Protein AF-0000000087190745 (afdb_homodimer)

Secondary structure (DSSP, 8-state):
-----PPP-SSPPP--HHHHHHHHHHHHHHHT--SEEEEESS-THHHHHHHHHHHPPTT-EEEEEESSHHHHHHHHHHHHTT-EEEEEE--TTS---HHHHHHHHHH-TTEEEEEEESEETTTTEE--HHHHHHHHHHHT-EEEEE-TTTTTTS---TTTTT-SEEEEESSSTT---SS-EEEEE-HHHHHHHHH-TTS--SSTT-HHHHIIIIITTTS-S-SS---HHHHHHHHHHHHHHHHH-HHHHHHHHHHHHHHHHHHHHHH-S-EESS-SGGGB-TTEEEEEPPTT--HHHHHHHHHHH-TTS-EEEPPGGGTTTEEEEE--GGGSSHHHHHHHHHHHHHHHHHTT-----HHHHHHHHHHHHHHHHH-/-----PPP-SSPPP--HHHHHHHHHHHHHHHT--SEEEEESS-THHHHHHHHHHHPPTT-EEEEEESSHHHHHHHHHHHHTT-EEEEEE--TTS---HHHHHHHHHH-TTEEEEEEESEETTTTEE--HHHHHHHHHHHT-EEEEE-TTTTTTS---TTTTT-SEEEEESSSTT---SS-EEEEE-HHHHHHHHH-TTS--SSTT-HHHHIIIIITTTS-S-SS---HHHHHHHHHHHHHHHHH-HHHHHHHHHHHHHHHHHHHHHH-S-EESS-SGGGB-TTEEEEEPPTT--HHHHHHHHHHH-TTS-EEEPPGGGTTTEEEEE--GGGSSHHHHHHHHHHHHHHHHHTT-----HHHHHHHHHHHHHHHHH-

Nearest PDB structures (foldseek):
  2z9u-assembly1_A  TM=9.359E-01  e=1.440E-32  Mesorhizobium loti
  6rv0-assembly1_A-2  TM=9.172E-01  e=1.729E-26  Homo sapiens
  5luc-assembly1_A  TM=9.169E-01  e=3.951E-26  Homo sapiens
  2dr1-assembly1_B  TM=9.277E-01  e=8.089E-26  Pyrococcus horikoshii OT3
  2yob-assembly1_B  TM=9.100E-01  e=4.175E-26  Homo sapiens

Sequence (750 aa):
MTANTAPDLLDLAPLGADHFARVEDKIAALMRTRETVVTMQGEALLPLEACIRSAVRPGSTALNVITGPYGETFGGWLRSCGADVVTVSAPFSGAVSPERIAEALRAHPEIEFVSLVHAEAATGNTNPVAEIGRVVREHGALLMLDAVASVAAEPLLTDEWGVDLCVIGGQKAMAGPAGVSTVSVSARAWERIAANEQAPRRSYLSLLDWKERWIDGGRAVLPHAPAQLEMLALEQAADRIAADGLDAVIGRHLAARGATRTGVRALGGLTPYVVRREHAAPAATTLRAPEGVDAREVVAAALAADPSVPLQAGGGALAKEMIRVNHYGTAASRATVLDSLAALAAGLRTLGVAVADDDEVLAAAGAEWDGLVRSMTANTAPDLLDLAPLGADHFARVEDKIAALMRTRETVVTMQGEALLPLEACIRSAVRPGSTALNVITGPYGETFGGWLRSCGADVVTVSAPFSGAVSPERIAEALRAHPEIEFVSLVHAEAATGNTNPVAEIGRVVREHGALLMLDAVASVAAEPLLTDEWGVDLCVIGGQKAMAGPAGVSTVSVSARAWERIAANEQAPRRSYLSLLDWKERWIDGGRAVLPHAPAQLEMLALEQAADRIAADGLDAVIGRHLAARGATRTGVRALGGLTPYVVRREHAAPAATTLRAPEGVDAREVVAAALAADPSVPLQAGGGALAKEMIRVNHYGTAASRATVLDSLAALAAGLRTLGVAVADDDEVLAAAGAEWDGLVRS

InterPro domains:
  IPR000192 Aminotransferase class V domain [PF00266] (79-297)
  IPR015421 Pyridoxal phosphate-dependent transferase, major domain [G3DSA:3.40.640.10] (17-244)
  IPR015422 Pyridoxal phosphate-dependent transferase, small domain [G3DSA:3.90.1150.10] (245-363)
  IPR015424 Pyridoxal phosphate-dependent transferase [SSF53383] (18-352)
  IPR024169 Serine-pyruvate aminotransferase/2-aminoethylphosphonate-pyruvate transaminase [PIRSF000524] (21-365)

Foldseek 3Di:
DPPPPDDDPPDDDADALVNLVVLQVLVCVLLQHPFDKDKAQAFLVLQVLLLLQLQAAAPAEAEQEALDDVSVVSVVSNVVRNYHYHYDYDYVLFEDDLVSLLVSCVVPLRHAEYEEEQADQLSQFGYPLQSNLVSCVVSNHAYAYECALPRLQHDRNCVNSRHAWYKYACVFQLVADRRMIMIGHHPVSVVSSVPHPSNDDPDSSHPVLCCVVAVVVVSRDDPDRHPRVRSVRSSVSSVVCVVCDSVLSNLLLLLLQQLLQQLDVQWPQKHFSNDDSVGGGSQKTKIFGHPPAFLQQLQVQLCVVPVPAQKAARDDPRRRTMIMGGCHHVCSDLVNSLSSSVSSSRSCVVVVHHTDDSVRSSVRSNVSSVVRSVD/DPPPPDDDPPDDDADALVNLVVLQVLVCVLLQHPFDKDKAQAFLVLQVLLLLQLQAAAPAEAEQEALDDVSVVSVVSNVVRNYHYHYDYDYVLFEDDLVSLLVSCVVPLRHAEYEEEQADQLSQFGYPLQSNLVSCVVSNHAYAYECALPRLQHDRNCVNSRHAWYKYACVFQLVADRRMIMIGHHPVSVVSSVPHPRNDDPDSSHPVLCCVVAVVVVSRDDPDRHPRVRSVRSSVSSVVCVVCDSVLSNLLLLLLQQLLQQLDVQWPQKHFSNDDSVGGGSQKTKIFGHPPAFLQQLQVQLCVVPVPAQKAARDDPRRRTMIMGGCHHVCSDLVNSLSSSVSSSRSCVVVVHHTDDSVRSSVRSNVSSVVRSVD

pLDDT: mean 96.47, std 7.07, range [26.03, 98.94]

Structure (mmCIF, N/CA/C/O backbone):
data_AF-0000000087190745-model_v1
#
loop_
_entity.id
_entity.type
_entity.pdbx_description
1 polymer 'Alanine--glyoxylate aminotransferase family protein'
#
loop_
_atom_site.group_PDB
_atom_site.id
_atom_site.type_symbol
_atom_site.label_atom_id
_atom_site.label_alt_id
_atom_site.label_comp_id
_atom_site.label_asym_id
_atom_site.label_entity_id
_atom_site.label_seq_id
_atom_site.pdbx_PDB_ins_code
_atom_site.Cartn_x
_atom_site.Cartn_y
_atom_site.Cartn_z
_atom_site.occupancy
_atom_site.B_iso_or_equiv
_atom_site.auth_seq_id
_atom_site.auth_comp_id
_atom_site.auth_asym_id
_atom_site.auth_atom_id
_atom_site.pdbx_PDB_model_num
ATOM 1 N N . MET A 1 1 ? -11.188 11.391 -26.406 1 26.03 1 MET A N 1
ATOM 2 C CA . MET A 1 1 ? -10.352 10.469 -25.641 1 26.03 1 MET A CA 1
ATOM 3 C C . MET A 1 1 ? -9.211 11.211 -24.953 1 26.03 1 MET A C 1
ATOM 5 O O . MET A 1 1 ? -8.289 11.688 -25.625 1 26.03 1 MET A O 1
ATOM 9 N N . THR A 1 2 ? -9.398 12 -24.031 1 30.75 2 THR A N 1
ATOM 10 C CA . THR A 1 2 ? -8.32 12.828 -23.484 1 30.75 2 THR A CA 1
ATOM 11 C C . THR A 1 2 ? -7.082 11.992 -23.203 1 30.75 2 THR A C 1
ATOM 13 O O . THR A 1 2 ? -7.172 10.93 -22.578 1 30.75 2 THR A O 1
ATOM 16 N N . ALA A 1 3 ? -6.168 12 -24.078 1 38.25 3 ALA A N 1
ATOM 17 C CA . ALA A 1 3 ? -4.898 11.281 -24.156 1 38.25 3 ALA A CA 1
ATOM 18 C C . ALA A 1 3 ? -4.266 11.125 -22.781 1 38.25 3 ALA A C 1
ATOM 20 O O . ALA A 1 3 ? -4.137 12.109 -22.031 1 38.25 3 ALA A O 1
ATOM 21 N N . ASN A 1 4 ? -4.402 9.961 -22.078 1 51.81 4 ASN A N 1
ATOM 22 C CA . ASN A 1 4 ? -3.734 9.594 -20.828 1 51.81 4 ASN A CA 1
ATOM 23 C C . ASN A 1 4 ? -2.311 10.141 -20.781 1 51.81 4 ASN A C 1
ATOM 25 O O . ASN A 1 4 ? -1.442 9.703 -21.531 1 51.81 4 ASN A O 1
ATOM 29 N N . THR A 1 5 ? -2.145 11.453 -20.406 1 66 5 THR A N 1
ATOM 30 C CA . THR A 1 5 ? -0.903 12.219 -20.328 1 66 5 THR A CA 1
ATOM 31 C C . THR A 1 5 ? 0.087 11.539 -19.375 1 66 5 THR A C 1
ATOM 33 O O . THR A 1 5 ? 1.17 12.07 -19.125 1 66 5 THR A O 1
ATOM 36 N N . ALA A 1 6 ? -0.312 10.328 -18.922 1 78.25 6 ALA A N 1
ATOM 37 C CA . ALA A 1 6 ? 0.645 9.68 -18.031 1 78.25 6 ALA A CA 1
ATOM 38 C C . ALA A 1 6 ? 1.797 9.062 -18.812 1 78.25 6 ALA A C 1
ATOM 40 O O . ALA A 1 6 ? 1.604 8.57 -19.938 1 78.25 6 ALA A O 1
ATOM 41 N N . PRO A 1 7 ? 2.941 9.133 -18.266 1 91.19 7 PRO A N 1
ATOM 42 C CA . PRO A 1 7 ? 4.07 8.445 -18.891 1 91.19 7 PRO A CA 1
ATOM 43 C C . PRO A 1 7 ? 3.889 6.93 -18.938 1 91.19 7 PRO A C 1
ATOM 45 O O . PRO A 1 7 ? 2.945 6.402 -18.344 1 91.19 7 PRO A O 1
ATOM 48 N N . ASP A 1 8 ? 4.734 6.262 -19.734 1 94.25 8 ASP A N 1
ATOM 49 C CA . ASP A 1 8 ? 4.754 4.801 -19.719 1 94.25 8 ASP A CA 1
ATOM 50 C C . ASP A 1 8 ? 5.246 4.281 -18.359 1 94.25 8 ASP A C 1
ATOM 52 O O . ASP A 1 8 ? 6.379 4.555 -17.969 1 94.25 8 ASP A O 1
ATOM 56 N N . LEU A 1 9 ? 4.418 3.564 -17.703 1 97 9 LEU A N 1
ATOM 57 C CA . LEU A 1 9 ? 4.707 3.141 -16.344 1 97 9 LEU A CA 1
ATOM 58 C C . LEU A 1 9 ? 4.934 1.634 -16.281 1 97 9 LEU A C 1
ATOM 60 O O . LEU A 1 9 ? 5.113 1.075 -15.195 1 97 9 LEU A O 1
ATOM 64 N N . LEU A 1 10 ? 4.871 0.991 -17.438 1 95.81 10 LEU A N 1
ATOM 65 C CA . LEU A 1 10 ? 4.992 -0.462 -17.469 1 95.81 10 LEU A CA 1
ATOM 66 C C . LEU A 1 10 ? 6.383 -0.883 -17.922 1 95.81 10 LEU A C 1
ATOM 68 O O . LEU A 1 10 ? 7.098 -0.097 -18.547 1 95.81 10 LEU A O 1
ATOM 72 N N . ASP A 1 11 ? 6.801 -2.064 -17.562 1 93.19 11 ASP A N 1
ATOM 73 C CA . ASP A 1 11 ? 7.969 -2.77 -18.078 1 93.19 11 ASP A CA 1
ATOM 74 C C . ASP A 1 11 ? 9.258 -2.053 -17.688 1 93.19 11 ASP A C 1
ATOM 76 O O . ASP A 1 11 ? 10.211 -2.012 -18.469 1 93.19 11 ASP A O 1
ATOM 80 N N . LEU A 1 12 ? 9.258 -1.395 -16.578 1 93.12 12 LEU A N 1
ATOM 81 C CA . LEU A 1 12 ? 10.484 -0.842 -16.031 1 93.12 12 LEU A CA 1
ATOM 82 C C . LEU A 1 12 ? 11.375 -1.945 -15.461 1 93.12 12 LEU A C 1
ATOM 84 O O . LEU A 1 12 ? 10.875 -3.014 -15.094 1 93.12 12 LEU A O 1
ATOM 88 N N . ALA A 1 13 ? 12.672 -1.661 -15.453 1 91.38 13 ALA A N 1
ATOM 89 C CA . ALA A 1 13 ? 13.57 -2.584 -14.758 1 91.38 13 ALA A CA 1
ATOM 90 C C . ALA A 1 13 ? 13.133 -2.789 -13.312 1 91.38 13 ALA A C 1
ATOM 92 O O . ALA A 1 13 ? 12.742 -1.835 -12.633 1 91.38 13 ALA A O 1
ATOM 93 N N . PRO A 1 14 ? 13.164 -4.055 -12.867 1 91.69 14 PRO A N 1
ATOM 94 C CA . PRO A 1 14 ? 12.695 -4.332 -11.508 1 91.69 14 PRO A CA 1
ATOM 95 C C . PRO A 1 14 ? 13.508 -3.596 -10.445 1 91.69 14 PRO A C 1
ATOM 97 O O . PRO A 1 14 ? 14.727 -3.463 -10.578 1 91.69 14 PRO A O 1
ATOM 100 N N . LEU A 1 15 ? 12.805 -3.137 -9.406 1 95.12 15 LEU A N 1
ATOM 101 C CA . LEU A 1 15 ? 13.445 -2.555 -8.234 1 95.12 15 LEU A CA 1
ATOM 102 C C . LEU A 1 15 ? 13.992 -3.643 -7.32 1 95.12 15 LEU A C 1
ATOM 104 O O . LEU A 1 15 ? 13.234 -4.34 -6.645 1 95.12 15 LEU A O 1
ATOM 108 N N . GLY A 1 16 ? 15.273 -3.791 -7.266 1 94.19 16 GLY A N 1
ATOM 109 C CA . GLY A 1 16 ? 15.898 -4.805 -6.43 1 94.19 16 GLY A CA 1
ATOM 110 C C . GLY A 1 16 ? 16.016 -4.391 -4.977 1 94.19 16 GLY A C 1
ATOM 111 O O . GLY A 1 16 ? 15.758 -3.236 -4.629 1 94.19 16 GLY A O 1
ATOM 112 N N . ALA A 1 17 ? 16.422 -5.266 -4.156 1 96.5 17 ALA A N 1
ATOM 113 C CA . ALA A 1 17 ? 16.562 -5.051 -2.719 1 96.5 17 ALA A CA 1
ATOM 114 C C . ALA A 1 17 ? 17.578 -3.953 -2.426 1 96.5 17 ALA A C 1
ATOM 116 O O . ALA A 1 17 ? 17.344 -3.102 -1.562 1 96.5 17 ALA A O 1
ATOM 117 N N . ASP A 1 18 ? 18.688 -3.936 -3.139 1 97.19 18 ASP A N 1
ATOM 118 C CA . ASP A 1 18 ? 19.734 -2.947 -2.916 1 97.19 18 ASP A CA 1
ATOM 119 C C . ASP A 1 18 ? 19.219 -1.534 -3.191 1 97.19 18 ASP A C 1
ATOM 121 O O . ASP A 1 18 ? 19.547 -0.598 -2.459 1 97.19 18 ASP A O 1
ATOM 125 N N . HIS A 1 19 ? 18.547 -1.443 -4.305 1 97.19 19 HIS A N 1
ATOM 126 C CA . HIS A 1 19 ? 17.984 -0.143 -4.648 1 97.19 19 HIS A CA 1
ATOM 127 C C . HIS A 1 19 ? 16.953 0.303 -3.607 1 97.19 19 HIS A C 1
ATOM 129 O O . HIS A 1 19 ? 16.953 1.468 -3.201 1 97.19 19 HIS A O 1
ATOM 135 N N . PHE A 1 20 ? 16.094 -0.618 -3.174 1 98.19 20 PHE A N 1
ATOM 136 C CA . PHE A 1 20 ? 15.125 -0.344 -2.123 1 98.19 20 PHE A CA 1
ATOM 137 C C . PHE A 1 20 ? 15.82 0.167 -0.865 1 98.19 20 PHE A C 1
ATOM 139 O O . PHE A 1 20 ? 15.398 1.167 -0.28 1 98.19 20 PHE A O 1
ATOM 146 N N . ALA A 1 21 ? 16.859 -0.454 -0.479 1 98.25 21 ALA A N 1
ATOM 147 C CA . ALA A 1 21 ? 17.641 -0.092 0.707 1 98.25 21 ALA A CA 1
ATOM 148 C C . ALA A 1 21 ? 18.25 1.299 0.561 1 98.25 21 ALA A C 1
ATOM 150 O O . ALA A 1 21 ? 18.266 2.078 1.516 1 98.25 21 ALA A O 1
ATOM 151 N N . ARG A 1 22 ? 18.719 1.629 -0.598 1 97.94 22 ARG A N 1
ATOM 152 C CA . ARG A 1 22 ? 19.312 2.938 -0.838 1 97.94 22 ARG A CA 1
ATOM 153 C C . ARG A 1 22 ? 18.281 4.047 -0.698 1 97.94 22 ARG A C 1
ATOM 155 O O . ARG A 1 22 ? 18.594 5.129 -0.192 1 97.94 22 ARG A O 1
ATOM 162 N N . VAL A 1 23 ? 17.109 3.734 -1.181 1 98.19 23 VAL A N 1
ATOM 163 C CA . VAL A 1 23 ? 16.047 4.723 -1.021 1 98.19 23 VAL A CA 1
ATOM 164 C C . VAL A 1 23 ? 15.758 4.938 0.463 1 98.19 23 VAL A C 1
ATOM 166 O O . VAL A 1 23 ? 15.617 6.078 0.915 1 98.19 23 VAL A O 1
ATOM 169 N N . GLU A 1 24 ? 15.703 3.84 1.224 1 98.44 24 GLU A N 1
ATOM 170 C CA . GLU A 1 24 ? 15.484 3.949 2.662 1 98.44 24 GLU A CA 1
ATOM 171 C C . GLU A 1 24 ? 16.578 4.777 3.324 1 98.44 24 GLU A C 1
ATOM 173 O O . GLU A 1 24 ? 16.312 5.57 4.227 1 98.44 24 GLU A O 1
ATOM 178 N N . ASP A 1 25 ? 17.797 4.633 2.877 1 98.25 25 ASP A N 1
ATOM 179 C CA . ASP A 1 25 ? 18.906 5.391 3.436 1 98.25 25 ASP A CA 1
ATOM 180 C C . ASP A 1 25 ? 18.75 6.887 3.168 1 98.25 25 ASP A C 1
ATOM 182 O O . ASP A 1 25 ? 19.047 7.711 4.035 1 98.25 25 ASP A O 1
ATOM 186 N N . LYS A 1 26 ? 18.328 7.211 1.98 1 97.88 26 LYS A N 1
ATOM 187 C CA . LYS A 1 26 ? 18.062 8.609 1.643 1 97.88 26 LYS A CA 1
ATOM 188 C C . LYS A 1 26 ? 16.984 9.203 2.541 1 97.88 26 LYS A C 1
ATOM 190 O O . LYS A 1 26 ? 17.109 10.344 3 1 97.88 26 LYS A O 1
ATOM 195 N N . ILE A 1 27 ? 16.016 8.414 2.773 1 98.62 27 ILE A N 1
ATOM 196 C CA . ILE A 1 27 ? 14.883 8.883 3.574 1 98.62 27 ILE A CA 1
ATOM 197 C C . ILE A 1 27 ? 15.312 9.008 5.035 1 98.62 27 ILE A C 1
ATOM 199 O O . ILE A 1 27 ? 14.898 9.945 5.73 1 98.62 27 ILE A O 1
ATOM 203 N N . ALA A 1 28 ? 16.094 8.078 5.508 1 98.38 28 ALA A N 1
ATOM 204 C CA . ALA A 1 28 ? 16.609 8.156 6.871 1 98.38 28 ALA A CA 1
ATOM 205 C C . ALA A 1 28 ? 17.375 9.461 7.09 1 98.38 28 ALA A C 1
ATOM 207 O O . ALA A 1 28 ? 17.25 10.086 8.148 1 98.38 28 ALA A O 1
ATOM 208 N N . ALA A 1 29 ? 18.109 9.836 6.098 1 97.38 29 ALA A N 1
ATOM 209 C CA . ALA A 1 29 ? 18.859 11.078 6.176 1 97.38 29 ALA A CA 1
ATOM 210 C C . ALA A 1 29 ? 17.922 12.281 6.277 1 97.38 29 ALA A C 1
ATOM 212 O O . ALA A 1 29 ? 18.172 13.211 7.051 1 97.38 29 ALA A O 1
ATOM 213 N N . LEU A 1 30 ? 16.906 12.242 5.547 1 97.31 30 LEU A N 1
ATOM 214 C CA . LEU A 1 30 ? 15.914 13.312 5.566 1 97.31 30 LEU A CA 1
ATOM 215 C C . LEU A 1 30 ? 15.25 13.414 6.934 1 97.31 30 LEU A C 1
ATOM 217 O O . LEU A 1 30 ? 14.938 14.508 7.398 1 97.31 30 LEU A O 1
ATOM 221 N N . MET A 1 31 ? 15.055 12.273 7.598 1 98.19 31 MET A N 1
ATOM 222 C CA . MET A 1 31 ? 14.414 12.203 8.906 1 98.19 31 MET A CA 1
ATOM 223 C C . MET A 1 31 ? 15.414 12.516 10.023 1 98.19 31 MET A C 1
ATOM 225 O O . MET A 1 31 ? 15.031 12.625 11.188 1 98.19 31 MET A O 1
ATOM 229 N N . ARG A 1 32 ? 16.719 12.602 9.641 1 97.69 32 ARG A N 1
ATOM 230 C CA . ARG A 1 32 ? 17.797 12.828 10.586 1 97.69 32 ARG A CA 1
ATOM 231 C C . ARG A 1 32 ? 17.828 11.758 11.672 1 97.69 32 ARG A C 1
ATOM 233 O O . ARG A 1 32 ? 17.828 12.078 12.867 1 97.69 32 ARG A O 1
ATOM 240 N N . THR A 1 33 ? 17.828 10.531 11.172 1 98.56 33 THR A N 1
ATOM 241 C CA . THR A 1 33 ? 17.844 9.422 12.125 1 98.56 33 THR A CA 1
ATOM 242 C C . THR A 1 33 ? 18.906 8.406 11.758 1 98.56 33 THR A C 1
ATOM 244 O O . THR A 1 33 ? 19.203 8.203 10.578 1 98.56 33 THR A O 1
ATOM 247 N N . ARG A 1 34 ? 19.531 7.812 12.742 1 97.56 34 ARG A N 1
ATOM 248 C CA . ARG A 1 34 ? 20.453 6.684 12.578 1 97.56 34 ARG A CA 1
ATOM 249 C C . ARG A 1 34 ? 19.781 5.375 12.977 1 97.56 34 ARG A C 1
ATOM 251 O O . ARG A 1 34 ? 20.406 4.312 12.93 1 97.56 34 ARG A O 1
ATOM 258 N N . GLU A 1 35 ? 18.5 5.512 13.359 1 97.69 35 GLU A N 1
ATOM 259 C CA . GLU A 1 35 ? 17.719 4.336 13.734 1 97.69 35 GLU A CA 1
ATOM 260 C C . GLU A 1 35 ? 17.281 3.543 12.508 1 97.69 35 GLU A C 1
ATOM 262 O O . GLU A 1 35 ? 17.516 3.969 11.375 1 97.69 35 GLU A O 1
ATOM 267 N N . THR A 1 36 ? 16.656 2.363 12.805 1 97.12 36 THR A N 1
ATOM 268 C CA . THR A 1 36 ? 16.125 1.514 11.742 1 97.12 36 THR A CA 1
ATOM 269 C C . THR A 1 36 ? 14.977 2.205 11.016 1 97.12 36 THR A C 1
ATOM 271 O O . THR A 1 36 ? 14.078 2.762 11.648 1 97.12 36 THR A O 1
ATOM 274 N N . VAL A 1 37 ? 15.062 2.191 9.703 1 98.12 37 VAL A N 1
ATOM 275 C CA . VAL A 1 37 ? 13.984 2.756 8.898 1 98.12 37 VAL A CA 1
ATOM 276 C C . VAL A 1 37 ? 13.352 1.66 8.047 1 98.12 37 VAL A C 1
ATOM 278 O O . VAL A 1 37 ? 14.062 0.83 7.465 1 98.12 37 VAL A O 1
ATOM 281 N N . VAL A 1 38 ? 12.039 1.609 8.016 1 98.12 38 VAL A N 1
ATOM 282 C CA . VAL A 1 38 ? 11.25 0.681 7.211 1 98.12 38 VAL A CA 1
ATOM 283 C C . VAL A 1 38 ? 10.273 1.459 6.332 1 98.12 38 VAL A C 1
ATOM 285 O O . VAL A 1 38 ? 9.508 2.287 6.828 1 98.12 38 VAL A O 1
ATOM 288 N N . THR A 1 39 ? 10.344 1.231 5.035 1 98.5 39 THR A N 1
ATOM 289 C CA . THR A 1 39 ? 9.352 1.813 4.137 1 98.5 39 THR A CA 1
ATOM 290 C C . THR A 1 39 ? 8.242 0.81 3.828 1 98.5 39 THR A C 1
ATOM 292 O O . THR A 1 39 ? 8.445 -0.135 3.064 1 98.5 39 THR A O 1
ATOM 295 N N . MET A 1 40 ? 7.098 1.021 4.43 1 98.31 40 MET A N 1
ATOM 296 C CA . MET A 1 40 ? 5.945 0.156 4.203 1 98.31 40 MET A CA 1
ATOM 297 C C . MET A 1 40 ? 5.207 0.554 2.93 1 98.31 40 MET A C 1
ATOM 299 O O . MET A 1 40 ? 5.25 1.715 2.52 1 98.31 40 MET A O 1
ATOM 303 N N . GLN A 1 41 ? 4.613 -0.402 2.312 1 96.81 41 GLN A N 1
ATOM 304 C CA . GLN A 1 41 ? 4.008 -0.239 0.995 1 96.81 41 GLN A CA 1
ATOM 305 C C . GLN A 1 41 ? 2.523 0.093 1.108 1 96.81 41 GLN A C 1
ATOM 307 O O . GLN A 1 41 ? 1.67 -0.724 0.753 1 96.81 41 GLN A O 1
ATOM 312 N N . GLY A 1 42 ? 2.205 1.216 1.447 1 97.56 42 GLY A N 1
ATOM 313 C CA . GLY A 1 42 ? 0.892 1.809 1.649 1 97.56 42 GLY A CA 1
ATOM 314 C C . GLY A 1 42 ? 0.952 3.262 2.082 1 97.56 42 GLY A C 1
ATOM 315 O O . GLY A 1 42 ? 2.033 3.789 2.35 1 97.56 42 GLY A O 1
ATOM 316 N N . GLU A 1 43 ? -0.187 3.848 2.115 1 97.5 43 GLU A N 1
ATOM 317 C CA . GLU A 1 43 ? -0.314 5.227 2.574 1 97.5 43 GLU A CA 1
ATOM 318 C C . GLU A 1 43 ? -0.014 5.344 4.066 1 97.5 43 GLU A C 1
ATOM 320 O O . GLU A 1 43 ? 0.021 4.336 4.777 1 97.5 43 GLU A O 1
ATOM 325 N N . ALA A 1 44 ? 0.222 6.492 4.535 1 97.81 44 ALA A N 1
ATOM 326 C CA . ALA A 1 44 ? 0.817 6.758 5.84 1 97.81 44 ALA A CA 1
ATOM 327 C C . ALA A 1 44 ? -0.045 6.188 6.965 1 97.81 44 ALA A C 1
ATOM 329 O O . ALA A 1 44 ? 0.454 5.898 8.055 1 97.81 44 ALA A O 1
ATOM 330 N N . LEU A 1 45 ? -1.327 6.012 6.738 1 97.56 45 LEU A N 1
ATOM 331 C CA . LEU A 1 45 ? -2.158 5.414 7.777 1 97.56 45 LEU A CA 1
ATOM 332 C C . LEU A 1 45 ? -1.7 3.994 8.094 1 97.56 45 LEU A C 1
ATOM 334 O O . LEU A 1 45 ? -1.885 3.512 9.211 1 97.56 45 LEU A O 1
ATOM 338 N N . LEU A 1 46 ? -1.048 3.379 7.113 1 98.44 46 LEU A N 1
ATOM 339 C CA . LEU A 1 46 ? -0.571 2.016 7.309 1 98.44 46 LEU A CA 1
ATOM 340 C C . LEU A 1 46 ? 0.497 1.963 8.398 1 98.44 46 LEU A C 1
ATOM 342 O O . LEU A 1 46 ? 0.293 1.346 9.445 1 98.44 46 LEU A O 1
ATOM 346 N N . PRO A 1 47 ? 1.612 2.646 8.258 1 98.75 47 PRO A N 1
ATOM 347 C CA . PRO A 1 47 ? 2.609 2.561 9.328 1 98.75 47 PRO A CA 1
ATOM 348 C C . PRO A 1 47 ? 2.154 3.246 10.617 1 98.75 47 PRO A C 1
ATOM 350 O O . PRO A 1 47 ? 2.582 2.867 11.711 1 98.75 47 PRO A O 1
ATOM 353 N N . LEU A 1 48 ? 1.293 4.25 10.555 1 98.88 48 LEU A N 1
ATOM 354 C CA . LEU A 1 48 ? 0.775 4.855 11.773 1 98.88 48 LEU A CA 1
ATOM 355 C C . LEU A 1 48 ? -0.005 3.834 12.602 1 98.88 48 LEU A C 1
ATOM 357 O O . LEU A 1 48 ? 0.225 3.693 13.805 1 98.88 48 LEU A O 1
ATOM 361 N N . GLU A 1 49 ? -0.89 3.145 11.938 1 98.81 49 GLU A N 1
ATOM 362 C CA . GLU A 1 49 ? -1.63 2.084 12.617 1 98.81 49 GLU A CA 1
ATOM 363 C C . GLU A 1 49 ? -0.694 0.978 13.094 1 98.81 49 GLU A C 1
ATOM 365 O O . GLU A 1 49 ? -0.828 0.488 14.219 1 98.81 49 GLU A O 1
ATOM 370 N N . ALA A 1 50 ? 0.253 0.581 12.234 1 98.88 50 ALA A N 1
ATOM 371 C CA . ALA A 1 50 ? 1.208 -0.469 12.578 1 98.88 50 ALA A CA 1
ATOM 372 C C . ALA A 1 50 ? 1.978 -0.113 13.852 1 98.88 50 ALA A C 1
ATOM 374 O O . ALA A 1 50 ? 2.186 -0.965 14.719 1 98.88 50 ALA A O 1
ATOM 375 N N . CYS A 1 51 ? 2.396 1.137 13.961 1 98.94 51 CYS A N 1
ATOM 376 C CA . CYS A 1 51 ? 3.141 1.59 15.133 1 98.94 51 CYS A CA 1
ATOM 377 C C . CYS A 1 51 ? 2.318 1.41 16.406 1 98.94 51 CYS A C 1
ATOM 379 O O . CYS A 1 51 ? 2.799 0.832 17.375 1 98.94 51 CYS A O 1
ATOM 381 N N . ILE A 1 52 ? 1.116 1.893 16.359 1 98.94 52 ILE A N 1
ATOM 382 C CA . ILE A 1 52 ? 0.276 1.858 17.547 1 98.94 52 ILE A CA 1
ATOM 383 C C . ILE A 1 52 ? -0.053 0.41 17.906 1 98.94 52 ILE A C 1
ATOM 385 O O . ILE A 1 52 ? 0.123 -0.008 19.047 1 98.94 52 ILE A O 1
ATOM 389 N N . ARG A 1 53 ? -0.417 -0.403 16.938 1 98.69 53 ARG A N 1
ATOM 390 C CA . ARG A 1 53 ? -0.808 -1.785 17.203 1 98.69 53 ARG A CA 1
ATOM 391 C C . ARG A 1 53 ? 0.39 -2.617 17.641 1 98.69 53 ARG A C 1
ATOM 393 O O . ARG A 1 53 ? 0.23 -3.625 18.344 1 98.69 53 ARG A O 1
ATOM 400 N N . SER A 1 54 ? 1.536 -2.223 17.297 1 98.88 54 SER A N 1
ATOM 401 C CA . SER A 1 54 ? 2.742 -2.961 17.656 1 98.88 54 SER A CA 1
ATOM 402 C C . SER A 1 54 ? 3.23 -2.584 19.047 1 98.88 54 SER A C 1
ATOM 404 O O . SER A 1 54 ? 3.617 -3.453 19.828 1 98.88 54 SER A O 1
ATOM 406 N N . ALA A 1 55 ? 3.168 -1.312 19.406 1 98.75 55 ALA A N 1
ATOM 407 C CA . ALA A 1 55 ? 3.871 -0.825 20.594 1 98.75 55 ALA A CA 1
ATOM 408 C C . ALA A 1 55 ? 2.936 -0.755 21.797 1 98.75 55 ALA A C 1
ATOM 410 O O . ALA A 1 55 ? 3.389 -0.668 22.938 1 98.75 55 ALA A O 1
ATOM 411 N N . VAL A 1 56 ? 1.66 -0.723 21.594 1 98.56 56 VAL A N 1
ATOM 412 C CA . VAL A 1 56 ? 0.687 -0.535 22.672 1 98.56 56 VAL A CA 1
ATOM 413 C C . VAL A 1 56 ? 0.159 -1.891 23.125 1 98.56 56 VAL A C 1
ATOM 415 O O . VAL A 1 56 ? -0.348 -2.676 22.328 1 98.56 56 VAL A O 1
ATOM 418 N N . ARG A 1 57 ? 0.24 -2.15 24.438 1 96.75 57 ARG A N 1
ATOM 419 C CA . ARG A 1 57 ? -0.209 -3.408 25.031 1 96.75 57 ARG A CA 1
ATOM 420 C C . ARG A 1 57 ? -1.562 -3.24 25.703 1 96.75 57 ARG A C 1
ATOM 422 O O . ARG A 1 57 ? -1.854 -2.186 26.281 1 96.75 57 ARG A O 1
ATOM 429 N N . PRO A 1 58 ? -2.316 -4.359 25.688 1 96.25 58 PRO A N 1
ATOM 430 C CA . PRO A 1 58 ? -3.551 -4.297 26.469 1 96.25 58 PRO A CA 1
ATOM 431 C C . PRO A 1 58 ? -3.297 -4.02 27.953 1 96.25 58 PRO A C 1
ATOM 433 O O . PRO A 1 58 ? -2.352 -4.562 28.531 1 96.25 58 PRO A O 1
ATOM 436 N N . GLY A 1 59 ? -4.074 -3.123 28.469 1 97.56 59 GLY A N 1
ATOM 437 C CA . GLY A 1 59 ? -3.945 -2.812 29.891 1 97.56 59 GLY A CA 1
ATOM 438 C C . GLY A 1 59 ? -2.949 -1.703 30.156 1 97.56 59 GLY A C 1
ATOM 439 O O . GLY A 1 59 ? -2.885 -1.187 31.281 1 97.56 59 GLY A O 1
ATOM 440 N N . SER A 1 60 ? -2.201 -1.277 29.188 1 97.94 60 SER A N 1
ATOM 441 C CA . SER A 1 60 ? -1.271 -0.167 29.359 1 97.94 60 SER A CA 1
ATOM 442 C C . SER A 1 60 ? -1.995 1.174 29.328 1 97.94 60 SER A C 1
ATOM 444 O O . SER A 1 60 ? -3.176 1.236 28.969 1 97.94 60 SER A O 1
ATOM 446 N N . THR A 1 61 ? -1.302 2.213 29.75 1 98.81 61 THR A N 1
ATOM 447 C CA . THR A 1 61 ? -1.846 3.566 29.688 1 98.81 61 THR A CA 1
ATOM 448 C C . THR A 1 61 ? -1.092 4.41 28.672 1 98.81 61 THR A C 1
ATOM 450 O O . THR A 1 61 ? 0.14 4.43 28.656 1 98.81 61 THR A O 1
ATOM 453 N N . ALA A 1 62 ? -1.835 5.035 27.828 1 98.88 62 ALA A N 1
ATOM 454 C CA . ALA A 1 62 ? -1.264 5.895 26.781 1 98.88 62 ALA A CA 1
ATOM 455 C C . ALA A 1 62 ? -1.811 7.316 26.891 1 98.88 62 ALA A C 1
ATOM 457 O O . ALA A 1 62 ? -2.949 7.52 27.312 1 98.88 62 ALA A O 1
ATOM 458 N N . LEU A 1 63 ? -0.989 8.281 26.516 1 98.94 63 LEU A N 1
ATOM 459 C CA . LEU A 1 63 ? -1.411 9.664 26.344 1 98.94 63 LEU A CA 1
ATOM 460 C C . LEU A 1 63 ? -1.632 10 24.875 1 98.94 63 LEU A C 1
ATOM 462 O O . LEU A 1 63 ? -0.717 9.859 24.062 1 98.94 63 LEU A O 1
ATOM 466 N N . ASN A 1 64 ? -2.822 10.336 24.531 1 98.88 64 ASN A N 1
ATOM 467 C CA . ASN A 1 64 ? -3.164 10.766 23.188 1 98.88 64 ASN A CA 1
ATOM 468 C C . ASN A 1 64 ? -3.373 12.273 23.109 1 98.88 64 ASN A C 1
ATOM 470 O O . ASN A 1 64 ? -4.195 12.828 23.844 1 98.88 64 ASN A O 1
ATOM 474 N N . VAL A 1 65 ? -2.637 12.93 22.234 1 98.75 65 VAL A N 1
ATOM 475 C CA . VAL A 1 65 ? -2.752 14.375 22.047 1 98.75 65 VAL A CA 1
ATOM 476 C C . VAL A 1 65 ? -3.613 14.664 20.828 1 98.75 65 VAL A C 1
ATOM 478 O O . VAL A 1 65 ? -3.326 14.188 19.719 1 98.75 65 VAL A O 1
ATOM 481 N N . ILE A 1 66 ? -4.68 15.422 21 1 98.19 66 ILE A N 1
ATOM 482 C CA . ILE A 1 66 ? -5.594 15.727 19.906 1 98.19 66 ILE A CA 1
ATOM 483 C C . ILE A 1 66 ? -5.527 17.219 19.578 1 98.19 66 ILE A C 1
ATOM 485 O O . ILE A 1 66 ? -5.98 18.047 20.359 1 98.19 66 ILE A O 1
ATOM 489 N N . THR A 1 67 ? -4.926 17.516 18.469 1 97.31 67 THR A N 1
ATOM 490 C CA . THR A 1 67 ? -4.906 18.875 17.969 1 97.31 67 THR A CA 1
ATOM 491 C C . THR A 1 67 ? -5.527 18.953 16.562 1 97.31 67 THR A C 1
ATOM 493 O O . THR A 1 67 ? -5.41 19.969 15.883 1 97.31 67 THR A O 1
ATOM 496 N N . GLY A 1 68 ? -6.133 17.875 16.125 1 94.5 68 GLY A N 1
ATOM 497 C CA . GLY A 1 68 ? -6.773 17.719 14.828 1 94.5 68 GLY A CA 1
ATOM 498 C C . GLY A 1 68 ? -7.379 16.344 14.625 1 94.5 68 GLY A C 1
ATOM 499 O O . GLY A 1 68 ? -7.406 15.523 15.547 1 94.5 68 GLY A O 1
ATOM 500 N N . PRO A 1 69 ? -7.914 16.062 13.43 1 91.5 69 PRO A N 1
ATOM 501 C CA . PRO A 1 69 ? -8.633 14.82 13.164 1 91.5 69 PRO A CA 1
ATOM 502 C C . PRO A 1 69 ? -7.742 13.586 13.328 1 91.5 69 PRO A C 1
ATOM 504 O O . PRO A 1 69 ? -8.227 12.516 13.711 1 91.5 69 PRO A O 1
ATOM 507 N N . TYR A 1 70 ? -6.504 13.617 13.086 1 92.94 70 TYR A N 1
ATOM 508 C CA . TYR A 1 70 ? -5.648 12.438 13.141 1 92.94 70 TYR A CA 1
ATOM 509 C C . TYR A 1 70 ? -5.383 12.031 14.586 1 92.94 70 TYR A C 1
ATOM 511 O O . TYR A 1 70 ? -5.27 10.844 14.898 1 92.94 70 TYR A O 1
ATOM 519 N N . GLY A 1 71 ? -5.297 13.023 15.445 1 93.88 71 GLY A N 1
ATOM 520 C CA . GLY A 1 71 ? -5.242 12.664 16.859 1 93.88 71 GLY A CA 1
ATOM 521 C C . GLY A 1 71 ? -6.438 11.859 17.312 1 93.88 71 GLY A C 1
ATOM 522 O O . GLY A 1 71 ? -6.301 10.953 18.141 1 93.88 71 GLY A O 1
ATOM 523 N N . GLU A 1 72 ? -7.574 12.203 16.766 1 93.06 72 GLU A N 1
ATOM 524 C CA . GLU A 1 72 ? -8.781 11.445 17.078 1 93.06 72 GLU A CA 1
ATOM 525 C C . GLU A 1 72 ? -8.672 10 16.594 1 93.06 72 GLU A C 1
ATOM 527 O O . GLU A 1 72 ? -9.055 9.07 17.297 1 93.06 72 GLU A O 1
ATOM 532 N N . THR A 1 73 ? -8.164 9.836 15.461 1 95.31 73 THR A N 1
ATOM 533 C CA . THR A 1 73 ? -7.945 8.516 14.883 1 95.31 73 THR A CA 1
ATOM 534 C C . THR A 1 73 ? -7.016 7.684 15.758 1 95.31 73 THR A C 1
ATOM 536 O O . THR A 1 73 ? -7.289 6.516 16.031 1 95.31 73 THR A O 1
ATOM 539 N N . PHE A 1 74 ? -5.945 8.297 16.281 1 98.5 74 PHE A N 1
ATOM 540 C CA . PHE A 1 74 ? -4.988 7.598 17.125 1 98.5 74 PHE A CA 1
ATOM 541 C C . PHE A 1 74 ? -5.652 7.129 18.422 1 98.5 74 PHE A C 1
ATOM 543 O O . PHE A 1 74 ? -5.422 6.004 18.859 1 98.5 74 PHE A O 1
ATOM 550 N N . GLY A 1 75 ? -6.469 8.039 18.953 1 98.25 75 GLY A N 1
ATOM 551 C CA . GLY A 1 75 ? -7.188 7.645 20.156 1 98.25 75 GLY A CA 1
ATOM 552 C C . GLY A 1 75 ? -8.039 6.402 19.969 1 98.25 75 GLY A C 1
ATOM 553 O O . GLY A 1 75 ? -8.07 5.527 20.828 1 98.25 75 GLY A O 1
ATOM 554 N N . GLY A 1 76 ? -8.719 6.336 18.828 1 97.75 76 GLY A N 1
ATOM 555 C CA . GLY A 1 76 ? -9.5 5.16 18.5 1 97.75 76 GLY A CA 1
ATOM 556 C C . GLY A 1 76 ? -8.664 3.895 18.406 1 97.75 76 GLY A C 1
ATOM 557 O O . GLY A 1 76 ? -9.047 2.85 18.938 1 97.75 76 GLY A O 1
ATOM 558 N N . TRP A 1 77 ? -7.492 3.949 17.766 1 98.44 77 TRP A N 1
ATOM 559 C CA . TRP A 1 77 ? -6.602 2.799 17.625 1 98.44 77 TRP A CA 1
ATOM 560 C C . TRP A 1 77 ? -6.062 2.369 18.984 1 98.44 77 TRP A C 1
ATOM 562 O O . TRP A 1 77 ? -6.012 1.176 19.297 1 98.44 77 TRP A O 1
ATOM 572 N N . LEU A 1 78 ? -5.684 3.371 19.828 1 98.69 78 LEU A N 1
ATOM 573 C CA . LEU A 1 78 ? -5.168 3.072 21.156 1 98.69 78 LEU A CA 1
ATOM 574 C C . LEU A 1 78 ? -6.203 2.312 21.984 1 98.69 78 LEU A C 1
ATOM 576 O O . LEU A 1 78 ? -5.887 1.286 22.578 1 98.69 78 LEU A O 1
ATOM 580 N N . ARG A 1 79 ? -7.43 2.752 21.984 1 98.12 79 ARG A N 1
ATOM 581 C CA . ARG A 1 79 ? -8.5 2.1 22.734 1 98.12 79 ARG A CA 1
ATOM 582 C C . ARG A 1 79 ? -8.773 0.704 22.188 1 98.12 79 ARG A C 1
ATOM 584 O O . ARG A 1 79 ? -9.016 -0.233 22.953 1 98.12 79 ARG A O 1
ATOM 591 N N . SER A 1 80 ? -8.695 0.594 20.875 1 97.06 80 SER A N 1
ATOM 592 C CA . SER A 1 80 ? -8.969 -0.699 20.25 1 97.06 80 SER A CA 1
ATOM 593 C C . SER A 1 80 ? -7.898 -1.722 20.609 1 97.06 80 SER A C 1
ATOM 595 O O . SER A 1 80 ? -8.133 -2.93 20.531 1 97.06 80 SER A O 1
ATOM 597 N N . CYS A 1 81 ? -6.73 -1.264 21.016 1 97.44 81 CYS A N 1
ATOM 598 C CA . CYS A 1 81 ? -5.656 -2.145 21.453 1 97.44 81 CYS A CA 1
ATOM 599 C C . CYS A 1 81 ? -5.844 -2.539 22.922 1 97.44 81 CYS A C 1
ATOM 601 O O . CYS A 1 81 ? -5.078 -3.344 23.453 1 97.44 81 CYS A O 1
ATOM 603 N N . GLY A 1 82 ? -6.82 -1.922 23.609 1 97.56 82 GLY A N 1
ATOM 604 C CA . GLY A 1 82 ? -7.102 -2.244 25 1 97.56 82 GLY A CA 1
ATOM 605 C C . GLY A 1 82 ? -6.371 -1.342 25.969 1 97.56 82 GLY A C 1
ATOM 606 O O . GLY A 1 82 ? -6.277 -1.657 27.156 1 97.56 82 GLY A O 1
ATOM 607 N N . ALA A 1 83 ? -5.883 -0.206 25.516 1 98.38 83 ALA A N 1
ATOM 608 C CA . ALA A 1 83 ? -5.172 0.722 26.391 1 98.38 83 ALA A CA 1
ATOM 609 C C . ALA A 1 83 ? -6.148 1.663 27.094 1 98.38 83 ALA A C 1
ATOM 611 O O . ALA A 1 83 ? -7.203 1.992 26.547 1 98.38 83 ALA A O 1
ATOM 612 N N . ASP A 1 84 ? -5.781 2.053 28.312 1 98.62 84 ASP A N 1
ATOM 613 C CA . ASP A 1 84 ? -6.391 3.223 28.938 1 98.62 84 ASP A CA 1
ATOM 614 C C . ASP A 1 84 ? -5.828 4.516 28.344 1 98.62 84 ASP A C 1
ATOM 616 O O . ASP A 1 84 ? -4.621 4.766 28.422 1 98.62 84 ASP A O 1
ATOM 620 N N . VAL A 1 85 ? -6.699 5.336 27.812 1 98.81 85 VAL A N 1
ATOM 621 C CA . VAL A 1 85 ? -6.227 6.492 27.062 1 98.81 85 VAL A CA 1
ATOM 622 C C . VAL A 1 85 ? -6.5 7.773 27.844 1 98.81 85 VAL A C 1
ATOM 624 O O . VAL A 1 85 ? -7.656 8.094 28.125 1 98.81 85 VAL A O 1
ATOM 627 N N . VAL A 1 86 ? -5.48 8.438 28.25 1 98.81 86 VAL A N 1
ATOM 628 C CA . VAL A 1 86 ? -5.539 9.812 28.734 1 98.81 86 VAL A CA 1
ATOM 629 C C . VAL A 1 86 ? -5.449 10.781 27.562 1 98.81 86 VAL A C 1
ATOM 631 O O . VAL A 1 86 ? -4.535 10.688 26.734 1 98.81 86 VAL A O 1
ATOM 634 N N . THR A 1 87 ? -6.402 11.688 27.484 1 98.69 87 THR A N 1
ATOM 635 C CA . THR A 1 87 ? -6.445 12.586 26.328 1 98.69 87 THR A CA 1
ATOM 636 C C . THR A 1 87 ? -6.137 14.016 26.75 1 98.69 87 THR A C 1
ATOM 638 O O . THR A 1 87 ? -6.668 14.5 27.75 1 98.69 87 THR A O 1
ATOM 641 N N . VAL A 1 88 ? -5.203 14.664 26.094 1 98.69 88 VAL A N 1
ATOM 642 C CA . VAL A 1 88 ? -4.98 16.109 26.141 1 98.69 88 VAL A CA 1
ATOM 643 C C . VAL A 1 88 ? -5.344 16.75 24.812 1 98.69 88 VAL A C 1
ATOM 645 O O . VAL A 1 88 ? -4.801 16.359 23.766 1 98.69 88 VAL A O 1
ATOM 648 N N . SER A 1 89 ? -6.262 17.609 24.797 1 97.88 89 SER A N 1
ATOM 649 C CA . SER A 1 89 ? -6.715 18.234 23.547 1 97.88 89 SER A CA 1
ATOM 650 C C . SER A 1 89 ? -6.426 19.734 23.531 1 97.88 89 SER A C 1
ATOM 652 O O . SER A 1 89 ? -6.316 20.359 24.594 1 97.88 89 SER A O 1
ATOM 654 N N . ALA A 1 90 ? -6.203 20.266 22.438 1 96.88 90 ALA A N 1
ATOM 655 C CA . ALA A 1 90 ? -6.164 21.703 22.156 1 96.88 90 ALA A CA 1
ATOM 656 C C . ALA A 1 90 ? -7.062 22.047 20.969 1 96.88 90 ALA A C 1
ATOM 658 O O . ALA A 1 90 ? -7.383 21.172 20.141 1 96.88 90 ALA A O 1
ATOM 659 N N . PRO A 1 91 ? -7.535 23.312 20.969 1 96.12 91 PRO A N 1
ATOM 660 C CA . PRO A 1 91 ? -8.328 23.688 19.797 1 96.12 91 PRO A CA 1
ATOM 661 C C . PRO A 1 91 ? -7.586 23.484 18.484 1 96.12 91 PRO A C 1
ATOM 663 O O . PRO A 1 91 ? -6.375 23.703 18.406 1 96.12 91 PRO A O 1
ATOM 666 N N . PHE A 1 92 ? -8.328 23.109 17.422 1 95.75 92 PHE A N 1
ATOM 667 C CA . PHE A 1 92 ? -7.746 22.859 16.109 1 95.75 92 PHE A CA 1
ATOM 668 C C . PHE A 1 92 ? -7.094 24.125 15.562 1 95.75 92 PHE A C 1
ATOM 670 O O . PHE A 1 92 ? -6.297 24.062 14.625 1 95.75 92 PHE A O 1
ATOM 677 N N . SER A 1 93 ? -7.344 25.281 16.141 1 97 93 SER A N 1
ATOM 678 C CA . SER A 1 93 ? -6.812 26.562 15.695 1 97 93 SER A CA 1
ATOM 679 C C . SER A 1 93 ? -5.5 26.891 16.391 1 97 93 SER A C 1
ATOM 681 O O . SER A 1 93 ? -4.996 28.016 16.297 1 97 93 SER A O 1
ATOM 683 N N . GLY A 1 94 ? -5.016 25.953 17.141 1 97.25 94 GLY A N 1
ATOM 684 C CA . GLY A 1 94 ? -3.787 26.188 17.875 1 97.25 94 GLY A CA 1
ATOM 685 C C . GLY A 1 94 ? -2.967 24.922 18.094 1 97.25 94 GLY A C 1
ATOM 686 O O . GLY A 1 94 ? -3.012 24 17.266 1 97.25 94 GLY A O 1
ATOM 687 N N . ALA A 1 95 ? -2.09 24.938 19.109 1 97.75 95 ALA A N 1
ATOM 688 C CA . ALA A 1 95 ? -1.172 23.844 19.438 1 97.75 95 ALA A CA 1
ATOM 689 C C . ALA A 1 95 ? -1.298 23.438 20.906 1 97.75 95 ALA A C 1
ATOM 691 O O . ALA A 1 95 ? -1.868 24.188 21.719 1 97.75 95 ALA A O 1
ATOM 692 N N . VAL A 1 96 ? -0.894 22.297 21.203 1 98.12 96 VAL A N 1
ATOM 693 C CA . VAL A 1 96 ? -0.782 21.891 22.609 1 98.12 96 VAL A CA 1
ATOM 694 C C . VAL A 1 96 ? 0.501 22.469 23.203 1 98.12 96 VAL A C 1
ATOM 696 O O . VAL A 1 96 ? 1.505 22.625 22.5 1 98.12 96 VAL A O 1
ATOM 699 N N . SER A 1 97 ? 0.461 22.812 24.469 1 97.56 97 SER A N 1
ATOM 700 C CA . SER A 1 97 ? 1.673 23.312 25.109 1 97.56 97 SER A CA 1
ATOM 701 C C . SER A 1 97 ? 2.449 22.172 25.781 1 97.56 97 SER A C 1
ATOM 703 O O . SER A 1 97 ? 1.855 21.234 26.312 1 97.56 97 SER A O 1
ATOM 705 N N . PRO A 1 98 ? 3.775 22.281 25.781 1 98.31 98 PRO A N 1
ATOM 706 C CA . PRO A 1 98 ? 4.578 21.281 26.5 1 98.31 98 PRO A CA 1
ATOM 707 C C . PRO A 1 98 ? 4.211 21.172 27.969 1 98.31 98 PRO A C 1
ATOM 709 O O . PRO A 1 98 ? 4.297 20.094 28.562 1 98.31 98 PRO A O 1
ATOM 712 N N . GLU A 1 99 ? 3.779 22.312 28.531 1 98.25 99 GLU A N 1
ATOM 713 C CA . GLU A 1 99 ? 3.408 22.328 29.953 1 98.25 99 GLU A CA 1
ATOM 714 C C . GLU A 1 99 ? 2.199 21.438 30.219 1 98.25 99 GLU A C 1
ATOM 716 O O . GLU A 1 99 ? 2.154 20.719 31.219 1 98.25 99 GLU A O 1
ATOM 721 N N . ARG A 1 100 ? 1.243 21.469 29.344 1 98.38 100 ARG A N 1
ATOM 722 C CA . ARG A 1 100 ? 0.055 20.625 29.5 1 98.38 100 ARG A CA 1
ATOM 723 C C . ARG A 1 100 ? 0.404 19.156 29.391 1 98.38 100 ARG A C 1
ATOM 725 O O . ARG A 1 100 ? -0.171 18.312 30.094 1 98.38 100 ARG A O 1
ATOM 732 N N . ILE A 1 101 ? 1.304 18.812 28.516 1 98.75 101 ILE A N 1
ATOM 733 C CA . ILE A 1 101 ? 1.777 17.438 28.391 1 98.75 101 ILE A CA 1
ATOM 734 C C . ILE A 1 101 ? 2.479 17.016 29.672 1 98.75 101 ILE A C 1
ATOM 736 O O . ILE A 1 101 ? 2.215 15.93 30.203 1 98.75 101 ILE A O 1
ATOM 740 N N . ALA A 1 102 ? 3.332 17.891 30.203 1 98.69 102 ALA A N 1
ATOM 741 C CA . ALA A 1 102 ? 4.059 17.594 31.438 1 98.69 102 ALA A CA 1
ATOM 742 C C . ALA A 1 102 ? 3.096 17.359 32.594 1 98.69 102 ALA A C 1
ATOM 744 O O . ALA A 1 102 ? 3.303 16.453 33.406 1 98.69 102 ALA A O 1
ATOM 745 N N . GLU A 1 103 ? 2.131 18.188 32.688 1 98.69 103 GLU A N 1
ATOM 746 C CA . GLU A 1 103 ? 1.132 18.062 33.719 1 98.69 103 GLU A CA 1
ATOM 747 C C . GLU A 1 103 ? 0.393 16.734 33.656 1 98.69 103 GLU A C 1
ATOM 749 O O . GLU A 1 103 ? 0.177 16.078 34.656 1 98.69 103 GLU A O 1
ATOM 754 N N . ALA A 1 104 ? 0.003 16.359 32.438 1 98.75 104 ALA A N 1
ATOM 755 C CA . ALA A 1 104 ? -0.688 15.086 32.25 1 98.75 104 ALA A CA 1
ATOM 756 C C . ALA A 1 104 ? 0.2 13.914 32.656 1 98.75 104 ALA A C 1
ATOM 758 O O . ALA A 1 104 ? -0.267 12.953 33.281 1 98.75 104 ALA A O 1
ATOM 759 N N . LEU A 1 105 ? 1.481 13.977 32.281 1 98.75 105 LEU A N 1
ATOM 760 C CA . LEU A 1 105 ? 2.422 12.906 32.594 1 98.75 105 LEU A CA 1
ATOM 761 C C . LEU A 1 105 ? 2.676 12.828 34.094 1 98.75 105 LEU A C 1
ATOM 763 O O . LEU A 1 105 ? 2.842 11.734 34.656 1 98.75 105 LEU A O 1
ATOM 767 N N . ARG A 1 106 ? 2.688 13.969 34.781 1 98.5 106 ARG A N 1
ATOM 768 C CA . ARG A 1 106 ? 2.84 13.977 36.25 1 98.5 106 ARG A CA 1
ATOM 769 C C . ARG A 1 106 ? 1.618 13.367 36.938 1 98.5 106 ARG A C 1
ATOM 771 O O . ARG A 1 106 ? 1.748 12.641 37.906 1 98.5 106 ARG A O 1
ATOM 778 N N . ALA A 1 107 ? 0.511 13.695 36.438 1 98.69 107 ALA A N 1
ATOM 779 C CA . ALA A 1 107 ? -0.746 13.227 37 1 98.69 107 ALA A CA 1
ATOM 780 C C . ALA A 1 107 ? -0.934 11.727 36.781 1 98.69 107 ALA A C 1
ATOM 782 O O . ALA A 1 107 ? -1.639 11.055 37.531 1 98.69 107 ALA A O 1
ATOM 783 N N . HIS A 1 108 ? -0.274 11.188 35.75 1 98.69 108 HIS A N 1
ATOM 784 C CA . HIS A 1 108 ? -0.379 9.781 35.375 1 98.69 108 HIS A CA 1
ATOM 785 C C . HIS A 1 108 ? 0.998 9.164 35.156 1 98.69 108 HIS A C 1
ATOM 787 O O . HIS A 1 108 ? 1.365 8.867 34 1 98.69 108 HIS A O 1
ATOM 793 N N . PRO A 1 109 ? 1.665 8.859 36.156 1 98.56 109 PRO A N 1
ATOM 794 C CA . PRO A 1 109 ? 3.041 8.375 36.031 1 98.56 109 PRO A CA 1
ATOM 795 C C . PRO A 1 109 ? 3.123 7.016 35.344 1 98.56 109 PRO A C 1
ATOM 797 O O . PRO A 1 109 ? 4.203 6.602 34.906 1 98.56 109 PRO A O 1
ATOM 800 N N . GLU A 1 110 ? 2.008 6.352 35.156 1 98.5 110 GLU A N 1
ATOM 801 C CA . GLU A 1 110 ? 1.972 5.016 34.562 1 98.5 110 GLU A CA 1
ATOM 802 C C . GLU A 1 110 ? 1.96 5.09 33.031 1 98.5 110 GLU A C 1
ATOM 804 O O . GLU A 1 110 ? 2.062 4.066 32.344 1 98.5 110 GLU A O 1
ATOM 809 N N . ILE A 1 111 ? 1.844 6.273 32.438 1 98.81 111 ILE A N 1
ATOM 810 C CA . ILE A 1 111 ? 1.813 6.418 31 1 98.81 111 ILE A CA 1
ATOM 811 C C . ILE A 1 111 ? 3.115 5.891 30.391 1 98.81 111 ILE A C 1
ATOM 813 O O . ILE A 1 111 ? 4.207 6.289 30.812 1 98.81 111 ILE A O 1
ATOM 817 N N . GLU A 1 112 ? 2.969 5.023 29.359 1 98.56 112 GLU A N 1
ATOM 818 C CA . GLU A 1 112 ? 4.152 4.402 28.781 1 98.56 112 GLU A CA 1
ATOM 819 C C . GLU A 1 112 ? 4.262 4.734 27.297 1 98.56 112 GLU A C 1
ATOM 821 O O . GLU A 1 112 ? 5.234 4.352 26.641 1 98.56 112 GLU A O 1
ATOM 826 N N . PHE A 1 113 ? 3.244 5.348 26.766 1 98.88 113 PHE A N 1
ATOM 827 C CA . PHE A 1 113 ? 3.176 5.645 25.328 1 98.88 113 PHE A CA 1
ATOM 828 C C . PHE A 1 113 ? 2.496 6.984 25.094 1 98.88 113 PHE A C 1
ATOM 830 O O . PHE A 1 113 ? 1.487 7.301 25.719 1 98.88 113 PHE A O 1
ATOM 837 N N . VAL A 1 114 ? 3.068 7.836 24.203 1 98.94 114 VAL A N 1
ATOM 838 C CA . VAL A 1 114 ? 2.502 9.125 23.828 1 98.94 114 VAL A CA 1
ATOM 839 C C . VAL A 1 114 ? 2.387 9.227 22.312 1 98.94 114 VAL A C 1
ATOM 841 O O . VAL A 1 114 ? 3.35 8.953 21.594 1 98.94 114 VAL A O 1
ATOM 844 N N . SER A 1 115 ? 1.215 9.5 21.812 1 98.88 115 SER A N 1
ATOM 845 C CA . SER A 1 115 ? 1.015 9.773 20.391 1 98.88 115 SER A CA 1
ATOM 846 C C . SER A 1 115 ? 0.829 11.266 20.125 1 98.88 115 SER A C 1
ATOM 848 O O . SER A 1 115 ? 0.125 11.945 20.875 1 98.88 115 SER A O 1
ATOM 850 N N . LEU A 1 116 ? 1.492 11.789 19.109 1 98.75 116 LEU A N 1
ATOM 851 C CA . LEU A 1 116 ? 1.502 13.211 18.797 1 98.75 116 LEU A CA 1
ATOM 852 C C . LEU A 1 116 ? 1.586 13.422 17.281 1 98.75 116 LEU A C 1
ATOM 854 O O . LEU A 1 116 ? 2.291 12.688 16.594 1 98.75 116 LEU A O 1
ATOM 858 N N . VAL A 1 117 ? 0.83 14.352 16.781 1 98.69 117 VAL A N 1
ATOM 859 C CA . VAL A 1 117 ? 0.983 14.82 15.406 1 98.69 117 VAL A CA 1
ATOM 860 C C . VAL A 1 117 ? 1.88 16.062 15.383 1 98.69 117 VAL A C 1
ATOM 862 O O . VAL A 1 117 ? 1.691 16.984 16.172 1 98.69 117 VAL A O 1
ATOM 865 N N . HIS A 1 118 ? 2.902 16.031 14.547 1 98.81 118 HIS A N 1
ATOM 866 C CA . HIS A 1 118 ? 3.764 17.203 14.398 1 98.81 118 HIS A CA 1
ATOM 867 C C . HIS A 1 118 ? 3.008 18.359 13.773 1 98.81 118 HIS A C 1
ATOM 869 O O . HIS A 1 118 ? 2.744 19.375 14.438 1 98.81 118 HIS A O 1
ATOM 875 N N . ALA A 1 119 ? 2.572 18.188 12.562 1 98.19 119 ALA A N 1
ATOM 876 C CA . ALA A 1 119 ? 1.758 19.156 11.852 1 98.19 119 ALA A CA 1
ATOM 877 C C . ALA A 1 119 ? 0.473 18.531 11.328 1 98.19 119 ALA A C 1
ATOM 879 O O . ALA A 1 119 ? 0.488 17.391 10.836 1 98.19 119 ALA A O 1
ATOM 880 N N . GLU A 1 120 ? -0.621 19.219 11.555 1 95.19 120 GLU A N 1
ATOM 881 C CA . GLU A 1 120 ? -1.913 18.828 11 1 95.19 120 GLU A CA 1
ATOM 882 C C . GLU A 1 120 ? -2.189 19.562 9.688 1 95.19 120 GLU A C 1
ATOM 884 O O . GLU A 1 120 ? -2.582 20.734 9.695 1 95.19 120 GLU A O 1
ATOM 889 N N . ALA A 1 121 ? -2.117 18.812 8.609 1 91.06 121 ALA A N 1
ATOM 890 C CA . ALA A 1 121 ? -2.426 19.453 7.328 1 91.06 121 ALA A CA 1
ATOM 891 C C . ALA A 1 121 ? -3.904 19.812 7.238 1 91.06 121 ALA A C 1
ATOM 893 O O . ALA A 1 121 ? -4.266 20.812 6.621 1 91.06 121 ALA A O 1
ATOM 894 N N . ALA A 1 122 ? -4.738 19.047 7.82 1 92.19 122 ALA A N 1
ATOM 895 C CA . ALA A 1 122 ? -6.188 19.219 7.73 1 92.19 122 ALA A CA 1
ATOM 896 C C . ALA A 1 122 ? -6.629 20.531 8.391 1 92.19 122 ALA A C 1
ATOM 898 O O . ALA A 1 122 ? -7.586 21.156 7.941 1 92.19 122 ALA A O 1
ATOM 899 N N . THR A 1 123 ? -5.836 20.906 9.414 1 96.25 123 THR A N 1
ATOM 900 C CA . THR A 1 123 ? -6.277 22.094 10.156 1 96.25 123 THR A CA 1
ATOM 901 C C . THR A 1 123 ? -5.195 23.156 10.164 1 96.25 123 THR A C 1
ATOM 903 O O . THR A 1 123 ? -5.426 24.281 10.641 1 96.25 123 THR A O 1
ATOM 906 N N . GLY A 1 124 ? -4.035 22.844 9.672 1 97.81 124 GLY A N 1
ATOM 907 C CA . GLY A 1 124 ? -3.021 23.844 9.398 1 97.81 124 GLY A CA 1
ATOM 908 C C . GLY A 1 124 ? -2.188 24.203 10.609 1 97.81 124 GLY A C 1
ATOM 909 O O . GLY A 1 124 ? -1.488 25.219 10.609 1 97.81 124 GLY A O 1
ATOM 910 N N . ASN A 1 125 ? -2.312 23.516 11.711 1 98.44 125 ASN A N 1
ATOM 911 C CA . ASN A 1 125 ? -1.547 23.812 12.914 1 98.44 125 ASN A CA 1
ATOM 912 C C . ASN A 1 125 ? -0.385 22.828 13.094 1 98.44 125 ASN A C 1
ATOM 914 O O . ASN A 1 125 ? -0.344 21.781 12.445 1 98.44 125 ASN A O 1
ATOM 918 N N . THR A 1 126 ? 0.608 23.172 13.898 1 98.44 126 THR A N 1
ATOM 919 C CA . THR A 1 126 ? 1.772 22.344 14.227 1 98.44 126 THR A CA 1
ATOM 920 C C . THR A 1 126 ? 2.07 22.406 15.727 1 98.44 126 THR A C 1
ATOM 922 O O . THR A 1 126 ? 1.656 23.359 16.406 1 98.44 126 THR A O 1
ATOM 925 N N . ASN A 1 127 ? 2.652 21.391 16.266 1 98.75 127 ASN A N 1
ATOM 926 C CA . ASN A 1 127 ? 2.969 21.297 17.688 1 98.75 127 ASN A CA 1
ATOM 927 C C . ASN A 1 127 ? 4.469 21.422 17.938 1 98.75 127 ASN A C 1
ATOM 929 O O . ASN A 1 127 ? 5.277 21.109 17.062 1 98.75 127 ASN A O 1
ATOM 933 N N . PRO A 1 128 ? 4.867 21.953 19.125 1 98.44 128 PRO A N 1
ATOM 934 C CA . PRO A 1 128 ? 6.281 22.094 19.469 1 98.44 128 PRO A CA 1
ATOM 935 C C . PRO A 1 128 ? 6.93 20.781 19.891 1 98.44 128 PRO A C 1
ATOM 937 O O . PRO A 1 128 ? 7.195 20.578 21.078 1 98.44 128 PRO A O 1
ATOM 940 N N . VAL A 1 129 ? 7.371 19.953 19 1 98.69 129 VAL A N 1
ATOM 941 C CA . VAL A 1 129 ? 7.762 18.562 19.203 1 98.69 129 VAL A CA 1
ATOM 942 C C . VAL A 1 129 ? 9.07 18.516 19.984 1 98.69 129 VAL A C 1
ATOM 944 O O . VAL A 1 129 ? 9.258 17.625 20.828 1 98.69 129 VAL A O 1
ATOM 947 N N . ALA A 1 130 ? 10.008 19.438 19.719 1 98.44 130 ALA A N 1
ATOM 948 C CA . ALA A 1 130 ? 11.289 19.438 20.422 1 98.44 130 ALA A CA 1
ATOM 949 C C . ALA A 1 130 ? 11.078 19.5 21.938 1 98.44 130 ALA A C 1
ATOM 951 O O . ALA A 1 130 ? 11.648 18.703 22.672 1 98.44 130 ALA A O 1
ATOM 952 N N . GLU A 1 131 ? 10.25 20.438 22.375 1 98.62 131 GLU A N 1
ATOM 953 C CA . GLU A 1 131 ? 9.984 20.625 23.797 1 98.62 131 GLU A CA 1
ATOM 954 C C . GLU A 1 131 ? 9.172 19.453 24.359 1 98.62 131 GLU A C 1
ATOM 956 O O . GLU A 1 131 ? 9.453 18.969 25.469 1 98.62 131 GLU A O 1
ATOM 961 N N . ILE A 1 132 ? 8.164 19 23.609 1 98.81 132 ILE A N 1
ATOM 962 C CA . ILE A 1 132 ? 7.324 17.891 24.062 1 98.81 132 ILE A CA 1
ATOM 963 C C . ILE A 1 132 ? 8.156 16.609 24.156 1 98.81 132 ILE A C 1
ATOM 965 O O . ILE A 1 132 ? 8.008 15.836 25.109 1 98.81 132 ILE A O 1
ATOM 969 N N . GLY A 1 133 ? 9.008 16.375 23.141 1 98.75 133 GLY A N 1
ATOM 970 C CA . GLY A 1 133 ? 9.898 15.227 23.156 1 98.75 133 GLY A CA 1
ATOM 971 C C . GLY A 1 133 ? 10.742 15.156 24.422 1 98.75 133 GLY A C 1
ATOM 972 O O . GLY A 1 133 ? 10.922 14.078 24.984 1 98.75 133 GLY A O 1
ATOM 973 N N . ARG A 1 134 ? 11.258 16.281 24.891 1 98.44 134 ARG A N 1
ATOM 974 C CA . ARG A 1 134 ? 12.055 16.328 26.109 1 98.44 134 ARG A CA 1
ATOM 975 C C . ARG A 1 134 ? 11.242 15.898 27.328 1 98.44 134 ARG A C 1
ATOM 977 O O . ARG A 1 134 ? 11.719 15.125 28.156 1 98.44 134 ARG A O 1
ATOM 984 N N . VAL A 1 135 ? 10.031 16.422 27.375 1 98.5 135 VAL A N 1
ATOM 985 C CA . VAL A 1 135 ? 9.133 16.125 28.484 1 98.5 135 VAL A CA 1
ATOM 986 C C . VAL A 1 135 ? 8.812 14.641 28.5 1 98.5 135 VAL A C 1
ATOM 988 O O . VAL A 1 135 ? 8.82 14.008 29.562 1 98.5 135 VAL A O 1
ATOM 991 N N . VAL A 1 136 ? 8.531 14.047 27.359 1 98.81 136 VAL A N 1
ATOM 992 C CA . VAL A 1 136 ? 8.164 12.641 27.25 1 98.81 136 VAL A CA 1
ATOM 993 C C . VAL A 1 136 ? 9.359 11.758 27.594 1 98.81 136 VAL A C 1
ATOM 995 O O . VAL A 1 136 ? 9.211 10.734 28.281 1 98.81 136 VAL A O 1
ATOM 998 N N . ARG A 1 137 ? 10.508 12.141 27.141 1 98 137 ARG A N 1
ATOM 999 C CA . ARG A 1 137 ? 11.734 11.391 27.422 1 98 137 ARG A CA 1
ATOM 1000 C C . ARG A 1 137 ? 12.023 11.359 28.922 1 98 137 ARG A C 1
ATOM 1002 O O . ARG A 1 137 ? 12.406 10.32 29.469 1 98 137 ARG A O 1
ATOM 1009 N N . GLU A 1 138 ? 11.914 12.508 29.516 1 97.94 138 GLU A N 1
ATOM 1010 C CA . GLU A 1 138 ? 12.133 12.594 30.953 1 97.94 138 GLU A CA 1
ATOM 1011 C C . GLU A 1 138 ? 11.172 11.672 31.703 1 97.94 138 GLU A C 1
ATOM 1013 O O . GLU A 1 138 ? 11.547 11.078 32.719 1 97.94 138 GLU A O 1
ATOM 1018 N N . HIS A 1 139 ? 10.008 11.539 31.281 1 98.56 139 HIS A N 1
ATOM 1019 C CA . HIS A 1 139 ? 9 10.672 31.875 1 98.56 139 HIS A CA 1
ATOM 1020 C C . HIS A 1 139 ? 9.32 9.203 31.609 1 98.56 139 HIS A C 1
ATOM 1022 O O . HIS A 1 139 ? 8.938 8.336 32.406 1 98.56 139 HIS A O 1
ATOM 1028 N N . GLY A 1 140 ? 9.938 8.898 30.484 1 98.44 140 GLY A N 1
ATOM 1029 C CA . GLY A 1 140 ? 10.352 7.543 30.156 1 98.44 140 GLY A CA 1
ATOM 1030 C C . GLY A 1 140 ? 9.383 6.84 29.219 1 98.44 140 GLY A C 1
ATOM 1031 O O . GLY A 1 140 ? 9.57 5.668 28.891 1 98.44 140 GLY A O 1
ATOM 1032 N N . ALA A 1 141 ? 8.344 7.496 28.703 1 98.81 141 ALA A N 1
ATOM 1033 C CA . ALA A 1 141 ? 7.375 6.906 27.781 1 98.81 141 ALA A CA 1
ATOM 1034 C C . ALA A 1 141 ? 7.926 6.867 26.359 1 98.81 141 ALA A C 1
ATOM 1036 O O . ALA A 1 141 ? 8.844 7.621 26.031 1 98.81 141 ALA A O 1
ATOM 1037 N N . LEU A 1 142 ? 7.445 5.965 25.547 1 98.88 142 LEU A N 1
ATOM 1038 C CA . LEU A 1 142 ? 7.711 6 24.109 1 98.88 142 LEU A CA 1
ATOM 1039 C C . LEU A 1 142 ? 6.938 7.129 23.438 1 98.88 142 LEU A C 1
ATOM 1041 O O . LEU A 1 142 ? 5.781 7.391 23.781 1 98.88 142 LEU A O 1
ATOM 1045 N N . LEU A 1 143 ? 7.512 7.797 22.469 1 98.94 143 LEU A N 1
ATOM 1046 C CA . LEU A 1 143 ? 6.863 8.852 21.703 1 98.94 143 LEU A CA 1
ATOM 1047 C C . LEU A 1 143 ? 6.66 8.422 20.25 1 98.94 143 LEU A C 1
ATOM 1049 O O . LEU A 1 143 ? 7.625 8.086 19.562 1 98.94 143 LEU A O 1
ATOM 1053 N N . MET A 1 144 ? 5.457 8.328 19.812 1 98.94 144 MET A N 1
ATOM 1054 C CA . MET A 1 144 ? 5.129 8.203 18.391 1 98.94 144 MET A CA 1
ATOM 1055 C C . MET A 1 144 ? 4.785 9.555 17.781 1 98.94 144 MET A C 1
ATOM 1057 O O . MET A 1 144 ? 3.957 10.289 18.328 1 98.94 144 MET A O 1
ATOM 1061 N N . LEU A 1 145 ? 5.379 9.844 16.688 1 98.94 145 LEU A N 1
ATOM 1062 C CA . LEU A 1 145 ? 5.191 11.125 16.016 1 98.94 145 LEU A CA 1
ATOM 1063 C C . LEU A 1 145 ? 4.711 10.93 14.586 1 98.94 145 LEU A C 1
ATOM 1065 O O . LEU A 1 145 ? 5.348 10.219 13.805 1 98.94 145 LEU A O 1
ATOM 1069 N N . ASP A 1 146 ? 3.559 11.469 14.297 1 98.88 146 ASP A N 1
ATOM 1070 C CA . ASP A 1 146 ? 3.123 11.617 12.914 1 98.88 146 ASP A CA 1
ATOM 1071 C C . ASP A 1 146 ? 3.734 12.867 12.273 1 98.88 146 ASP A C 1
ATOM 1073 O O . ASP A 1 146 ? 3.316 13.984 12.57 1 98.88 146 ASP A O 1
ATOM 1077 N N . ALA A 1 147 ? 4.652 12.68 11.414 1 98.81 147 ALA A N 1
ATOM 1078 C CA . ALA A 1 147 ? 5.348 13.781 10.75 1 98.81 147 ALA A CA 1
ATOM 1079 C C . ALA A 1 147 ? 5.059 13.789 9.258 1 98.81 147 ALA A C 1
ATOM 1081 O O . ALA A 1 147 ? 5.879 14.25 8.461 1 98.81 147 ALA A O 1
ATOM 1082 N N . VAL A 1 148 ? 3.926 13.289 8.852 1 98.44 148 VAL A N 1
ATOM 1083 C CA . VAL A 1 148 ? 3.559 13.125 7.449 1 98.44 148 VAL A CA 1
ATOM 1084 C C . VAL A 1 148 ? 3.49 14.492 6.773 1 98.44 148 VAL A C 1
ATOM 1086 O O . VAL A 1 148 ? 4.047 14.68 5.688 1 98.44 148 VAL A O 1
ATOM 1089 N N . ALA A 1 149 ? 2.912 15.461 7.406 1 97.88 149 ALA A N 1
ATOM 1090 C CA . ALA A 1 149 ? 2.74 16.781 6.805 1 97.88 149 ALA A CA 1
ATOM 1091 C C . ALA A 1 149 ? 3.98 17.641 7.02 1 97.88 149 ALA A C 1
ATOM 1093 O O . ALA A 1 149 ? 4.27 18.531 6.219 1 97.88 149 ALA A O 1
ATOM 1094 N N . SER A 1 150 ? 4.758 17.359 8.062 1 98.38 150 SER A N 1
ATOM 1095 C CA . SER A 1 150 ? 5.809 18.281 8.484 1 98.38 150 SER A CA 1
ATOM 1096 C C . SER A 1 150 ? 7.125 17.969 7.785 1 98.38 150 SER A C 1
ATOM 1098 O O . SER A 1 150 ? 7.945 18.875 7.562 1 98.38 150 SER A O 1
ATOM 1100 N N . VAL A 1 151 ? 7.348 16.719 7.43 1 98.5 151 VAL A N 1
ATOM 1101 C CA . VAL A 1 151 ? 8.602 16.344 6.785 1 98.5 151 VAL A CA 1
ATOM 1102 C C . VAL A 1 151 ? 8.836 17.219 5.559 1 98.5 151 VAL A C 1
ATOM 1104 O O . VAL A 1 151 ? 7.914 17.453 4.77 1 98.5 151 VAL A O 1
ATOM 1107 N N . ALA A 1 152 ? 10.023 17.875 5.461 1 98.25 152 ALA A N 1
ATOM 1108 C CA . ALA A 1 152 ? 10.5 18.734 4.379 1 98.25 152 ALA A CA 1
ATOM 1109 C C . ALA A 1 152 ? 9.891 20.125 4.477 1 98.25 152 ALA A C 1
ATOM 1111 O O . ALA A 1 152 ? 10.375 21.062 3.834 1 98.25 152 ALA A O 1
ATOM 1112 N N . ALA A 1 153 ? 8.852 20.344 5.289 1 98.19 153 ALA A N 1
ATOM 1113 C CA . ALA A 1 153 ? 8.258 21.656 5.445 1 98.19 153 ALA A CA 1
ATOM 1114 C C . ALA A 1 153 ? 8.758 22.344 6.707 1 98.19 153 ALA A C 1
ATOM 1116 O O . ALA A 1 153 ? 8.75 23.578 6.797 1 98.19 153 ALA A O 1
ATOM 1117 N N . GLU A 1 154 ? 9.094 21.562 7.715 1 97.31 154 GLU A N 1
ATOM 1118 C CA . GLU A 1 154 ? 9.625 21.984 9.008 1 97.31 154 GLU A CA 1
ATOM 1119 C C . GLU A 1 154 ? 10.781 21.094 9.445 1 97.31 154 GLU A C 1
ATOM 1121 O O . GLU A 1 154 ? 10.938 19.969 8.953 1 97.31 154 GLU A O 1
ATOM 1126 N N . PRO A 1 155 ? 11.594 21.688 10.391 1 97.62 155 PRO A N 1
ATOM 1127 C CA . PRO A 1 155 ? 12.641 20.812 10.922 1 97.62 155 PRO A CA 1
ATOM 1128 C C . PRO A 1 155 ? 12.078 19.531 11.547 1 97.62 155 PRO A C 1
ATOM 1130 O O . PRO A 1 155 ? 11.047 19.578 12.219 1 97.62 155 PRO A O 1
ATOM 1133 N N . LEU A 1 156 ? 12.695 18.453 11.273 1 98.56 156 LEU A N 1
ATOM 1134 C CA . LEU A 1 156 ? 12.398 17.156 11.852 1 98.56 156 LEU A CA 1
ATOM 1135 C C . LEU A 1 156 ? 13.664 16.469 12.344 1 98.56 156 LEU A C 1
ATOM 1137 O O . LEU A 1 156 ? 14.422 15.914 11.555 1 98.56 156 LEU A O 1
ATOM 1141 N N . LEU A 1 157 ? 13.906 16.578 13.609 1 98.62 157 LEU A N 1
ATOM 1142 C CA . LEU A 1 157 ? 15.094 16 14.227 1 98.62 157 LEU A CA 1
ATOM 1143 C C . LEU A 1 157 ? 14.734 14.781 15.062 1 98.62 157 LEU A C 1
ATOM 1145 O O . LEU A 1 157 ? 14.828 14.82 16.297 1 98.62 157 LEU A O 1
ATOM 1149 N N . THR A 1 158 ? 14.477 13.695 14.367 1 98.81 158 THR A N 1
ATOM 1150 C CA . THR A 1 158 ? 13.875 12.492 14.938 1 98.81 158 THR A CA 1
ATOM 1151 C C . THR A 1 158 ? 14.68 11.992 16.125 1 98.81 158 THR A C 1
ATOM 1153 O O . THR A 1 158 ? 14.148 11.836 17.234 1 98.81 158 THR A O 1
ATOM 1156 N N . ASP A 1 159 ? 16 11.812 15.93 1 98.75 159 ASP A N 1
ATOM 1157 C CA . ASP A 1 159 ? 16.844 11.266 17 1 98.75 159 ASP A CA 1
ATOM 1158 C C . ASP A 1 159 ? 17 12.281 18.125 1 98.75 159 ASP A C 1
ATOM 1160 O O . ASP A 1 159 ? 16.844 11.945 19.297 1 98.75 159 ASP A O 1
ATOM 1164 N N . GLU A 1 160 ? 17.266 13.523 17.766 1 98.56 160 GLU A N 1
ATOM 1165 C CA . GLU A 1 160 ? 17.516 14.57 18.75 1 98.56 160 GLU A CA 1
ATOM 1166 C C . GLU A 1 160 ? 16.297 14.797 19.625 1 98.56 160 GLU A C 1
ATOM 1168 O O . GLU A 1 160 ? 16.438 15.07 20.828 1 98.56 160 GLU A O 1
ATOM 1173 N N . TRP A 1 161 ? 15.125 14.68 19.078 1 98.75 161 TRP A N 1
ATOM 1174 C CA . TRP A 1 161 ? 13.898 14.969 19.797 1 98.75 161 TRP A CA 1
ATOM 1175 C C . TRP A 1 161 ? 13.438 13.766 20.609 1 98.75 161 TRP A C 1
ATOM 1177 O O . TRP A 1 161 ? 12.438 13.836 21.328 1 98.75 161 TRP A O 1
ATOM 1187 N N . GLY A 1 162 ? 14.109 12.641 20.453 1 98.38 162 GLY A N 1
ATOM 1188 C CA . GLY A 1 162 ? 13.781 11.445 21.219 1 98.38 162 GLY A CA 1
ATOM 1189 C C . GLY A 1 162 ? 12.547 10.727 20.703 1 98.38 162 GLY A C 1
ATOM 1190 O O . GLY A 1 162 ? 11.844 10.07 21.469 1 98.38 162 GLY A O 1
ATOM 1191 N N . VAL A 1 163 ? 12.242 10.883 19.453 1 98.88 163 VAL A N 1
ATOM 1192 C CA . VAL A 1 163 ? 11.086 10.203 18.859 1 98.88 163 VAL A CA 1
ATOM 1193 C C . VAL A 1 163 ? 11.398 8.727 18.672 1 98.88 163 VAL A C 1
ATOM 1195 O O . VAL A 1 163 ? 12.43 8.375 18.094 1 98.88 163 VAL A O 1
ATOM 1198 N N . ASP A 1 164 ? 10.539 7.812 19.125 1 98.94 164 ASP A N 1
ATOM 1199 C CA . ASP A 1 164 ? 10.789 6.375 19.078 1 98.94 164 ASP A CA 1
ATOM 1200 C C . ASP A 1 164 ? 10.188 5.754 17.828 1 98.94 164 ASP A C 1
ATOM 1202 O O . ASP A 1 164 ? 10.703 4.762 17.297 1 98.94 164 ASP A O 1
ATOM 1206 N N . LEU A 1 165 ? 9.055 6.246 17.469 1 98.94 165 LEU A N 1
ATOM 1207 C CA . LEU A 1 165 ? 8.336 5.871 16.25 1 98.94 165 LEU A CA 1
ATOM 1208 C C . LEU A 1 165 ? 7.945 7.105 15.445 1 98.94 165 LEU A C 1
ATOM 1210 O O . LEU A 1 165 ? 7.031 7.84 15.82 1 98.94 165 LEU A O 1
ATOM 1214 N N . CYS A 1 166 ? 8.641 7.391 14.375 1 98.94 166 CYS A N 1
ATOM 1215 C CA . CYS A 1 166 ? 8.391 8.562 13.547 1 98.94 166 CYS A CA 1
ATOM 1216 C C . CYS A 1 166 ? 7.906 8.156 12.156 1 98.94 166 CYS A C 1
ATOM 1218 O O . CYS A 1 166 ? 8.625 7.477 11.422 1 98.94 166 CYS A O 1
ATOM 1220 N N . VAL A 1 167 ? 6.711 8.539 11.812 1 98.94 167 VAL A N 1
ATOM 1221 C CA . VAL A 1 167 ? 6.129 8.156 10.531 1 98.94 167 VAL A CA 1
ATOM 1222 C C . VAL A 1 167 ? 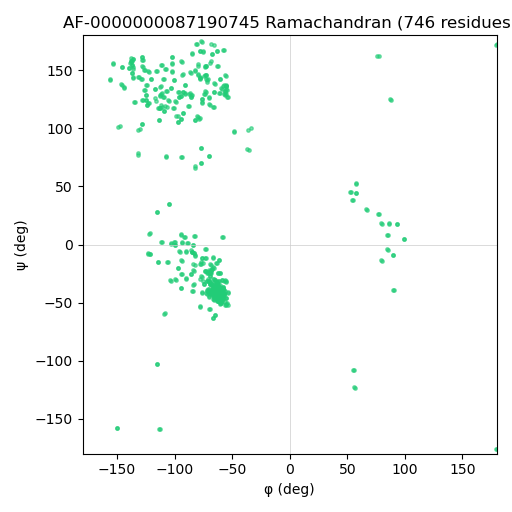6.105 9.359 9.586 1 98.94 167 VAL A C 1
ATOM 1224 O O . VAL A 1 167 ? 5.695 10.453 9.984 1 98.94 167 VAL A O 1
ATOM 1227 N N . ILE A 1 168 ? 6.566 9.148 8.359 1 98.88 168 ILE A N 1
ATOM 1228 C CA . ILE A 1 168 ? 6.469 10.18 7.332 1 98.88 168 ILE A CA 1
ATOM 1229 C C . ILE A 1 168 ? 5.82 9.602 6.078 1 98.88 168 ILE A C 1
ATOM 1231 O O . ILE A 1 168 ? 5.723 8.383 5.93 1 98.88 168 ILE A O 1
ATOM 1235 N N . GLY A 1 169 ? 5.34 10.422 5.254 1 97.81 169 GLY A N 1
ATOM 1236 C CA . GLY A 1 169 ? 4.848 10.156 3.912 1 97.81 169 GLY A CA 1
ATOM 1237 C C . GLY A 1 169 ? 5.289 11.195 2.896 1 97.81 169 GLY A C 1
ATOM 1238 O O . GLY A 1 169 ? 5.543 12.344 3.246 1 97.81 169 GLY A O 1
ATOM 1239 N N . GLY A 1 170 ? 5.34 10.805 1.69 1 96.44 170 GLY A N 1
ATOM 1240 C CA . GLY A 1 170 ? 5.926 11.672 0.679 1 96.44 170 GLY A CA 1
ATOM 1241 C C . GLY A 1 170 ? 4.91 12.594 0.022 1 96.44 170 GLY A C 1
ATOM 1242 O O . GLY A 1 170 ? 5.281 13.523 -0.693 1 96.44 170 GLY A O 1
ATOM 1243 N N . GLN A 1 171 ? 3.656 12.508 0.263 1 94.94 171 GLN A N 1
ATOM 1244 C CA . GLN A 1 171 ? 2.611 13.023 -0.615 1 94.94 171 GLN A CA 1
ATOM 1245 C C . GLN A 1 171 ? 2.283 14.477 -0.289 1 94.94 171 GLN A C 1
ATOM 1247 O O . GLN A 1 171 ? 1.374 15.062 -0.879 1 94.94 171 GLN A O 1
ATOM 1252 N N . LYS A 1 172 ? 2.951 15.062 0.659 1 96.5 172 LYS A N 1
ATOM 1253 C CA . LYS A 1 172 ? 2.639 16.438 1.026 1 96.5 172 LYS A CA 1
ATOM 1254 C C . LYS A 1 172 ? 3.811 17.375 0.724 1 96.5 172 LYS A C 1
ATOM 1256 O O . LYS A 1 172 ? 4.137 17.609 -0.441 1 96.5 172 LYS A O 1
ATOM 1261 N N . ALA A 1 173 ? 4.551 17.766 1.731 1 97.56 173 ALA A N 1
ATOM 1262 C CA . ALA A 1 173 ? 5.594 18.766 1.54 1 97.56 173 ALA A CA 1
ATOM 1263 C C . ALA A 1 173 ? 6.738 18.219 0.695 1 97.56 173 ALA A C 1
ATOM 1265 O O . ALA A 1 173 ? 7.441 18.969 0.022 1 97.56 173 ALA A O 1
ATOM 1266 N N . MET A 1 174 ? 6.863 16.938 0.656 1 97.69 174 MET A N 1
ATOM 1267 C CA . MET A 1 174 ? 7.914 16.328 -0.159 1 97.69 174 MET A CA 1
ATOM 1268 C C . MET A 1 174 ? 7.535 16.344 -1.637 1 97.69 174 MET A C 1
ATOM 1270 O O . MET A 1 174 ? 8.383 16.125 -2.502 1 97.69 174 MET A O 1
ATOM 1274 N N . ALA A 1 175 ? 6.316 16.578 -1.944 1 96.75 175 ALA A N 1
ATOM 1275 C CA . ALA A 1 175 ? 5.797 16.516 -3.309 1 96.75 175 ALA A CA 1
ATOM 1276 C C . ALA A 1 175 ? 6.102 15.164 -3.953 1 96.75 175 ALA A C 1
ATOM 1278 O O . ALA A 1 175 ? 6.535 15.102 -5.105 1 96.75 175 ALA A O 1
ATOM 1279 N N . GLY A 1 176 ? 6.008 14.148 -3.188 1 97.19 176 GLY A N 1
ATOM 1280 C CA . GLY A 1 176 ? 6.258 12.789 -3.639 1 97.19 176 GLY A CA 1
ATOM 1281 C C . GLY A 1 176 ? 5.012 11.922 -3.639 1 97.19 176 GLY A C 1
ATOM 1282 O O . GLY A 1 176 ? 3.895 12.438 -3.723 1 97.19 176 GLY A O 1
ATOM 1283 N N . PRO A 1 177 ? 5.195 10.633 -3.611 1 97.44 177 PRO A N 1
ATOM 1284 C CA . PRO A 1 177 ? 4.078 9.695 -3.75 1 97.44 177 PRO A CA 1
ATOM 1285 C C . PRO A 1 177 ? 3.377 9.414 -2.422 1 97.44 177 PRO A C 1
ATOM 1287 O O . PRO A 1 177 ? 3.92 9.711 -1.356 1 97.44 177 PRO A O 1
ATOM 1290 N N . ALA A 1 178 ? 2.186 8.844 -2.504 1 97.62 178 ALA A N 1
ATOM 1291 C CA . ALA A 1 178 ? 1.416 8.516 -1.306 1 97.62 178 ALA A CA 1
ATOM 1292 C C . ALA A 1 178 ? 1.432 7.016 -1.038 1 97.62 178 ALA A C 1
ATOM 1294 O O . ALA A 1 178 ? 1.133 6.574 0.074 1 97.62 178 ALA A O 1
ATOM 1295 N N . GLY A 1 179 ? 1.828 6.203 -2.002 1 98.06 179 GLY A N 1
ATOM 1296 C CA . GLY A 1 179 ? 1.597 4.77 -1.934 1 98.06 179 GLY A CA 1
ATOM 1297 C C . GLY A 1 179 ? 2.66 4.027 -1.142 1 98.06 179 GLY A C 1
ATOM 1298 O O . GLY A 1 179 ? 2.623 2.801 -1.04 1 98.06 179 GLY A O 1
ATOM 1299 N N . VAL A 1 180 ? 3.637 4.734 -0.638 1 98.56 180 VAL A N 1
ATOM 1300 C CA . VAL A 1 180 ? 4.637 4.207 0.284 1 98.56 180 VAL A CA 1
ATOM 1301 C C . VAL A 1 180 ? 4.883 5.215 1.407 1 98.56 180 VAL A C 1
ATOM 1303 O O . VAL A 1 180 ? 4.746 6.422 1.208 1 98.56 180 VAL A O 1
ATOM 1306 N N . SER A 1 181 ? 5.172 4.715 2.551 1 98.75 181 SER A N 1
ATOM 1307 C CA . SER A 1 181 ? 5.434 5.543 3.725 1 98.75 181 SER A CA 1
ATOM 1308 C C . SER A 1 181 ? 6.492 4.91 4.621 1 98.75 181 SER A C 1
ATOM 1310 O O . SER A 1 181 ? 6.668 3.691 4.621 1 98.75 181 SER A O 1
ATOM 1312 N N . THR A 1 182 ? 7.191 5.742 5.344 1 98.81 182 THR A N 1
ATOM 1313 C CA . THR A 1 182 ? 8.367 5.27 6.062 1 98.81 182 THR A CA 1
ATOM 1314 C C . THR A 1 182 ? 8.211 5.5 7.562 1 98.81 182 THR A C 1
ATOM 1316 O O . THR A 1 182 ? 7.676 6.527 7.988 1 98.81 182 THR A O 1
ATOM 1319 N N . VAL A 1 183 ? 8.695 4.566 8.352 1 98.88 183 VAL A N 1
ATOM 1320 C CA . VAL A 1 183 ? 8.734 4.699 9.805 1 98.88 183 VAL A CA 1
ATOM 1321 C C . VAL A 1 183 ? 10.156 4.492 10.305 1 98.88 183 VAL A C 1
ATOM 1323 O O . VAL A 1 183 ? 10.859 3.592 9.844 1 98.88 183 VAL A O 1
ATOM 1326 N N . SER A 1 184 ? 10.617 5.398 11.078 1 98.88 184 SER A N 1
ATOM 1327 C CA . SER A 1 184 ? 11.812 5.191 11.883 1 98.88 184 SER A CA 1
ATOM 1328 C C . SER A 1 184 ? 11.469 4.551 13.227 1 98.88 184 SER A C 1
ATOM 1330 O O . SER A 1 184 ? 10.547 4.996 13.914 1 98.88 184 SER A O 1
ATOM 1332 N N . VAL A 1 185 ? 12.148 3.494 13.594 1 98.94 185 VAL A N 1
ATOM 1333 C CA . VAL A 1 185 ? 11.875 2.762 14.828 1 98.94 185 VAL A CA 1
ATOM 1334 C C . VAL A 1 185 ? 13.133 2.729 15.695 1 98.94 185 VAL A C 1
ATOM 1336 O O . VAL A 1 185 ? 14.18 2.248 15.258 1 98.94 185 VAL A O 1
ATOM 1339 N N . SER A 1 186 ? 13.062 3.232 16.891 1 98.81 186 SER A N 1
ATOM 1340 C CA . SER A 1 186 ? 14.203 3.248 17.797 1 98.81 186 SER A CA 1
ATOM 1341 C C . SER A 1 186 ? 14.461 1.866 18.391 1 98.81 186 SER A C 1
ATOM 1343 O O . SER A 1 186 ? 13.609 0.979 18.297 1 98.81 186 SER A O 1
ATOM 1345 N N . ALA A 1 187 ? 15.609 1.695 19 1 98.19 187 ALA A N 1
ATOM 1346 C CA . ALA A 1 187 ? 15.945 0.438 19.656 1 98.19 187 ALA A CA 1
ATOM 1347 C C . ALA A 1 187 ? 14.961 0.137 20.781 1 98.19 187 ALA A C 1
ATOM 1349 O O . ALA A 1 187 ? 14.531 -1.008 20.953 1 98.19 187 ALA A O 1
ATOM 1350 N N . ARG A 1 188 ? 14.578 1.135 21.531 1 97.88 188 ARG A N 1
ATOM 1351 C CA . ARG A 1 188 ? 13.641 0.956 22.641 1 97.88 188 ARG A CA 1
ATOM 1352 C C . ARG A 1 188 ? 12.266 0.535 22.125 1 97.88 188 ARG A C 1
ATOM 1354 O O . ARG A 1 188 ? 11.594 -0.285 22.75 1 97.88 188 ARG A O 1
ATOM 1361 N N . ALA A 1 189 ? 11.844 1.129 21.062 1 98.75 189 ALA A N 1
ATOM 1362 C CA . ALA A 1 189 ? 10.555 0.758 20.469 1 98.75 189 ALA A CA 1
ATOM 1363 C C . ALA A 1 189 ? 10.578 -0.686 19.984 1 98.75 189 ALA A C 1
ATOM 1365 O O . ALA A 1 189 ? 9.602 -1.421 20.156 1 98.75 189 ALA A O 1
ATOM 1366 N N . TRP A 1 190 ? 11.664 -1.109 19.344 1 98.69 190 TRP A N 1
ATOM 1367 C CA . TRP A 1 190 ? 11.773 -2.49 18.891 1 98.69 190 TRP A CA 1
ATOM 1368 C C . TRP A 1 190 ? 11.656 -3.461 20.062 1 98.69 190 TRP A C 1
ATOM 1370 O O . TRP A 1 190 ? 10.992 -4.496 19.953 1 98.69 190 TRP A O 1
ATOM 1380 N N . GLU A 1 191 ? 12.336 -3.158 21.141 1 98.44 191 GLU A N 1
ATOM 1381 C CA . GLU A 1 191 ? 12.25 -4.004 22.328 1 98.44 191 GLU A CA 1
ATOM 1382 C C . GLU A 1 191 ? 10.812 -4.117 22.828 1 98.44 191 GLU A C 1
ATOM 1384 O O . GLU A 1 191 ? 10.344 -5.215 23.141 1 98.44 191 GLU A O 1
ATOM 1389 N N . ARG A 1 192 ? 10.18 -2.971 22.906 1 98.31 192 ARG A N 1
ATOM 1390 C CA . ARG A 1 192 ? 8.781 -2.928 23.312 1 98.31 192 ARG A CA 1
ATOM 1391 C C . ARG A 1 192 ? 7.906 -3.752 22.375 1 98.31 192 ARG A C 1
ATOM 1393 O O . ARG A 1 192 ? 7.055 -4.52 22.828 1 98.31 192 ARG A O 1
ATOM 1400 N N . ILE A 1 193 ? 8.07 -3.621 21.109 1 98.75 193 ILE A N 1
ATOM 1401 C CA . ILE A 1 193 ? 7.266 -4.289 20.078 1 98.75 193 ILE A CA 1
ATOM 1402 C C . ILE A 1 193 ? 7.496 -5.797 20.156 1 98.75 193 ILE A C 1
ATOM 1404 O O . ILE A 1 193 ? 6.543 -6.578 20.125 1 98.75 193 ILE A O 1
ATOM 1408 N N . ALA A 1 194 ? 8.719 -6.207 20.297 1 98.25 194 ALA A N 1
ATOM 1409 C CA . ALA A 1 194 ? 9.055 -7.629 20.375 1 98.25 194 ALA A CA 1
ATOM 1410 C C . ALA A 1 194 ? 8.43 -8.273 21.625 1 98.25 194 ALA A C 1
ATOM 1412 O O . ALA A 1 194 ? 8.031 -9.438 21.594 1 98.25 194 ALA A O 1
ATOM 1413 N N . ALA A 1 195 ? 8.312 -7.508 22.656 1 98 195 ALA A N 1
ATOM 1414 C CA . ALA A 1 195 ? 7.816 -8.023 23.938 1 98 195 ALA A CA 1
ATOM 1415 C C . ALA A 1 195 ? 6.289 -8.039 23.969 1 98 195 ALA A C 1
ATOM 1417 O O . ALA A 1 195 ? 5.684 -8.68 24.828 1 98 195 ALA A O 1
ATOM 1418 N N . ASN A 1 196 ? 5.66 -7.305 23.062 1 98.25 196 ASN A N 1
ATOM 1419 C CA . ASN A 1 196 ? 4.203 -7.242 23 1 98.25 196 ASN A CA 1
ATOM 1420 C C . ASN A 1 196 ? 3.623 -8.453 22.281 1 98.25 196 ASN A C 1
ATOM 1422 O O . ASN A 1 196 ? 3.699 -8.539 21.047 1 98.25 196 ASN A O 1
ATOM 1426 N N . GLU A 1 197 ? 2.977 -9.312 22.938 1 96.75 197 GLU A N 1
ATOM 1427 C CA . GLU A 1 197 ? 2.424 -10.531 22.359 1 96.75 197 GLU A CA 1
ATOM 1428 C C . GLU A 1 197 ? 1.306 -10.219 21.375 1 96.75 197 GLU A C 1
ATOM 1430 O O . GLU A 1 197 ? 1.022 -11.016 20.484 1 96.75 197 GLU A O 1
ATOM 1435 N N . GLN A 1 198 ? 0.783 -9.062 21.5 1 96.06 198 GLN A N 1
ATOM 1436 C CA . GLN A 1 198 ? -0.343 -8.703 20.641 1 96.06 198 GLN A CA 1
ATOM 1437 C C . GLN A 1 198 ? 0.127 -7.93 19.422 1 96.06 198 GLN A C 1
ATOM 1439 O O . GLN A 1 198 ? -0.671 -7.621 18.531 1 96.06 198 GLN A O 1
ATOM 1444 N N . ALA A 1 199 ? 1.433 -7.609 19.391 1 98.25 199 ALA A N 1
ATOM 1445 C CA . ALA A 1 199 ? 1.933 -6.957 18.188 1 98.25 199 ALA A CA 1
ATOM 1446 C C . ALA A 1 199 ? 1.622 -7.785 16.953 1 98.25 199 ALA A C 1
ATOM 1448 O O . ALA A 1 199 ? 1.772 -9.008 16.953 1 98.25 199 ALA A O 1
ATOM 1449 N N . PRO A 1 200 ? 1.17 -7.133 15.836 1 98 200 PRO A N 1
ATOM 1450 C CA . PRO A 1 200 ? 0.858 -7.879 14.617 1 98 200 PRO A CA 1
ATOM 1451 C C . PRO A 1 200 ? 2.037 -8.711 14.117 1 98 200 PRO A C 1
ATOM 1453 O O . PRO A 1 200 ? 3.174 -8.227 14.094 1 98 200 PRO A O 1
ATOM 1456 N N . ARG A 1 201 ? 1.817 -9.922 13.805 1 97.12 201 ARG A N 1
ATOM 1457 C CA . ARG A 1 201 ? 2.729 -10.859 13.156 1 97.12 201 ARG A CA 1
ATOM 1458 C C . ARG A 1 201 ? 2.064 -11.531 11.961 1 97.12 201 ARG A C 1
ATOM 1460 O O . ARG A 1 201 ? 0.871 -11.828 11.992 1 97.12 201 ARG A O 1
ATOM 1467 N N . ARG A 1 202 ? 2.828 -11.758 10.891 1 96.12 202 ARG A N 1
ATOM 1468 C CA . ARG A 1 202 ? 2.271 -12.344 9.68 1 96.12 202 ARG A CA 1
ATOM 1469 C C . ARG A 1 202 ? 1.05 -11.562 9.203 1 96.12 202 ARG A C 1
ATOM 1471 O O . ARG A 1 202 ? -0.012 -12.148 8.969 1 96.12 202 ARG A O 1
ATOM 1478 N N . SER A 1 203 ? 1.228 -10.273 9.219 1 97.94 203 SER A N 1
ATOM 1479 C CA . SER A 1 203 ? 0.191 -9.32 8.836 1 97.94 203 SER A CA 1
ATOM 1480 C C . SER A 1 203 ? 0.771 -8.172 8.016 1 97.94 203 SER A C 1
ATOM 1482 O O . SER A 1 203 ? 1.948 -7.836 8.156 1 97.94 203 SER A O 1
ATOM 1484 N N . TYR A 1 204 ? -0.067 -7.625 7.188 1 98.38 204 TYR A N 1
ATOM 1485 C CA . TYR A 1 204 ? 0.345 -6.453 6.422 1 98.38 204 TYR A CA 1
ATOM 1486 C C . TYR A 1 204 ? 0.636 -5.273 7.344 1 98.38 204 TYR A C 1
ATOM 1488 O O . TYR A 1 204 ? 1.312 -4.32 6.949 1 98.38 204 TYR A O 1
ATOM 1496 N N . LEU A 1 205 ? 0.191 -5.324 8.633 1 98.56 205 LEU A N 1
ATOM 1497 C CA . LEU A 1 205 ? 0.403 -4.297 9.648 1 98.56 205 LEU A CA 1
ATOM 1498 C C . LEU A 1 205 ? 1.632 -4.613 10.492 1 98.56 205 LEU A C 1
ATOM 1500 O O . LEU A 1 205 ? 1.929 -3.902 11.453 1 98.56 205 LEU A O 1
ATOM 1504 N N . SER A 1 206 ? 2.426 -5.602 10.133 1 98.62 206 SER A N 1
ATOM 1505 C CA . SER A 1 206 ? 3.445 -6.105 11.047 1 98.62 206 SER A CA 1
ATOM 1506 C C . SER A 1 206 ? 4.781 -5.398 10.828 1 98.62 206 SER A C 1
ATOM 1508 O O . SER A 1 206 ? 5.453 -5.621 9.82 1 98.62 206 SER A O 1
ATOM 1510 N N . LEU A 1 207 ? 5.184 -4.648 11.805 1 98.75 207 LEU A N 1
ATOM 1511 C CA . LEU A 1 207 ? 6.547 -4.133 11.82 1 98.75 207 LEU A CA 1
ATOM 1512 C C . LEU A 1 207 ? 7.551 -5.25 12.078 1 98.75 207 LEU A C 1
ATOM 1514 O O . LEU A 1 207 ? 8.664 -5.227 11.547 1 98.75 207 LEU A O 1
ATOM 1518 N N . LEU A 1 208 ? 7.148 -6.227 12.828 1 98.56 208 LEU A N 1
ATOM 1519 C CA . LEU A 1 208 ? 8.039 -7.328 13.18 1 98.56 208 LEU A CA 1
ATOM 1520 C C . LEU A 1 208 ? 8.391 -8.148 11.938 1 98.56 208 LEU A C 1
ATOM 1522 O O . LEU A 1 208 ? 9.516 -8.656 11.828 1 98.56 208 LEU A O 1
ATOM 1526 N N . ASP A 1 209 ? 7.426 -8.352 11.023 1 97.88 209 ASP A N 1
ATOM 1527 C CA . ASP A 1 209 ? 7.742 -9.031 9.773 1 97.88 209 ASP A CA 1
ATOM 1528 C C . ASP A 1 209 ? 8.836 -8.289 9.008 1 97.88 209 ASP A C 1
ATOM 1530 O O . ASP A 1 209 ? 9.742 -8.906 8.445 1 97.88 209 ASP A O 1
ATOM 1534 N N . TRP A 1 210 ? 8.766 -6.965 8.945 1 98.31 210 TRP A N 1
ATOM 1535 C CA . TRP A 1 210 ? 9.797 -6.152 8.312 1 98.31 210 TRP A CA 1
ATOM 1536 C C . TRP A 1 210 ? 11.125 -6.293 9.039 1 98.31 210 TRP A C 1
ATOM 1538 O O . TRP A 1 210 ? 12.18 -6.387 8.406 1 98.31 210 TRP A O 1
ATOM 1548 N N . LYS A 1 211 ? 11.062 -6.266 10.336 1 98 211 LYS A N 1
ATOM 1549 C CA . LYS A 1 211 ? 12.289 -6.406 11.117 1 98 211 LYS A CA 1
ATOM 1550 C C . LYS A 1 211 ? 12.961 -7.75 10.844 1 98 211 LYS A C 1
ATOM 1552 O O . LYS A 1 211 ? 14.148 -7.797 10.508 1 98 211 LYS A O 1
ATOM 1557 N N . GLU A 1 212 ? 12.25 -8.805 10.938 1 97.12 212 GLU A N 1
ATOM 1558 C CA . GLU A 1 212 ? 12.797 -10.156 10.867 1 97.12 212 GLU A CA 1
ATOM 1559 C C . GLU A 1 212 ? 13.234 -10.5 9.445 1 97.12 212 GLU A C 1
ATOM 1561 O O . GLU A 1 212 ? 14.305 -11.078 9.242 1 97.12 212 GLU A O 1
ATOM 1566 N N . ARG A 1 213 ? 12.438 -10.133 8.461 1 95.38 213 ARG A N 1
ATOM 1567 C CA . ARG A 1 213 ? 12.672 -10.617 7.105 1 95.38 213 ARG A CA 1
ATOM 1568 C C . ARG A 1 213 ? 13.508 -9.633 6.309 1 95.38 213 ARG A C 1
ATOM 1570 O O . ARG A 1 213 ? 14.227 -10.023 5.387 1 95.38 213 ARG A O 1
ATOM 1577 N N . TRP A 1 214 ? 13.477 -8.391 6.652 1 97.44 214 TRP A N 1
ATOM 1578 C CA . TRP A 1 214 ? 14.156 -7.359 5.871 1 97.44 214 TRP A CA 1
ATOM 1579 C C . TRP A 1 214 ? 15.383 -6.832 6.617 1 97.44 214 TRP A C 1
ATOM 1581 O O . TRP A 1 214 ? 16.516 -7.066 6.203 1 97.44 214 TRP A O 1
ATOM 1591 N N . ILE A 1 215 ? 15.148 -6.309 7.797 1 97.62 215 ILE A N 1
ATOM 1592 C CA . ILE A 1 215 ? 16.234 -5.668 8.531 1 97.62 215 ILE A CA 1
ATOM 1593 C C . ILE A 1 215 ? 17.234 -6.727 9 1 97.62 215 ILE A C 1
ATOM 1595 O O . ILE A 1 215 ? 18.406 -6.672 8.648 1 97.62 215 ILE A O 1
ATOM 1599 N N . ASP A 1 216 ? 16.734 -7.707 9.727 1 97.12 216 ASP A N 1
ATOM 1600 C CA . ASP A 1 216 ? 17.609 -8.734 10.289 1 97.12 216 ASP A CA 1
ATOM 1601 C C . ASP A 1 216 ? 18.172 -9.633 9.195 1 97.12 216 ASP A C 1
ATOM 1603 O O . ASP A 1 216 ? 19.203 -10.289 9.383 1 97.12 216 ASP A O 1
ATOM 1607 N N . GLY A 1 217 ? 17.516 -9.711 8.078 1 95 217 GLY A N 1
ATOM 1608 C CA . GLY A 1 217 ? 17.969 -10.5 6.945 1 95 217 GLY A CA 1
ATOM 1609 C C . GLY A 1 217 ? 19 -9.789 6.098 1 95 217 GLY A C 1
ATOM 1610 O O . GLY A 1 217 ? 19.375 -10.266 5.02 1 95 217 GLY A O 1
ATOM 1611 N N . GLY A 1 218 ? 19.453 -8.641 6.555 1 96.75 218 GLY A N 1
ATOM 1612 C CA . GLY A 1 218 ? 20.5 -7.906 5.859 1 96.75 218 GLY A CA 1
ATOM 1613 C C . GLY A 1 218 ? 19.969 -7.121 4.668 1 96.75 218 GLY A C 1
ATOM 1614 O O . GLY A 1 218 ? 20.719 -6.844 3.729 1 96.75 218 GLY A O 1
ATOM 1615 N N . ARG A 1 219 ? 18.641 -6.859 4.582 1 96.81 219 ARG A N 1
ATOM 1616 C CA . ARG A 1 219 ? 17.984 -6.113 3.518 1 96.81 219 ARG A CA 1
ATOM 1617 C C . ARG A 1 219 ? 18.25 -6.746 2.158 1 96.81 219 ARG A C 1
ATOM 1619 O O . ARG A 1 219 ? 18.531 -6.047 1.187 1 96.81 219 ARG A O 1
ATOM 1626 N N . ALA A 1 220 ? 18.125 -8.094 2.139 1 94 220 ALA A N 1
ATOM 1627 C CA . ALA A 1 220 ? 18.453 -8.859 0.939 1 94 220 ALA A CA 1
ATOM 1628 C C . ALA A 1 220 ? 17.188 -9.312 0.212 1 94 220 ALA A C 1
ATOM 1630 O O . ALA A 1 220 ? 17.203 -9.508 -1.006 1 94 220 ALA A O 1
ATOM 1631 N N . VAL A 1 221 ? 16.156 -9.539 0.947 1 91.62 221 VAL A N 1
ATOM 1632 C CA . VAL A 1 221 ? 14.906 -10.047 0.383 1 91.62 221 VAL A CA 1
ATOM 1633 C C . VAL A 1 221 ? 13.727 -9.258 0.942 1 91.62 221 VAL A C 1
ATOM 1635 O O . VAL A 1 221 ? 13.539 -9.188 2.16 1 91.62 221 VAL A O 1
ATOM 1638 N N . LEU A 1 222 ? 12.977 -8.672 0.066 1 93.25 222 LEU A N 1
ATOM 1639 C CA . LEU A 1 222 ? 11.805 -7.918 0.487 1 93.25 222 LEU A CA 1
ATOM 1640 C C . LEU A 1 222 ? 10.695 -8.852 0.954 1 93.25 222 LEU A C 1
ATOM 1642 O O . LEU A 1 222 ? 10.492 -9.922 0.374 1 93.25 222 LEU A O 1
ATOM 1646 N N . PRO A 1 223 ? 9.945 -8.422 1.933 1 90.56 223 PRO A N 1
ATOM 1647 C CA . PRO A 1 223 ? 8.844 -9.266 2.41 1 90.56 223 PRO A CA 1
ATOM 1648 C C . PRO A 1 223 ? 7.688 -9.344 1.419 1 90.56 223 PRO A C 1
ATOM 1650 O O . PRO A 1 223 ? 6.883 -10.273 1.479 1 90.56 223 PRO A O 1
ATOM 1653 N N . HIS A 1 224 ? 7.559 -8.352 0.55 1 90.31 224 HIS A N 1
ATOM 1654 C CA . HIS A 1 224 ? 6.504 -8.258 -0.455 1 90.31 224 HIS A CA 1
ATOM 1655 C C . HIS A 1 224 ? 7.059 -7.777 -1.791 1 90.31 224 HIS A C 1
ATOM 1657 O O . HIS A 1 224 ? 8.141 -7.184 -1.843 1 90.31 224 HIS A O 1
ATOM 1663 N N . ALA A 1 225 ? 6.27 -8.109 -2.863 1 93.56 225 ALA A N 1
ATOM 1664 C CA . ALA A 1 225 ? 6.578 -7.406 -4.105 1 93.56 225 ALA A CA 1
ATOM 1665 C C . ALA A 1 225 ? 6.5 -5.891 -3.916 1 93.56 225 ALA A C 1
ATOM 1667 O O . ALA A 1 225 ? 5.543 -5.379 -3.334 1 93.56 225 ALA A O 1
ATOM 1668 N N . PRO A 1 226 ? 7.477 -5.207 -4.309 1 96.62 226 PRO A N 1
ATOM 1669 C CA . PRO A 1 226 ? 7.531 -3.777 -3.99 1 96.62 226 PRO A CA 1
ATOM 1670 C C . PRO A 1 226 ? 6.559 -2.949 -4.82 1 96.62 226 PRO A C 1
ATOM 1672 O O . PRO A 1 226 ? 6.305 -3.27 -5.988 1 96.62 226 PRO A O 1
ATOM 1675 N N . ALA A 1 227 ? 6.012 -1.913 -4.23 1 98.06 227 ALA A N 1
ATOM 1676 C CA . ALA A 1 227 ? 5.379 -0.83 -4.98 1 98.06 227 ALA A CA 1
ATOM 1677 C C . ALA A 1 227 ? 6.418 0.003 -5.723 1 98.06 227 ALA A C 1
ATOM 1679 O O . ALA A 1 227 ? 6.699 1.143 -5.344 1 98.06 227 ALA A O 1
ATOM 1680 N N . GLN A 1 228 ? 6.895 -0.525 -6.766 1 97 228 GLN A N 1
ATOM 1681 C CA . GLN A 1 228 ? 8.125 -0.065 -7.406 1 97 228 GLN A CA 1
ATOM 1682 C C . GLN A 1 228 ? 7.988 1.381 -7.875 1 97 228 GLN A C 1
ATOM 1684 O O . GLN A 1 228 ? 8.906 2.186 -7.688 1 97 228 GLN A O 1
ATOM 1689 N N . LEU A 1 229 ? 6.871 1.724 -8.469 1 97.94 229 LEU A N 1
ATOM 1690 C CA . LEU A 1 229 ? 6.703 3.062 -9.023 1 97.94 229 LEU A CA 1
ATOM 1691 C C . LEU A 1 229 ? 6.676 4.109 -7.918 1 97.94 229 LEU A C 1
ATOM 1693 O O . LEU A 1 229 ? 7.297 5.168 -8.039 1 97.94 229 LEU A O 1
ATOM 1697 N N . GLU A 1 230 ? 5.98 3.768 -6.867 1 98.38 230 GLU A N 1
ATOM 1698 C CA . GLU A 1 230 ? 5.906 4.68 -5.73 1 98.38 230 GLU A CA 1
ATOM 1699 C C . GLU A 1 230 ? 7.266 4.844 -5.062 1 98.38 230 GLU A C 1
ATOM 1701 O O . GLU A 1 230 ? 7.625 5.941 -4.629 1 98.38 230 GLU A O 1
ATOM 1706 N N . MET A 1 231 ? 8.008 3.752 -4.949 1 98.31 231 MET A N 1
ATOM 1707 C CA . MET A 1 231 ? 9.344 3.809 -4.352 1 98.31 231 MET A CA 1
ATOM 1708 C C . MET A 1 231 ? 10.281 4.66 -5.195 1 98.31 231 MET A C 1
ATOM 1710 O O . MET A 1 231 ? 11.055 5.461 -4.656 1 98.31 231 MET A O 1
ATOM 1714 N N . LEU A 1 232 ? 10.219 4.465 -6.504 1 98.31 232 LEU A N 1
ATOM 1715 C CA . LEU A 1 232 ? 11.047 5.266 -7.402 1 98.31 232 LEU A CA 1
ATOM 1716 C C . LEU A 1 232 ? 10.68 6.742 -7.309 1 98.31 232 LEU A C 1
ATOM 1718 O O . LEU A 1 232 ? 11.555 7.605 -7.332 1 98.31 232 LEU A O 1
ATOM 1722 N N . ALA A 1 233 ? 9.422 7.02 -7.207 1 98.31 233 ALA A N 1
ATOM 1723 C CA . ALA A 1 233 ? 8.969 8.398 -7.066 1 98.31 233 ALA A CA 1
ATOM 1724 C C . ALA A 1 233 ? 9.445 9 -5.742 1 98.31 233 ALA A C 1
ATOM 1726 O O . ALA A 1 233 ? 9.781 10.18 -5.676 1 98.31 233 ALA A O 1
ATOM 1727 N N . LEU A 1 234 ? 9.383 8.195 -4.684 1 98.62 234 LEU A N 1
ATOM 1728 C CA . LEU A 1 234 ? 9.898 8.641 -3.395 1 98.62 234 LEU A CA 1
ATOM 1729 C C . LEU A 1 234 ? 11.367 9.016 -3.494 1 98.62 234 LEU A C 1
ATOM 1731 O O . LEU A 1 234 ? 11.797 10.031 -2.934 1 98.62 234 LEU A O 1
ATOM 1735 N N . GLU A 1 235 ? 12.133 8.219 -4.191 1 98.44 235 GLU A N 1
ATOM 1736 C CA . GLU A 1 235 ? 13.539 8.508 -4.418 1 98.44 235 GLU A CA 1
ATOM 1737 C C . GLU A 1 235 ? 13.719 9.828 -5.168 1 98.44 235 GLU A C 1
ATOM 1739 O O . GLU A 1 235 ? 14.555 10.656 -4.801 1 98.44 235 GLU A O 1
ATOM 1744 N N . GLN A 1 236 ? 12.93 9.984 -6.219 1 98 236 GLN A N 1
ATOM 1745 C CA . GLN A 1 236 ? 13.008 11.211 -7.004 1 98 236 GLN A CA 1
ATOM 1746 C C . GLN A 1 236 ? 12.672 12.43 -6.152 1 98 236 GLN A C 1
ATOM 1748 O O . GLN A 1 236 ? 13.297 13.484 -6.293 1 98 236 GLN A O 1
ATOM 1753 N N . ALA A 1 237 ? 11.703 12.305 -5.316 1 98.19 237 ALA A N 1
ATOM 1754 C CA . ALA A 1 237 ? 11.344 13.398 -4.426 1 98.19 237 ALA A CA 1
ATOM 1755 C C . ALA A 1 237 ? 12.492 13.734 -3.471 1 98.19 237 ALA A C 1
ATOM 1757 O O . ALA A 1 237 ? 12.82 14.906 -3.27 1 98.19 237 ALA A O 1
ATOM 1758 N N . ALA A 1 238 ? 13.062 12.711 -2.885 1 98.25 238 ALA A N 1
ATOM 1759 C CA . ALA A 1 238 ? 14.195 12.906 -1.979 1 98.25 238 ALA A CA 1
ATOM 1760 C C . ALA A 1 238 ? 15.375 13.547 -2.699 1 98.25 238 ALA A C 1
ATOM 1762 O O . ALA A 1 238 ? 16.031 14.438 -2.15 1 98.25 238 ALA A O 1
ATOM 1763 N N . ASP A 1 239 ? 15.641 13.109 -3.914 1 97.94 239 ASP A N 1
ATOM 1764 C CA . ASP A 1 239 ? 16.734 13.664 -4.711 1 97.94 239 ASP A CA 1
ATOM 1765 C C . ASP A 1 239 ? 16.484 15.141 -5.02 1 97.94 239 ASP A C 1
ATOM 1767 O O . ASP A 1 239 ? 17.422 15.945 -4.996 1 97.94 239 ASP A O 1
ATOM 1771 N N . ARG A 1 240 ? 15.297 15.438 -5.32 1 97.38 240 ARG A N 1
ATOM 1772 C CA . ARG A 1 240 ? 14.945 16.828 -5.598 1 97.38 240 ARG A CA 1
ATOM 1773 C C . ARG A 1 240 ? 15.195 17.719 -4.379 1 97.38 240 ARG A C 1
ATOM 1775 O O . ARG A 1 240 ? 15.75 18.812 -4.504 1 97.38 240 ARG A O 1
ATOM 1782 N N . ILE A 1 241 ? 14.781 17.281 -3.236 1 98.06 241 ILE A N 1
ATOM 1783 C CA . ILE A 1 241 ? 14.984 18.016 -1.995 1 98.06 241 ILE A CA 1
ATOM 1784 C C . ILE A 1 241 ? 16.469 18.188 -1.731 1 98.06 241 ILE A C 1
ATOM 1786 O O . ILE A 1 241 ? 16.922 19.266 -1.363 1 98.06 241 ILE A O 1
ATOM 1790 N N . ALA A 1 242 ? 17.203 17.125 -1.935 1 97.44 242 ALA A N 1
ATOM 1791 C CA . ALA A 1 242 ? 18.641 17.172 -1.728 1 97.44 242 ALA A CA 1
ATOM 1792 C C . ALA A 1 242 ? 19.297 18.172 -2.67 1 97.44 242 ALA A C 1
ATOM 1794 O O . ALA A 1 242 ? 20.219 18.906 -2.273 1 97.44 242 ALA A O 1
ATOM 1795 N N . ALA A 1 243 ? 18.859 18.188 -3.873 1 97.19 243 ALA A N 1
ATOM 1796 C CA . ALA A 1 243 ? 19.422 19.094 -4.871 1 97.19 243 ALA A CA 1
ATOM 1797 C C . ALA A 1 243 ? 19.141 20.547 -4.496 1 97.19 243 ALA A C 1
ATOM 1799 O O . ALA A 1 243 ? 20.016 21.406 -4.672 1 97.19 243 ALA A O 1
ATOM 1800 N N . ASP A 1 244 ? 17.984 20.828 -3.967 1 96.25 244 ASP A N 1
ATOM 1801 C CA . ASP A 1 244 ? 17.609 22.172 -3.557 1 96.25 244 ASP A CA 1
ATOM 1802 C C . ASP A 1 244 ? 18.266 22.562 -2.234 1 96.25 244 ASP A C 1
ATOM 1804 O O . ASP A 1 244 ? 18.531 23.734 -1.982 1 96.25 244 ASP A O 1
ATOM 1808 N N . GLY A 1 245 ? 18.562 21.531 -1.414 1 96.94 245 GLY A N 1
ATOM 1809 C CA . GLY A 1 245 ? 18.938 21.75 -0.026 1 96.94 245 GLY A CA 1
ATOM 1810 C C . GLY A 1 245 ? 17.75 21.812 0.913 1 96.94 245 GLY A C 1
ATOM 1811 O O . GLY A 1 245 ? 16.844 22.625 0.723 1 96.94 245 GLY A O 1
ATOM 1812 N N . LEU A 1 246 ? 17.75 21.016 1.894 1 97.06 246 LEU A N 1
ATOM 1813 C CA . LEU A 1 246 ? 16.625 20.875 2.801 1 97.06 246 LEU A CA 1
ATOM 1814 C C . LEU A 1 246 ? 16.281 22.203 3.457 1 97.06 246 LEU A C 1
ATOM 1816 O O . LEU A 1 246 ? 15.094 22.547 3.584 1 97.06 246 LEU A O 1
ATOM 1820 N N . ASP A 1 247 ? 17.25 23 3.814 1 96.56 247 ASP A N 1
ATOM 1821 C CA . ASP A 1 247 ? 17.016 24.281 4.457 1 96.56 247 ASP A CA 1
ATOM 1822 C C . ASP A 1 247 ? 16.266 25.234 3.521 1 96.56 247 ASP A C 1
ATOM 1824 O O . ASP A 1 247 ? 15.383 25.984 3.953 1 96.56 247 ASP A O 1
ATOM 1828 N N . ALA A 1 248 ? 16.672 25.219 2.266 1 96.81 248 ALA A N 1
ATOM 1829 C CA . ALA A 1 248 ? 16 26.062 1.277 1 96.81 248 ALA A CA 1
ATOM 1830 C C . ALA A 1 248 ? 14.555 25.625 1.087 1 96.81 248 ALA A C 1
ATOM 1832 O O . ALA A 1 248 ? 13.656 26.469 0.938 1 96.81 248 ALA A O 1
ATOM 1833 N N . VAL A 1 249 ? 14.359 24.328 1.064 1 97.56 249 VAL A N 1
ATOM 1834 C CA . VAL A 1 249 ? 13.023 23.781 0.905 1 97.56 249 VAL A CA 1
ATOM 1835 C C . VAL A 1 249 ? 12.148 24.188 2.092 1 97.56 249 VAL A C 1
ATOM 1837 O O . VAL A 1 249 ? 11.016 24.641 1.912 1 97.56 249 VAL A O 1
ATOM 1840 N N . ILE A 1 250 ? 12.664 24.047 3.268 1 97.75 250 ILE A N 1
ATOM 1841 C CA . ILE A 1 250 ? 11.945 24.453 4.473 1 97.75 250 ILE A CA 1
ATOM 1842 C C . ILE A 1 250 ? 11.656 25.953 4.441 1 97.75 250 ILE A C 1
ATOM 1844 O O . ILE A 1 250 ? 10.547 26.375 4.754 1 97.75 250 ILE A O 1
ATOM 1848 N N . GLY A 1 251 ? 12.656 26.703 4.031 1 97.62 251 GLY A N 1
ATOM 1849 C CA . GLY A 1 251 ? 12.5 28.141 3.932 1 97.62 251 GLY A CA 1
ATOM 1850 C C . GLY A 1 251 ? 11.367 28.562 3.014 1 97.62 251 GLY A C 1
ATOM 1851 O O . GLY A 1 251 ? 10.617 29.484 3.332 1 97.62 251 GLY A O 1
ATOM 1852 N N . ARG A 1 252 ? 11.258 27.922 1.901 1 97.5 252 ARG A N 1
ATOM 1853 C CA . ARG A 1 252 ? 10.195 28.266 0.957 1 97.5 252 ARG A CA 1
ATOM 1854 C C . ARG A 1 252 ? 8.82 27.953 1.536 1 97.5 252 ARG A C 1
ATOM 1856 O O . ARG A 1 252 ? 7.855 28.688 1.278 1 97.5 252 ARG A O 1
ATOM 1863 N N . HIS A 1 253 ? 8.758 26.875 2.273 1 98.44 253 HIS A N 1
ATOM 1864 C CA . HIS A 1 253 ? 7.484 26.547 2.906 1 98.44 253 HIS A CA 1
ATOM 1865 C C . HIS A 1 253 ? 7.109 27.578 3.963 1 98.44 253 HIS A C 1
ATOM 1867 O O . HIS A 1 253 ? 5.949 27.984 4.059 1 98.44 253 HIS A O 1
ATOM 1873 N N . LEU A 1 254 ? 8.07 28 4.715 1 98.06 254 LEU A N 1
ATOM 1874 C CA . LEU A 1 254 ? 7.848 29.047 5.707 1 98.06 254 LEU A CA 1
ATOM 1875 C C . LEU A 1 254 ? 7.41 30.344 5.039 1 98.06 254 LEU A C 1
ATOM 1877 O O . LEU A 1 254 ? 6.508 31.016 5.535 1 98.06 254 LEU A O 1
ATOM 1881 N N . ALA A 1 255 ? 8.031 30.625 3.957 1 98.38 255 ALA A N 1
ATOM 1882 C CA . ALA A 1 255 ? 7.695 31.844 3.215 1 98.38 255 ALA A CA 1
ATOM 1883 C C . ALA A 1 255 ? 6.281 31.766 2.652 1 98.38 255 ALA A C 1
ATOM 1885 O O . ALA A 1 255 ? 5.547 32.75 2.66 1 98.38 255 ALA A O 1
ATOM 1886 N N . ALA A 1 256 ? 5.922 30.609 2.152 1 98.69 256 ALA A N 1
ATOM 1887 C CA . ALA A 1 256 ? 4.582 30.422 1.6 1 98.69 256 ALA A CA 1
ATOM 1888 C C . ALA A 1 256 ? 3.514 30.641 2.668 1 98.69 256 ALA A C 1
ATOM 1890 O O . ALA A 1 256 ? 2.541 31.359 2.443 1 98.69 256 ALA A O 1
ATOM 1891 N N . ARG A 1 257 ? 3.736 30.031 3.789 1 98.44 257 ARG A N 1
ATOM 1892 C CA . ARG A 1 257 ? 2.814 30.203 4.906 1 98.44 257 ARG A CA 1
ATOM 1893 C C . ARG A 1 257 ? 2.734 31.672 5.328 1 98.44 257 ARG A C 1
ATOM 1895 O O . ARG A 1 257 ? 1.643 32.219 5.484 1 98.44 257 ARG A O 1
ATOM 1902 N N . GLY A 1 258 ? 3.861 32.281 5.508 1 98.38 258 GLY A N 1
ATOM 1903 C CA . GLY A 1 258 ? 3.908 33.656 5.941 1 98.38 258 GLY A CA 1
ATOM 1904 C C . GLY A 1 258 ? 3.25 34.594 4.961 1 98.38 258 GLY A C 1
ATOM 1905 O O . GLY A 1 258 ? 2.432 35.438 5.355 1 98.38 258 GLY A O 1
ATOM 1906 N N . ALA A 1 259 ? 3.594 34.469 3.727 1 98.75 259 ALA A N 1
ATOM 1907 C CA . ALA A 1 259 ? 3.066 35.344 2.682 1 98.75 259 ALA A CA 1
ATOM 1908 C C . ALA A 1 259 ? 1.561 35.156 2.52 1 98.75 259 ALA A C 1
ATOM 1910 O O . ALA A 1 259 ? 0.828 36.125 2.332 1 98.75 259 ALA A O 1
ATOM 1911 N N . THR A 1 260 ? 1.094 33.938 2.539 1 98.81 260 THR A N 1
ATOM 1912 C CA . THR A 1 260 ? -0.336 33.656 2.42 1 98.81 260 THR A CA 1
ATOM 1913 C C . THR A 1 260 ? -1.102 34.312 3.576 1 98.81 260 THR A C 1
ATOM 1915 O O . THR A 1 260 ? -2.133 34.938 3.365 1 98.81 260 THR A O 1
ATOM 1918 N N . ARG A 1 261 ? -0.595 34.125 4.801 1 98.62 261 ARG A N 1
ATOM 1919 C CA . ARG A 1 261 ? -1.248 34.688 5.98 1 98.62 261 ARG A CA 1
ATOM 1920 C C . ARG A 1 261 ? -1.288 36.219 5.914 1 98.62 261 ARG A C 1
ATOM 1922 O O . ARG A 1 261 ? -2.32 36.812 6.191 1 98.62 261 ARG A O 1
ATOM 1929 N N . THR A 1 262 ? -0.207 36.781 5.516 1 98.44 262 THR A N 1
ATOM 1930 C CA . THR A 1 262 ? -0.142 38.25 5.383 1 98.44 262 THR A CA 1
ATOM 1931 C C . THR A 1 262 ? -1.1 38.719 4.297 1 98.44 262 THR A C 1
ATOM 1933 O O . THR A 1 262 ? -1.83 39.688 4.5 1 98.44 262 THR A O 1
ATOM 1936 N N . GLY A 1 263 ? -1.071 38.031 3.186 1 98.62 263 GLY A N 1
ATOM 1937 C CA . GLY A 1 263 ? -1.952 38.406 2.086 1 98.62 263 GLY A CA 1
ATOM 1938 C C . GLY A 1 263 ? -3.424 38.281 2.443 1 98.62 263 GLY A C 1
ATOM 1939 O O . GLY A 1 263 ? -4.219 39.156 2.07 1 98.62 263 GLY A O 1
ATOM 1940 N N . VAL A 1 264 ? -3.807 37.312 3.129 1 98.31 264 VAL A N 1
ATOM 1941 C CA . VAL A 1 264 ? -5.195 37.094 3.518 1 98.31 264 VAL A CA 1
ATOM 1942 C C . VAL A 1 264 ? -5.645 38.156 4.488 1 98.31 264 VAL A C 1
ATOM 1944 O O . VAL A 1 264 ? -6.785 38.625 4.422 1 98.31 264 VAL A O 1
ATOM 1947 N N . ARG A 1 265 ? -4.777 38.594 5.41 1 97.25 265 ARG A N 1
ATOM 1948 C CA . ARG A 1 265 ? -5.098 39.656 6.336 1 97.25 265 ARG A CA 1
ATOM 1949 C C . ARG A 1 265 ? -5.301 40.969 5.59 1 97.25 265 ARG A C 1
ATOM 1951 O O . ARG A 1 265 ? -6.203 41.75 5.918 1 97.25 265 ARG A O 1
ATOM 1958 N N . ALA A 1 266 ? -4.492 41.156 4.605 1 97.81 266 ALA A N 1
ATOM 1959 C CA . ALA A 1 266 ? -4.621 42.344 3.787 1 97.81 266 ALA A CA 1
ATOM 1960 C C . ALA A 1 266 ? -5.887 42.312 2.941 1 97.81 266 ALA A C 1
ATOM 1962 O O . ALA A 1 266 ? -6.531 43.344 2.719 1 97.81 266 ALA A O 1
ATOM 1963 N N . LEU A 1 267 ? -6.195 41.188 2.42 1 97.62 267 LEU A N 1
ATOM 1964 C CA . LEU A 1 267 ? -7.34 40.969 1.537 1 97.62 267 LEU A CA 1
ATOM 1965 C C . LEU A 1 267 ? -8.648 41.281 2.252 1 97.62 267 LEU A C 1
ATOM 1967 O O . LEU A 1 267 ? -9.531 41.938 1.683 1 97.62 267 LEU A O 1
ATOM 1971 N N . GLY A 1 268 ? -8.727 40.875 3.432 1 95.12 268 GLY A N 1
ATOM 1972 C CA . GLY A 1 268 ? -9.992 40.969 4.145 1 95.12 268 GLY A CA 1
ATOM 1973 C C . GLY A 1 268 ? -10.992 39.906 3.705 1 95.12 268 GLY A C 1
ATOM 1974 O O . GLY A 1 268 ? -10.797 39.25 2.682 1 95.12 268 GLY A O 1
ATOM 1975 N N . GLY A 1 269 ? -12.023 39.688 4.543 1 93.06 269 GLY A N 1
ATOM 1976 C CA . GLY A 1 269 ? -13.055 38.688 4.242 1 93.06 269 GLY A CA 1
ATOM 1977 C C . GLY A 1 269 ? -12.742 37.312 4.766 1 93.06 269 GLY A C 1
ATOM 1978 O O . GLY A 1 269 ? -13.641 36.594 5.188 1 93.06 269 GLY A O 1
ATOM 1979 N N . LEU A 1 270 ? -11.453 37 4.637 1 96.81 270 LEU A N 1
ATOM 1980 C CA . LEU A 1 270 ? -10.969 35.719 5.172 1 96.81 270 LEU A CA 1
ATOM 1981 C C . LEU A 1 270 ? -10.039 35.969 6.359 1 96.81 270 LEU A C 1
ATOM 1983 O O . LEU A 1 270 ? -9.445 37.031 6.492 1 96.81 270 LEU A O 1
ATOM 1987 N N . THR A 1 271 ? -9.953 35 7.215 1 96.81 271 THR A N 1
ATOM 1988 C CA . THR A 1 271 ? -9 35.062 8.32 1 96.81 271 THR A CA 1
ATOM 1989 C C . THR A 1 271 ? -8.289 33.719 8.484 1 96.81 271 THR A C 1
ATOM 1991 O O . THR A 1 271 ? -8.883 32.656 8.242 1 96.81 271 THR A O 1
ATOM 1994 N N . PRO A 1 272 ? -7.016 33.812 8.844 1 98.12 272 PRO A N 1
ATOM 1995 C CA . PRO A 1 272 ? -6.352 32.531 9.14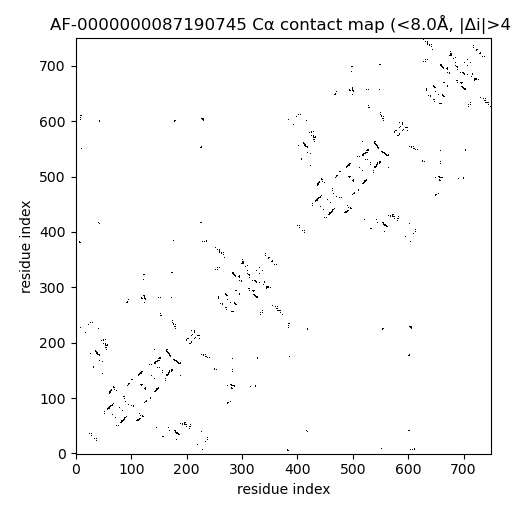8 1 98.12 272 PRO A CA 1
ATOM 1996 C C . PRO A 1 272 ? -7.098 31.734 10.211 1 98.12 272 PRO A C 1
ATOM 1998 O O . PRO A 1 272 ? -7.547 32.312 11.219 1 98.12 272 PRO A O 1
ATOM 2001 N N . TYR A 1 273 ? -7.293 30.438 9.961 1 98 273 TYR A N 1
ATOM 2002 C CA . TYR A 1 273 ? -7.957 29.547 10.906 1 98 273 TYR A CA 1
ATOM 2003 C C . TYR A 1 273 ? -7.117 29.359 12.172 1 98 273 TYR A C 1
ATOM 2005 O O . TYR A 1 273 ? -7.648 29.391 13.281 1 98 273 TYR A O 1
ATOM 2013 N N . VAL A 1 274 ? -5.789 29.094 11.969 1 98.5 274 VAL A N 1
ATOM 2014 C CA . VAL A 1 274 ? -4.848 29.047 13.086 1 98.5 274 VAL A CA 1
ATOM 2015 C C . VAL A 1 274 ? -4.52 30.469 13.547 1 98.5 274 VAL A C 1
ATOM 2017 O O . VAL A 1 274 ? -4.023 31.281 12.766 1 98.5 274 VAL A O 1
ATOM 2020 N N . VAL A 1 275 ? -4.695 30.734 14.734 1 97.5 275 VAL A N 1
ATOM 2021 C CA . VAL A 1 275 ? -4.727 32.094 15.25 1 97.5 275 VAL A CA 1
ATOM 2022 C C . VAL A 1 275 ? -3.303 32.625 15.367 1 97.5 275 VAL A C 1
ATOM 2024 O O . VAL A 1 275 ? -2.982 33.688 14.797 1 97.5 275 VAL A O 1
ATOM 2027 N N . ARG A 1 276 ? -2.484 31.906 16.031 1 97.38 276 ARG A N 1
ATOM 2028 C CA . ARG A 1 276 ? -1.126 32.375 16.281 1 97.38 276 ARG A CA 1
ATOM 2029 C C . ARG A 1 276 ? -0.176 31.906 15.188 1 97.38 276 ARG A C 1
ATOM 2031 O O . ARG A 1 276 ? -0.19 30.734 14.812 1 97.38 276 ARG A O 1
ATOM 2038 N N . ARG A 1 277 ? 0.657 32.719 14.758 1 96.31 277 ARG A N 1
ATOM 2039 C CA . ARG A 1 277 ? 1.608 32.438 13.695 1 96.31 277 ARG A CA 1
ATOM 2040 C C . ARG A 1 277 ? 2.535 31.281 14.094 1 96.31 277 ARG A C 1
ATOM 2042 O O . ARG A 1 277 ? 2.896 30.453 13.258 1 96.31 277 ARG A O 1
ATOM 2049 N N . GLU A 1 278 ? 2.906 31.25 15.352 1 95.94 278 GLU A N 1
ATOM 2050 C CA . GLU A 1 278 ? 3.859 30.25 15.828 1 95.94 278 GLU A CA 1
ATOM 2051 C C . GLU A 1 278 ? 3.25 28.844 15.805 1 95.94 278 GLU A C 1
ATOM 2053 O O . GLU A 1 278 ? 3.971 27.844 15.867 1 95.94 278 GLU A O 1
ATOM 2058 N N . HIS A 1 279 ? 1.882 28.766 15.727 1 98.25 279 HIS A N 1
ATOM 2059 C CA . HIS A 1 279 ? 1.188 27.484 15.695 1 98.25 279 HIS A CA 1
ATOM 2060 C C . HIS A 1 279 ? 0.797 27.109 14.273 1 98.25 279 HIS A C 1
ATOM 2062 O O . HIS A 1 279 ? 0.204 26.047 14.055 1 98.25 279 HIS A O 1
ATOM 2068 N N . ALA A 1 280 ? 1.128 27.984 13.32 1 98.44 280 ALA A N 1
ATOM 2069 C CA . ALA A 1 280 ? 0.725 27.75 11.938 1 98.44 280 ALA A CA 1
ATOM 2070 C C . ALA A 1 280 ? 1.756 26.891 11.211 1 98.44 280 ALA A C 1
ATOM 2072 O O . ALA A 1 280 ? 2.922 27.281 11.094 1 98.44 280 ALA A O 1
ATOM 2073 N N . ALA A 1 281 ? 1.325 25.719 10.727 1 98.56 281 ALA A N 1
ATOM 2074 C CA . ALA A 1 281 ? 2.203 24.812 10 1 98.56 281 ALA A CA 1
ATOM 2075 C C . ALA A 1 281 ? 2.52 25.359 8.609 1 98.56 281 ALA A C 1
ATOM 2077 O O . ALA A 1 281 ? 1.649 25.922 7.941 1 98.56 281 ALA A O 1
ATOM 2078 N N . PRO A 1 282 ? 3.721 25.203 8.156 1 98.19 282 PRO A N 1
ATOM 2079 C CA . PRO A 1 282 ? 4.098 25.734 6.848 1 98.19 282 PRO A CA 1
ATOM 2080 C C . PRO A 1 282 ? 3.506 24.922 5.695 1 98.19 282 PRO A C 1
ATOM 2082 O O . PRO A 1 282 ? 3.369 25.438 4.582 1 98.19 282 PRO A O 1
ATOM 2085 N N . ALA A 1 283 ? 3.156 23.688 5.914 1 97.5 283 ALA A N 1
ATOM 2086 C CA . ALA A 1 283 ? 2.73 22.781 4.84 1 97.5 283 ALA A CA 1
ATOM 2087 C C . ALA A 1 283 ? 1.408 23.25 4.234 1 97.5 283 ALA A C 1
ATOM 2089 O O . ALA A 1 283 ? 1.139 23 3.055 1 97.5 283 ALA A O 1
ATOM 2090 N N . ALA A 1 284 ? 0.578 23.906 5.055 1 98.06 284 ALA A N 1
ATOM 2091 C CA . ALA A 1 284 ? -0.719 24.375 4.574 1 98.06 284 ALA A CA 1
ATOM 2092 C C . ALA A 1 284 ? -1.226 25.547 5.418 1 98.06 284 ALA A C 1
ATOM 2094 O O . ALA A 1 284 ? -1.044 25.562 6.637 1 98.06 284 ALA A O 1
ATOM 2095 N N . THR A 1 285 ? -1.833 26.453 4.773 1 98.56 285 THR A N 1
ATOM 2096 C CA . THR A 1 285 ? -2.502 27.547 5.469 1 98.56 285 THR A CA 1
ATOM 2097 C C . THR A 1 285 ? -4.02 27.391 5.387 1 98.56 285 THR A C 1
ATOM 2099 O O . THR A 1 285 ? -4.59 27.375 4.297 1 98.56 285 THR A O 1
ATOM 2102 N N . THR A 1 286 ? -4.625 27.266 6.52 1 98.56 286 THR A N 1
ATOM 2103 C CA . THR A 1 286 ? -6.078 27.125 6.566 1 98.56 286 THR A CA 1
ATOM 2104 C C . THR A 1 286 ? -6.734 28.453 6.922 1 98.56 286 THR A C 1
ATOM 2106 O O . THR A 1 286 ? -6.207 29.219 7.73 1 98.56 286 THR A O 1
ATOM 2109 N N . LEU A 1 287 ? -7.879 28.703 6.273 1 98.69 287 LEU A N 1
ATOM 2110 C CA . LEU A 1 287 ? -8.578 29.969 6.375 1 98.69 287 LEU A CA 1
ATOM 2111 C C . LEU A 1 287 ? -10.031 29.766 6.789 1 98.69 287 LEU A C 1
ATOM 2113 O O . LEU A 1 287 ? -10.633 28.734 6.453 1 98.69 287 LEU A O 1
ATOM 2117 N N . ARG A 1 288 ? -10.57 30.688 7.457 1 97.81 288 ARG A N 1
ATOM 2118 C CA . ARG A 1 288 ? -12 30.734 7.758 1 97.81 288 ARG A CA 1
ATOM 2119 C C . ARG A 1 288 ? -12.766 31.5 6.684 1 97.81 288 ARG A C 1
ATOM 2121 O O . ARG A 1 288 ? -12.414 32.625 6.352 1 97.81 288 ARG A O 1
ATOM 2128 N N . ALA A 1 289 ? -13.773 30.875 6.242 1 97.44 289 ALA A N 1
ATOM 2129 C CA . ALA A 1 289 ? -14.656 31.547 5.289 1 97.44 289 ALA A CA 1
ATOM 2130 C C . ALA A 1 289 ? -15.422 32.688 5.961 1 97.44 289 ALA A C 1
ATOM 2132 O O . ALA A 1 289 ? -15.578 32.719 7.184 1 97.44 289 ALA A O 1
ATOM 2133 N N . PRO A 1 290 ? -15.875 33.625 5.148 1 95.88 290 PRO A N 1
ATOM 2134 C CA . PRO A 1 290 ? -16.688 34.719 5.723 1 95.88 290 PRO A CA 1
ATOM 2135 C C . PRO A 1 290 ? -18 34.188 6.328 1 95.88 290 PRO A C 1
ATOM 2137 O O . PRO A 1 290 ? -18.5 33.156 5.902 1 95.88 290 PRO A O 1
ATOM 2140 N N . GLU A 1 291 ? -18.453 34.969 7.297 1 92.88 291 GLU A N 1
ATOM 2141 C CA . GLU A 1 291 ? -19.734 34.594 7.914 1 92.88 291 GLU A CA 1
ATOM 2142 C C . GLU A 1 291 ? -20.828 34.469 6.867 1 92.88 291 GLU A C 1
ATOM 2144 O O . GLU A 1 291 ? -20.984 35.344 6.008 1 92.88 291 GLU A O 1
ATOM 2149 N N . GLY A 1 292 ? -21.453 33.406 6.945 1 93.62 292 GLY A N 1
ATOM 2150 C CA . GLY A 1 292 ? -22.609 33.188 6.086 1 93.62 292 GLY A CA 1
ATOM 2151 C C . GLY A 1 292 ? -22.234 32.656 4.715 1 93.62 292 GLY A C 1
ATOM 2152 O O . GLY A 1 292 ? -23.109 32.375 3.893 1 93.62 292 GLY A O 1
ATOM 2153 N N . VAL A 1 293 ? -20.984 32.531 4.453 1 96.75 293 VAL A N 1
ATOM 2154 C CA . VAL A 1 293 ? -20.547 32.031 3.15 1 96.75 293 VAL A CA 1
ATOM 2155 C C . VAL A 1 293 ? -19.953 30.656 3.307 1 96.75 293 VAL A C 1
ATOM 2157 O O . VAL A 1 293 ? -19.078 30.438 4.145 1 96.75 293 VAL A O 1
ATOM 2160 N N . ASP A 1 294 ? -20.453 29.688 2.512 1 97.56 294 ASP A N 1
ATOM 2161 C CA . ASP A 1 294 ? -19.938 28.328 2.521 1 97.56 294 ASP A CA 1
ATOM 2162 C C . ASP A 1 294 ? -18.531 28.266 1.918 1 97.56 294 ASP A C 1
ATOM 2164 O O . ASP A 1 294 ? -18.312 28.703 0.787 1 97.56 294 ASP A O 1
ATOM 2168 N N . ALA A 1 295 ? -17.578 27.703 2.643 1 98.25 295 ALA A N 1
ATOM 2169 C CA . ALA A 1 295 ? -16.203 27.609 2.188 1 98.25 295 ALA A CA 1
ATOM 2170 C C . ALA A 1 295 ? -16.109 26.906 0.833 1 98.25 295 ALA A C 1
ATOM 2172 O O . ALA A 1 295 ? -15.289 27.281 -0.01 1 98.25 295 ALA A O 1
ATOM 2173 N N . ARG A 1 296 ? -16.969 26 0.555 1 97.31 296 ARG A N 1
ATOM 2174 C CA . ARG A 1 296 ? -17 25.25 -0.692 1 97.31 296 ARG A CA 1
ATOM 2175 C C . ARG A 1 296 ? -17.312 26.141 -1.877 1 97.31 296 ARG A C 1
ATOM 2177 O O . ARG A 1 296 ? -16.797 25.953 -2.977 1 97.31 296 ARG A O 1
ATOM 2184 N N . GLU A 1 297 ? -18.109 27 -1.635 1 98.25 297 GLU A N 1
ATOM 2185 C CA . GLU A 1 297 ? -18.469 27.953 -2.678 1 98.25 297 GLU A CA 1
ATOM 2186 C C . GLU A 1 297 ? -17.328 28.906 -2.988 1 98.25 297 GLU A C 1
ATOM 2188 O O . GLU A 1 297 ? -17.094 29.25 -4.148 1 98.25 297 GLU A O 1
ATOM 2193 N N . VAL A 1 298 ? -16.656 29.359 -1.907 1 98.19 298 VAL A N 1
ATOM 2194 C CA . VAL A 1 298 ? -15.508 30.234 -2.102 1 98.19 298 VAL A CA 1
ATOM 2195 C C . VAL A 1 298 ? -14.445 29.516 -2.928 1 98.19 298 VAL A C 1
ATOM 2197 O O . VAL A 1 298 ? -13.891 30.094 -3.873 1 98.19 298 VAL A O 1
ATOM 2200 N N . VAL A 1 299 ? -14.188 28.297 -2.584 1 98.5 299 VAL A N 1
ATOM 2201 C CA . VAL A 1 299 ? -13.18 27.5 -3.266 1 98.5 299 VAL A CA 1
ATOM 2202 C C . VAL A 1 299 ? -13.586 27.281 -4.719 1 98.5 299 VAL A C 1
ATOM 2204 O O . VAL A 1 299 ? -12.773 27.438 -5.633 1 98.5 299 VAL A O 1
ATOM 2207 N N . ALA A 1 300 ? -14.852 26.938 -4.926 1 98.12 300 ALA A N 1
ATOM 2208 C CA . ALA A 1 300 ? -15.336 26.719 -6.285 1 98.12 300 ALA A CA 1
ATOM 2209 C C . ALA A 1 300 ? -15.172 27.969 -7.133 1 98.12 300 ALA A C 1
ATOM 2211 O O . ALA A 1 300 ? -14.742 27.906 -8.289 1 98.12 300 ALA A O 1
ATOM 2212 N N . ALA A 1 301 ? -15.523 29.062 -6.598 1 98.5 301 ALA A N 1
ATOM 2213 C CA . ALA A 1 301 ? -15.422 30.328 -7.309 1 98.5 301 ALA A CA 1
ATOM 2214 C C . ALA A 1 301 ? -13.961 30.688 -7.594 1 98.5 301 ALA A C 1
ATOM 2216 O O . ALA A 1 301 ? -13.641 31.188 -8.672 1 98.5 301 ALA A O 1
ATOM 2217 N N . ALA A 1 302 ? -13.117 30.484 -6.598 1 98.62 302 ALA A N 1
ATOM 2218 C CA . ALA A 1 302 ? -11.695 30.766 -6.777 1 98.62 302 ALA A CA 1
ATOM 2219 C C . ALA A 1 302 ? -11.102 29.875 -7.871 1 98.62 302 ALA A C 1
ATOM 2221 O O . ALA A 1 302 ? -10.328 30.359 -8.703 1 98.62 302 ALA A O 1
ATOM 2222 N N . LEU A 1 303 ? -11.492 28.609 -7.887 1 98.12 303 LEU A N 1
ATOM 2223 C CA . LEU A 1 303 ? -10.969 27.656 -8.867 1 98.12 303 LEU A CA 1
ATOM 2224 C C . LEU A 1 303 ? -11.523 27.953 -10.258 1 98.12 303 LEU A C 1
ATOM 2226 O O . LEU A 1 303 ? -10.883 27.641 -11.266 1 98.12 303 LEU A O 1
ATOM 2230 N N . ALA A 1 304 ? -12.695 28.484 -10.328 1 98.12 304 ALA A N 1
ATOM 2231 C CA . ALA A 1 304 ? -13.219 28.938 -11.609 1 98.12 304 ALA A CA 1
ATOM 2232 C C . ALA A 1 304 ? -12.352 30.047 -12.195 1 98.12 304 ALA A C 1
ATOM 2234 O O . ALA A 1 304 ? -12.195 30.125 -13.414 1 98.12 304 ALA A O 1
ATOM 2235 N N . ALA A 1 305 ? -11.812 30.844 -11.312 1 97.81 305 ALA A N 1
ATOM 2236 C CA . ALA A 1 305 ? -10.945 31.938 -11.742 1 97.81 305 ALA A CA 1
ATOM 2237 C C . ALA A 1 305 ? -9.562 31.422 -12.133 1 97.81 305 ALA A C 1
ATOM 2239 O O . ALA A 1 305 ? -8.961 31.906 -13.086 1 97.81 305 ALA A O 1
ATOM 2240 N N . ASP A 1 306 ? -9.023 30.5 -11.398 1 98.06 306 ASP A N 1
ATOM 2241 C CA . ASP A 1 306 ? -7.73 29.891 -11.672 1 98.06 306 ASP A CA 1
ATOM 2242 C C . ASP A 1 306 ? -7.707 28.438 -11.188 1 98.06 306 ASP A C 1
ATOM 2244 O O . ASP A 1 306 ? -7.383 28.156 -10.031 1 98.06 306 ASP A O 1
ATOM 2248 N N . PRO A 1 307 ? -7.875 27.5 -12.109 1 96.19 307 PRO A N 1
ATOM 2249 C CA . PRO A 1 307 ? -7.988 26.094 -11.719 1 96.19 307 PRO A CA 1
ATOM 2250 C C . PRO A 1 307 ? -6.66 25.5 -11.266 1 96.19 307 PRO A C 1
ATOM 2252 O O . PRO A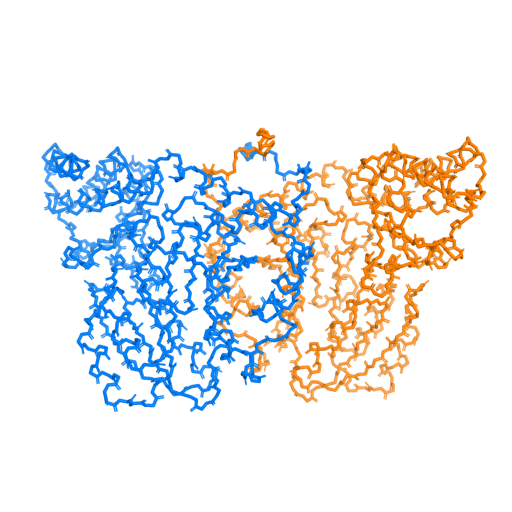 1 307 ? -6.625 24.375 -10.742 1 96.19 307 PRO A O 1
ATOM 2255 N N . SER A 1 308 ? -5.602 26.219 -11.336 1 95.12 308 SER A N 1
ATOM 2256 C CA . SER A 1 308 ? -4.285 25.656 -11.07 1 95.12 308 SER A CA 1
ATOM 2257 C C . SER A 1 308 ? -3.881 25.844 -9.617 1 95.12 308 SER A C 1
ATOM 2259 O O . SER A 1 308 ? -2.918 25.234 -9.148 1 95.12 308 SER A O 1
ATOM 2261 N N . VAL A 1 309 ? -4.586 26.719 -8.875 1 97.69 309 VAL A N 1
ATOM 2262 C CA . VAL A 1 309 ? -4.152 27.047 -7.52 1 97.69 309 VAL A CA 1
ATOM 2263 C C . VAL A 1 309 ? -4.535 25.922 -6.562 1 97.69 309 VAL A C 1
ATOM 2265 O O . VAL A 1 309 ? -5.566 25.266 -6.746 1 97.69 309 VAL A O 1
ATOM 2268 N N . PRO A 1 310 ? -3.707 25.609 -5.582 1 97.38 310 PRO A N 1
ATOM 2269 C CA . PRO A 1 310 ? -3.896 24.484 -4.676 1 97.38 310 PRO A CA 1
ATOM 2270 C C . PRO A 1 310 ? -4.848 24.797 -3.525 1 97.38 310 PRO A C 1
ATOM 2272 O O . PRO A 1 310 ? -4.449 24.75 -2.359 1 97.38 310 PRO A O 1
ATOM 2275 N N . LEU A 1 311 ? -6.09 25.016 -3.861 1 97.94 311 LEU A N 1
ATOM 2276 C CA . LEU A 1 311 ? -7.129 25.344 -2.891 1 97.94 311 LEU A CA 1
ATOM 2277 C C . LEU A 1 311 ? -8.109 24.188 -2.73 1 97.94 311 LEU A C 1
ATOM 2279 O O . LEU A 1 311 ? -8.43 23.5 -3.703 1 97.94 311 LEU A O 1
ATOM 2283 N N . GLN A 1 312 ? -8.562 23.984 -1.508 1 96.31 312 GLN A N 1
ATOM 2284 C CA . GLN A 1 312 ? -9.648 23.031 -1.253 1 96.31 312 GLN A CA 1
ATOM 2285 C C . GLN A 1 312 ? -10.414 23.406 0.009 1 96.31 312 GLN A C 1
ATOM 2287 O O . GLN A 1 312 ? -9.914 24.172 0.848 1 96.31 312 GLN A O 1
ATOM 2292 N N . ALA A 1 313 ? -11.625 22.984 0.082 1 96.5 313 ALA A N 1
ATOM 2293 C CA . ALA A 1 313 ? -12.383 23.109 1.328 1 96.5 313 ALA A CA 1
ATOM 2294 C C . ALA A 1 313 ? -11.891 22.109 2.371 1 96.5 313 ALA A C 1
ATOM 2296 O O . ALA A 1 313 ? -11.273 21.094 2.029 1 96.5 313 ALA A O 1
ATOM 2297 N N . GLY A 1 314 ? -12.078 22.484 3.664 1 94 314 GLY A N 1
ATOM 2298 C CA . GLY A 1 314 ? -11.773 21.531 4.723 1 94 314 GLY A CA 1
ATOM 2299 C C . GLY A 1 314 ? -12.547 20.234 4.605 1 94 314 GLY A C 1
ATOM 2300 O O . GLY A 1 314 ? -13.516 20.156 3.85 1 94 314 GLY A O 1
ATOM 2301 N N . GLY A 1 315 ? -12.148 19.25 5.344 1 87.62 315 GLY A N 1
ATOM 2302 C CA . GLY A 1 315 ? -12.812 17.969 5.316 1 87.62 315 GLY A CA 1
ATOM 2303 C C . GLY A 1 315 ? -13.883 17.812 6.379 1 87.62 315 GLY A C 1
ATOM 2304 O O . GLY A 1 315 ? -13.852 18.516 7.395 1 87.62 315 GLY A O 1
ATOM 2305 N N . GLY A 1 316 ? -14.797 16.891 6.094 1 83.38 316 GLY A N 1
ATOM 2306 C CA . GLY A 1 316 ? -15.781 16.516 7.094 1 83.38 316 GLY A CA 1
ATOM 2307 C C . GLY A 1 316 ? -16.578 17.703 7.605 1 83.38 316 GLY A C 1
ATOM 2308 O O . GLY A 1 316 ? -17.141 18.469 6.816 1 83.38 316 GLY A O 1
ATOM 2309 N N . ALA A 1 317 ? -16.516 17.875 8.961 1 84.25 317 ALA A N 1
ATOM 2310 C CA . ALA A 1 317 ? -17.312 18.891 9.648 1 84.25 317 ALA A CA 1
ATOM 2311 C C . ALA A 1 317 ? -16.766 20.297 9.375 1 84.25 317 ALA A C 1
ATOM 2313 O O . ALA A 1 317 ? -17.484 21.281 9.555 1 84.25 317 ALA A O 1
ATOM 2314 N N . LEU A 1 318 ? -15.562 20.391 8.781 1 92.31 318 LEU A N 1
ATOM 2315 C CA . LEU A 1 318 ? -14.93 21.688 8.578 1 92.31 318 LEU A CA 1
ATOM 2316 C C . LEU A 1 318 ? -15.125 22.172 7.152 1 92.31 318 LEU A C 1
ATOM 2318 O O . LEU A 1 318 ? -14.711 23.281 6.805 1 92.31 318 LEU A O 1
ATOM 2322 N N . ALA A 1 319 ? -15.828 21.422 6.371 1 92.75 319 ALA A N 1
ATOM 2323 C CA . ALA A 1 319 ? -15.984 21.688 4.941 1 92.75 319 ALA A CA 1
ATOM 2324 C C . ALA A 1 319 ? -16.703 23.016 4.703 1 92.75 319 ALA A C 1
ATOM 2326 O O . ALA A 1 319 ? -16.406 23.734 3.744 1 92.75 319 ALA A O 1
ATOM 2327 N N . LYS A 1 320 ? -17.594 23.391 5.559 1 95.19 320 LYS A N 1
ATOM 2328 C CA . LYS A 1 320 ? -18.391 24.594 5.367 1 95.19 320 LYS A CA 1
ATOM 2329 C C . LYS A 1 320 ? -17.641 25.844 5.824 1 95.19 320 LYS A C 1
ATOM 2331 O O . LYS A 1 320 ? -17.891 26.938 5.32 1 95.19 320 LYS A O 1
ATOM 2336 N N . GLU A 1 321 ? -16.703 25.641 6.684 1 96.5 321 GLU A N 1
ATOM 2337 C CA . GLU A 1 321 ? -16.172 26.828 7.34 1 96.5 321 GLU A CA 1
ATOM 2338 C C . GLU A 1 321 ? -14.711 27.062 6.957 1 96.5 321 GLU A C 1
ATOM 2340 O O . GLU A 1 321 ? -14.18 28.156 7.141 1 96.5 321 GLU A O 1
ATOM 2345 N N . MET A 1 322 ? -14.062 26.062 6.375 1 97.88 322 MET A N 1
ATOM 2346 C CA . MET A 1 322 ? -12.609 26.156 6.27 1 97.88 322 MET A CA 1
ATOM 2347 C C . MET A 1 322 ? -12.156 26.016 4.82 1 97.88 322 MET A C 1
ATOM 2349 O O . MET A 1 322 ? -12.695 25.188 4.074 1 97.88 322 MET A O 1
ATOM 2353 N N . ILE A 1 323 ? -11.234 26.828 4.438 1 98.5 323 ILE A N 1
ATOM 2354 C CA . ILE A 1 323 ? -10.508 26.75 3.174 1 98.5 323 ILE A CA 1
ATOM 2355 C C . ILE A 1 323 ? -9.039 26.406 3.443 1 98.5 323 ILE A C 1
ATOM 2357 O O . ILE A 1 323 ? -8.43 26.938 4.371 1 98.5 323 ILE A O 1
ATOM 2361 N N . ARG A 1 324 ? -8.516 25.547 2.715 1 98.31 324 ARG A N 1
ATOM 2362 C CA . ARG A 1 324 ? -7.117 25.156 2.881 1 98.31 324 ARG A CA 1
ATOM 2363 C C . ARG A 1 324 ? -6.301 25.516 1.645 1 98.31 324 ARG A C 1
ATOM 2365 O O . ARG A 1 324 ? -6.68 25.172 0.523 1 98.31 324 ARG A O 1
ATOM 2372 N N . VAL A 1 325 ? -5.27 26.266 1.814 1 98.5 325 VAL A N 1
ATOM 2373 C CA . VAL A 1 325 ? -4.254 26.516 0.797 1 98.5 325 VAL A CA 1
ATOM 2374 C C . VAL A 1 325 ? -3.062 25.594 1.006 1 98.5 325 VAL A C 1
ATOM 2376 O O . VAL A 1 325 ? -2.287 25.766 1.948 1 98.5 325 VAL A O 1
ATOM 2379 N N . ASN A 1 326 ? -2.842 24.625 0.127 1 98.06 326 ASN A N 1
ATOM 2380 C CA . ASN A 1 326 ? -1.751 23.672 0.255 1 98.06 326 ASN A CA 1
ATOM 2381 C C . ASN A 1 326 ? -0.452 24.219 -0.33 1 98.06 326 ASN A C 1
ATOM 2383 O O . ASN A 1 326 ? -0.433 24.703 -1.46 1 98.06 326 ASN A O 1
ATOM 2387 N N . HIS A 1 327 ? 0.599 24.172 0.435 1 98.06 327 HIS A N 1
ATOM 2388 C CA . HIS A 1 327 ? 1.911 24.609 -0.017 1 98.06 327 HIS A CA 1
ATOM 2389 C C . HIS A 1 327 ? 2.826 23.438 -0.315 1 98.06 327 HIS A C 1
ATOM 2391 O O . HIS A 1 327 ? 4.027 23.484 -0.042 1 98.06 327 HIS A O 1
ATOM 2397 N N . TYR A 1 328 ? 2.307 22.344 -0.828 1 95.5 328 TYR A N 1
ATOM 2398 C CA . TYR A 1 328 ? 3.031 21.078 -0.989 1 95.5 328 TYR A CA 1
ATOM 2399 C C . TYR A 1 328 ? 4.094 21.203 -2.074 1 95.5 328 TYR A C 1
ATOM 2401 O O . TYR A 1 328 ? 3.779 21.469 -3.236 1 95.5 328 TYR A O 1
ATOM 2409 N N . GLY A 1 329 ? 5.285 20.969 -1.683 1 93.25 329 GLY A N 1
ATOM 2410 C CA . GLY A 1 329 ? 6.402 20.891 -2.611 1 93.25 329 GLY A CA 1
ATOM 2411 C C . GLY A 1 329 ? 6.543 22.125 -3.48 1 93.25 329 GLY A C 1
ATOM 2412 O O . GLY A 1 329 ? 6.727 23.234 -2.973 1 93.25 329 GLY A O 1
ATOM 2413 N N . THR A 1 330 ? 6.207 21.953 -4.766 1 90.31 330 THR A N 1
ATOM 2414 C CA . THR A 1 330 ? 6.422 23.016 -5.754 1 90.31 330 THR A CA 1
ATOM 2415 C C . THR A 1 330 ? 5.375 24.109 -5.609 1 90.31 330 THR A C 1
ATOM 2417 O O . THR A 1 330 ? 5.551 25.219 -6.129 1 90.31 330 THR A O 1
ATOM 2420 N N . ALA A 1 331 ? 4.398 23.812 -4.855 1 96.19 331 ALA A N 1
ATOM 2421 C CA . ALA A 1 331 ? 3.373 24.828 -4.594 1 96.19 331 ALA A CA 1
ATOM 2422 C C . ALA A 1 331 ? 3.861 25.859 -3.57 1 96.19 331 ALA A C 1
ATOM 2424 O O . ALA A 1 331 ? 3.275 26.922 -3.43 1 96.19 331 ALA A O 1
ATOM 2425 N N . ALA A 1 332 ? 4.91 25.484 -2.859 1 97.75 332 ALA A N 1
ATOM 2426 C CA . ALA A 1 332 ? 5.559 26.453 -1.983 1 97.75 332 ALA A CA 1
ATOM 2427 C C . ALA A 1 332 ? 6.434 27.422 -2.781 1 97.75 332 ALA A C 1
ATOM 2429 O O . ALA A 1 332 ? 7.66 27.406 -2.658 1 97.75 332 ALA A O 1
ATOM 2430 N N . SER A 1 333 ? 5.773 28.281 -3.529 1 97.56 333 SER A N 1
ATOM 2431 C CA . SER A 1 333 ? 6.449 29.25 -4.371 1 97.56 333 SER A CA 1
ATOM 2432 C C . SER A 1 333 ? 5.75 30.609 -4.309 1 97.56 333 SER A C 1
ATOM 2434 O O . SER A 1 333 ? 4.551 30.688 -4.039 1 97.56 333 SER A O 1
ATOM 2436 N N . ARG A 1 334 ? 6.539 31.578 -4.621 1 98.06 334 ARG A N 1
ATOM 2437 C CA . ARG A 1 334 ? 6.027 32.938 -4.613 1 98.06 334 ARG A CA 1
ATOM 2438 C C . ARG A 1 334 ? 4.867 33.094 -5.586 1 98.06 334 ARG A C 1
ATOM 2440 O O . ARG A 1 334 ? 3.836 33.688 -5.242 1 98.06 334 ARG A O 1
ATOM 2447 N N . ALA A 1 335 ? 5.051 32.594 -6.734 1 98.25 335 ALA A N 1
ATOM 2448 C CA . ALA A 1 335 ? 4.043 32.719 -7.785 1 98.25 335 ALA A CA 1
ATOM 2449 C C . ALA A 1 335 ? 2.738 32.031 -7.367 1 98.25 335 ALA A C 1
ATOM 2451 O O . ALA A 1 335 ? 1.657 32.594 -7.543 1 98.25 335 ALA A O 1
ATOM 2452 N N . THR A 1 336 ? 2.807 30.859 -6.816 1 98.38 336 THR A N 1
ATOM 2453 C CA . THR A 1 336 ? 1.621 30.109 -6.418 1 98.38 336 THR A CA 1
ATOM 2454 C C . THR A 1 336 ? 0.879 30.812 -5.293 1 98.38 336 THR A C 1
ATOM 2456 O O . THR A 1 336 ? -0.353 30.844 -5.273 1 98.38 336 THR A O 1
ATOM 2459 N N . VAL A 1 337 ? 1.624 31.375 -4.363 1 98.62 337 VAL A N 1
ATOM 2460 C CA . VAL A 1 337 ? 1.024 32.125 -3.256 1 98.62 337 VAL A CA 1
ATOM 2461 C C . VAL A 1 337 ? 0.249 33.312 -3.795 1 98.62 337 VAL A C 1
ATOM 2463 O O . VAL A 1 337 ? -0.914 33.5 -3.439 1 98.62 337 VAL A O 1
ATOM 2466 N N . LEU A 1 338 ? 0.866 34.031 -4.656 1 98.69 338 LEU A N 1
ATOM 2467 C CA . LEU A 1 338 ? 0.238 35.219 -5.211 1 98.69 338 LEU A CA 1
ATOM 2468 C C . LEU A 1 338 ? -0.969 34.875 -6.066 1 98.69 338 LEU A C 1
ATOM 2470 O O . LEU A 1 338 ? -2.014 35.5 -5.984 1 98.69 338 LEU A O 1
ATOM 2474 N N . ASP A 1 339 ? -0.82 33.812 -6.871 1 98.69 339 ASP A N 1
ATOM 2475 C CA . ASP A 1 339 ? -1.931 33.344 -7.691 1 98.69 339 ASP A CA 1
ATOM 2476 C C . ASP A 1 339 ? -3.096 32.875 -6.82 1 98.69 339 ASP A C 1
ATOM 2478 O O . ASP A 1 339 ? -4.262 33.094 -7.168 1 98.69 339 ASP A O 1
ATOM 2482 N N . SER A 1 340 ? -2.807 32.219 -5.73 1 98.75 340 SER A N 1
ATOM 2483 C CA . SER A 1 340 ? -3.842 31.75 -4.816 1 98.75 340 SER A CA 1
ATOM 2484 C C . SER A 1 340 ? -4.605 32.906 -4.195 1 98.75 340 SER A C 1
ATOM 2486 O O . SER A 1 340 ? -5.832 32.875 -4.082 1 98.75 340 SER A O 1
ATOM 2488 N N . LEU A 1 341 ? -3.871 33.938 -3.789 1 98.69 341 LEU A N 1
ATOM 2489 C CA . LEU A 1 341 ? -4.496 35.125 -3.203 1 98.69 341 LEU A CA 1
ATOM 2490 C C . LEU A 1 341 ? -5.379 35.844 -4.223 1 98.69 341 LEU A C 1
ATOM 2492 O O . LEU A 1 341 ? -6.484 36.281 -3.896 1 98.69 341 LEU A O 1
ATOM 2496 N N . ALA A 1 342 ? -4.875 35.906 -5.449 1 98.69 342 ALA A N 1
ATOM 2497 C CA . ALA A 1 342 ? -5.652 36.531 -6.52 1 98.69 342 ALA A CA 1
ATOM 2498 C C . ALA A 1 342 ? -6.93 35.75 -6.797 1 98.69 342 ALA A C 1
ATOM 2500 O O . ALA A 1 342 ? -7.996 36.344 -6.996 1 98.69 342 ALA A O 1
ATOM 2501 N N . ALA A 1 343 ? -6.809 34.438 -6.836 1 98.75 343 ALA A N 1
ATOM 2502 C CA . ALA A 1 343 ? -7.965 33.562 -7.07 1 98.75 343 ALA A CA 1
ATOM 2503 C C . ALA A 1 343 ? -8.984 33.719 -5.945 1 98.75 343 ALA A C 1
ATOM 2505 O O . ALA A 1 343 ? -10.195 33.75 -6.195 1 98.75 343 ALA A O 1
ATOM 2506 N N . LEU A 1 344 ? -8.539 33.75 -4.723 1 98.69 344 LEU A N 1
ATOM 2507 C CA . LEU A 1 344 ? -9.422 33.906 -3.574 1 98.69 344 LEU A CA 1
ATOM 2508 C C . LEU A 1 344 ? -10.148 35.25 -3.637 1 98.69 344 LEU A C 1
ATOM 2510 O O . LEU A 1 344 ? -11.359 35.312 -3.383 1 98.69 344 LEU A O 1
ATOM 2514 N N . ALA A 1 345 ? -9.43 36.312 -3.965 1 98.44 345 ALA A N 1
ATOM 2515 C CA . ALA A 1 345 ? -10.031 37.625 -4.105 1 98.44 345 ALA A CA 1
ATOM 2516 C C . ALA A 1 345 ? -11.133 37.625 -5.164 1 98.44 345 ALA A C 1
ATOM 2518 O O . ALA A 1 345 ? -12.234 38.125 -4.926 1 98.44 345 ALA A O 1
ATOM 2519 N N . ALA A 1 346 ? -10.828 37.031 -6.305 1 98.06 346 ALA A N 1
ATOM 2520 C CA . ALA A 1 346 ? -11.797 36.938 -7.395 1 98.06 346 ALA A CA 1
ATOM 2521 C C . ALA A 1 346 ? -13.023 36.156 -6.969 1 98.06 346 ALA A C 1
ATOM 2523 O O . ALA A 1 346 ? -14.156 36.531 -7.277 1 98.06 346 ALA A O 1
ATOM 2524 N N . GLY A 1 347 ? -12.766 35.062 -6.336 1 97.94 347 GLY A N 1
ATOM 2525 C CA . GLY A 1 347 ? -13.867 34.219 -5.855 1 97.94 347 GLY A CA 1
ATOM 2526 C C . GLY A 1 347 ? -14.766 34.938 -4.867 1 97.94 347 GLY A C 1
ATOM 2527 O O . GLY A 1 347 ? -15.992 34.875 -4.961 1 97.94 347 GLY A O 1
ATOM 2528 N N . LEU A 1 348 ? -14.164 35.625 -3.943 1 98.12 348 LEU A N 1
ATOM 2529 C CA . LEU A 1 348 ? -14.93 36.375 -2.949 1 98.12 348 LEU A CA 1
ATOM 2530 C C . LEU A 1 348 ? -15.766 37.469 -3.611 1 98.12 348 LEU A C 1
ATOM 2532 O O . LEU A 1 348 ? -16.922 37.688 -3.258 1 98.12 348 LEU A O 1
ATOM 2536 N N . ARG A 1 349 ? -15.227 38.156 -4.582 1 97.56 349 ARG A N 1
ATOM 2537 C CA . ARG A 1 349 ? -15.961 39.188 -5.312 1 97.56 349 ARG A CA 1
ATOM 2538 C C . ARG A 1 349 ? -17.172 38.594 -6.027 1 97.56 349 ARG A C 1
ATOM 2540 O O . ARG A 1 349 ? -18.25 39.188 -6.035 1 97.56 349 ARG A O 1
ATOM 2547 N N . THR A 1 350 ? -16.938 37.469 -6.617 1 97.25 350 THR A N 1
ATOM 2548 C CA . THR A 1 350 ? -18.031 36.781 -7.312 1 97.25 350 THR A CA 1
ATOM 2549 C C . THR A 1 350 ? -19.172 36.469 -6.355 1 97.25 350 THR A C 1
ATOM 2551 O O . THR A 1 350 ? -20.344 36.469 -6.758 1 97.25 350 THR A O 1
ATOM 2554 N N . LEU A 1 351 ? -18.828 36.25 -5.117 1 97.25 351 LEU A N 1
ATOM 2555 C CA . LEU A 1 351 ? -19.828 35.875 -4.121 1 97.25 351 LEU A CA 1
ATOM 2556 C C . LEU A 1 351 ? -20.344 37.094 -3.387 1 97.25 351 LEU A C 1
ATOM 2558 O O . LEU A 1 351 ? -21.094 37 -2.416 1 97.25 351 LEU A O 1
ATOM 2562 N N . GLY A 1 352 ? -19.891 38.281 -3.752 1 96.75 352 GLY A N 1
ATOM 2563 C CA . GLY A 1 352 ? -20.406 39.531 -3.217 1 96.75 352 GLY A CA 1
ATOM 2564 C C . GLY A 1 352 ? -19.734 39.938 -1.927 1 96.75 352 GLY A C 1
ATOM 2565 O O . GLY A 1 352 ? -20.266 40.75 -1.181 1 96.75 352 GLY A O 1
ATOM 2566 N N . VAL A 1 353 ? -18.609 39.375 -1.666 1 97.25 353 VAL A N 1
ATOM 2567 C CA . VAL A 1 353 ? -17.859 39.75 -0.465 1 97.25 353 VAL A CA 1
ATOM 2568 C C . VAL A 1 353 ? -16.875 40.844 -0.786 1 97.25 353 VAL A C 1
ATOM 2570 O O . VAL A 1 353 ? -16.125 40.75 -1.758 1 97.25 353 VAL A O 1
ATOM 2573 N N . ALA A 1 354 ? -16.875 41.875 0.017 1 95.31 354 ALA A N 1
ATOM 2574 C CA . ALA A 1 354 ? -15.953 43 -0.182 1 95.31 354 ALA A CA 1
ATOM 2575 C C . ALA A 1 354 ? -14.531 42.594 0.193 1 95.31 354 ALA A C 1
ATOM 2577 O O . ALA A 1 354 ? -14.297 42 1.256 1 95.31 354 ALA A O 1
ATOM 2578 N N . VAL A 1 355 ? -13.555 42.875 -0.689 1 96.81 355 VAL A N 1
ATOM 2579 C CA . VAL A 1 355 ? -12.148 42.594 -0.425 1 96.81 355 VAL A CA 1
ATOM 2580 C C . VAL A 1 355 ? -11.297 43.781 -0.851 1 96.81 355 VAL A C 1
ATOM 2582 O O . VAL A 1 355 ? -11.742 44.625 -1.628 1 96.81 355 VAL A O 1
ATOM 2585 N N . ALA A 1 356 ? -10.156 43.844 -0.339 1 97.19 356 ALA A N 1
ATOM 2586 C CA . ALA A 1 356 ? -9.219 44.938 -0.618 1 97.19 356 ALA A CA 1
ATOM 2587 C C . ALA A 1 356 ? -8.734 44.875 -2.064 1 97.19 356 ALA A C 1
ATOM 2589 O O . ALA A 1 356 ? -9.047 43.938 -2.797 1 97.19 356 ALA A O 1
ATOM 2590 N N . ASP A 1 357 ? -8.008 45.938 -2.42 1 96.44 357 ASP A N 1
ATOM 2591 C CA . ASP A 1 357 ? -7.445 46.062 -3.762 1 96.44 357 ASP A CA 1
ATOM 2592 C C . ASP A 1 357 ? -6.391 44.969 -4.004 1 96.44 357 ASP A C 1
ATOM 2594 O O . ASP A 1 357 ? -5.559 44.719 -3.137 1 96.44 357 ASP A O 1
ATOM 2598 N N . ASP A 1 358 ? -6.418 44.438 -5.16 1 96.56 358 ASP A N 1
ATOM 2599 C CA . ASP A 1 358 ? -5.539 43.312 -5.504 1 96.56 358 ASP A CA 1
ATOM 2600 C C . ASP A 1 358 ? -4.07 43.688 -5.367 1 96.56 358 ASP A C 1
ATOM 2602 O O . ASP A 1 358 ? -3.264 42.938 -4.852 1 96.56 358 ASP A O 1
ATOM 2606 N N . ASP A 1 359 ? -3.781 44.812 -5.855 1 97.31 359 ASP A N 1
ATOM 2607 C CA . ASP A 1 359 ? -2.385 45.25 -5.867 1 97.31 359 ASP A CA 1
ATOM 2608 C C . ASP A 1 359 ? -1.835 45.375 -4.449 1 97.31 359 ASP A C 1
ATOM 2610 O O . ASP A 1 359 ? -0.682 45 -4.191 1 97.31 359 ASP A O 1
ATOM 2614 N N . GLU A 1 360 ? -2.609 45.906 -3.604 1 97.25 360 GLU A N 1
ATOM 2615 C CA . GLU A 1 360 ? -2.205 46.031 -2.209 1 97.25 360 GLU A CA 1
ATOM 2616 C C . GLU A 1 360 ? -1.986 44.688 -1.553 1 97.25 360 GLU A C 1
ATOM 2618 O O . GLU A 1 360 ? -1 44.469 -0.84 1 97.25 360 GLU A O 1
ATOM 2623 N N . VAL A 1 361 ? -2.881 43.781 -1.787 1 97.88 361 VAL A N 1
ATOM 2624 C CA . VAL A 1 361 ? -2.834 42.438 -1.223 1 97.88 361 VAL A CA 1
ATOM 2625 C C . VAL A 1 361 ? -1.586 41.719 -1.721 1 97.88 361 VAL A C 1
ATOM 2627 O O . VAL A 1 361 ? -0.836 41.156 -0.927 1 97.88 361 VAL A O 1
ATOM 2630 N N . LEU A 1 362 ? -1.341 41.75 -3.027 1 98.44 362 LEU A N 1
ATOM 2631 C CA . LEU A 1 362 ? -0.231 41.031 -3.646 1 98.44 362 LEU A CA 1
ATOM 2632 C C . LEU A 1 362 ? 1.105 41.656 -3.244 1 98.44 362 LEU A C 1
ATOM 2634 O O . LEU A 1 362 ? 2.098 40.938 -3.08 1 98.44 362 LEU A O 1
ATOM 2638 N N . ALA A 1 363 ? 1.094 42.969 -3.08 1 98.19 363 ALA A N 1
ATOM 2639 C CA . ALA A 1 363 ? 2.309 43.656 -2.629 1 98.19 363 ALA A CA 1
ATOM 2640 C C . ALA A 1 363 ? 2.67 43.219 -1.207 1 98.19 363 ALA A C 1
ATOM 2642 O O . ALA A 1 363 ? 3.842 43 -0.902 1 98.19 363 ALA A O 1
ATOM 2643 N N . ALA A 1 364 ? 1.701 43.188 -0.386 1 98.19 364 ALA A N 1
ATOM 2644 C CA . ALA A 1 364 ? 1.935 42.812 1.002 1 98.19 364 ALA A CA 1
ATOM 2645 C C . ALA A 1 364 ? 2.457 41.375 1.088 1 98.19 364 ALA A C 1
ATOM 2647 O O . ALA A 1 364 ? 3.432 41.094 1.791 1 98.19 364 ALA A O 1
ATOM 2648 N N . ALA A 1 365 ? 1.794 40.469 0.402 1 98.56 365 ALA A N 1
ATOM 2649 C CA . ALA A 1 365 ? 2.205 39.062 0.389 1 98.56 365 ALA A CA 1
ATOM 2650 C C . ALA A 1 365 ? 3.6 38.906 -0.21 1 98.56 365 ALA A C 1
ATOM 2652 O O . ALA A 1 365 ? 4.426 38.156 0.311 1 98.56 365 ALA A O 1
ATOM 2653 N N . GLY A 1 366 ? 3.811 39.562 -1.328 1 98.38 366 GLY A N 1
ATOM 2654 C CA . GLY A 1 366 ? 5.109 39.531 -1.978 1 98.38 366 GLY A CA 1
ATOM 2655 C C . GLY A 1 366 ? 6.238 40 -1.093 1 98.38 366 GLY A C 1
ATOM 2656 O O . GLY A 1 366 ? 7.316 39.406 -1.058 1 98.38 366 GLY A O 1
ATOM 2657 N N . ALA A 1 367 ? 6.012 41.125 -0.398 1 97.94 367 ALA A N 1
ATOM 2658 C CA . ALA A 1 367 ? 7.016 41.688 0.505 1 97.94 367 ALA A CA 1
ATOM 2659 C C . ALA A 1 367 ? 7.332 40.719 1.639 1 97.94 367 ALA A C 1
ATOM 2661 O O . ALA A 1 367 ? 8.492 40.562 2.029 1 97.94 367 ALA A O 1
ATOM 2662 N N . GLU A 1 368 ? 6.297 40.156 2.154 1 97.94 368 GLU A N 1
ATOM 2663 C CA . GLU A 1 368 ? 6.496 39.156 3.205 1 97.94 368 GLU A CA 1
ATOM 2664 C C . GLU A 1 368 ? 7.332 37.969 2.701 1 97.94 368 GLU A C 1
ATOM 2666 O O . GLU A 1 368 ? 8.242 37.531 3.393 1 97.94 368 GLU A O 1
ATOM 2671 N N . TRP A 1 369 ? 6.992 37.438 1.524 1 98 369 TRP A N 1
ATOM 2672 C CA . TRP A 1 369 ? 7.758 36.344 0.925 1 98 369 TRP A CA 1
ATOM 2673 C C . TRP A 1 369 ? 9.227 36.719 0.798 1 98 369 TRP A C 1
ATOM 2675 O O . TRP A 1 369 ? 10.109 35.969 1.211 1 98 369 TRP A O 1
ATOM 2685 N N . ASP A 1 370 ? 9.508 37.875 0.213 1 97.19 370 ASP A N 1
ATOM 2686 C CA . ASP A 1 370 ? 10.875 38.312 -0.054 1 97.19 370 ASP A CA 1
ATOM 2687 C C . ASP A 1 370 ? 11.656 38.5 1.244 1 97.19 370 ASP A C 1
ATOM 2689 O O . ASP A 1 370 ? 12.859 38.219 1.29 1 97.19 370 ASP A O 1
ATOM 2693 N N . GLY A 1 371 ? 11 38.906 2.238 1 96.12 371 GLY A N 1
ATOM 2694 C CA . GLY A 1 371 ? 11.641 39.062 3.535 1 96.12 371 GLY A CA 1
ATOM 2695 C C . GLY A 1 371 ? 12.031 37.75 4.172 1 96.12 371 GLY A C 1
ATOM 2696 O O . GLY A 1 371 ? 13.07 37.656 4.824 1 96.12 371 GLY A O 1
ATOM 2697 N N . LEU A 1 372 ? 11.281 36.781 3.961 1 93.81 372 LEU A N 1
ATOM 2698 C CA . LEU A 1 372 ? 11.492 35.469 4.609 1 93.81 372 LEU A CA 1
ATOM 2699 C C . LEU A 1 372 ? 12.516 34.656 3.846 1 93.81 372 LEU A C 1
ATOM 2701 O O . LEU A 1 372 ? 13.234 33.844 4.441 1 93.81 372 LEU A O 1
ATOM 2705 N N . VAL A 1 373 ? 12.555 34.781 2.549 1 90.12 373 VAL A N 1
ATOM 2706 C CA . VAL A 1 373 ? 13.5 33.969 1.763 1 90.12 373 VAL A 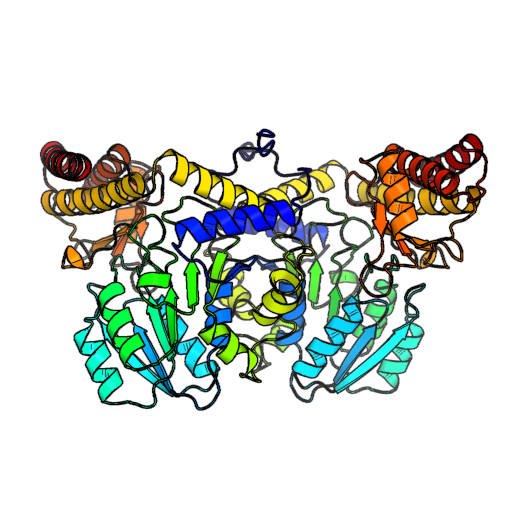CA 1
ATOM 2707 C C . VAL A 1 373 ? 14.898 34.594 1.896 1 90.12 373 VAL A C 1
ATOM 2709 O O . VAL A 1 373 ? 15.898 33.875 1.809 1 90.12 373 VAL A O 1
ATOM 2712 N N . ARG A 1 374 ? 15.031 35.875 2.076 1 78.19 374 ARG A N 1
ATOM 2713 C CA . ARG A 1 374 ? 16.312 36.531 2.273 1 78.19 374 ARG A CA 1
ATOM 2714 C C . ARG A 1 374 ? 16.875 36.25 3.66 1 78.19 374 ARG A C 1
ATOM 2716 O O . ARG A 1 374 ? 18.094 36.312 3.877 1 78.19 374 ARG A O 1
ATOM 2723 N N . SER A 1 375 ? 16.078 35.906 4.594 1 72.31 375 SER A N 1
ATOM 2724 C CA . SER A 1 375 ? 16.516 35.625 5.961 1 72.31 375 SER A CA 1
ATOM 2725 C C . SER A 1 375 ? 17.016 34.219 6.105 1 72.31 375 SER A C 1
ATOM 2727 O O . SER A 1 375 ? 16.469 33.281 5.492 1 72.31 375 SER A O 1
ATOM 2729 N N . MET B 1 1 ? 27.469 6.926 -12.273 1 26.53 1 MET B N 1
ATOM 2730 C CA . MET B 1 1 ? 26.125 7.242 -11.812 1 26.53 1 MET B CA 1
ATOM 2731 C C . MET B 1 1 ? 25.078 6.598 -12.711 1 26.53 1 MET B C 1
ATOM 2733 O O . MET B 1 1 ? 24.922 6.996 -13.867 1 26.53 1 MET B O 1
ATOM 2737 N N . THR B 1 2 ? 24.922 5.379 -12.711 1 30.03 2 THR B N 1
ATOM 2738 C CA . THR B 1 2 ? 24.016 4.77 -13.68 1 30.03 2 THR B CA 1
ATOM 2739 C C . THR B 1 2 ? 22.672 5.504 -13.719 1 30.03 2 THR B C 1
ATOM 2741 O O . THR B 1 2 ? 22.078 5.742 -12.672 1 30.03 2 THR B O 1
ATOM 2744 N N . ALA B 1 3 ? 22.578 6.359 -14.633 1 37.88 3 ALA B N 1
ATOM 2745 C CA . ALA B 1 3 ? 21.469 7.266 -14.945 1 37.88 3 ALA B CA 1
ATOM 2746 C C . ALA B 1 3 ? 20.125 6.613 -14.641 1 37.88 3 ALA B C 1
ATOM 2748 O O . ALA B 1 3 ? 19.859 5.488 -15.07 1 37.88 3 ALA B O 1
ATOM 2749 N N . ASN B 1 4 ? 19.422 6.895 -13.477 1 51.97 4 ASN B N 1
ATOM 2750 C CA . ASN B 1 4 ? 18.078 6.496 -13.102 1 51.97 4 ASN B CA 1
ATOM 2751 C C . ASN B 1 4 ? 17.141 6.5 -14.305 1 51.97 4 ASN B C 1
ATOM 2753 O O . ASN B 1 4 ? 16.828 7.559 -14.852 1 51.97 4 ASN B O 1
ATOM 2757 N N . THR B 1 5 ? 17.156 5.395 -15.141 1 65.81 5 THR B N 1
ATOM 2758 C CA . THR B 1 5 ? 16.406 5.188 -16.375 1 65.81 5 THR B CA 1
ATOM 2759 C C . THR B 1 5 ? 14.906 5.281 -16.125 1 65.81 5 THR B C 1
ATOM 2761 O O . THR B 1 5 ? 14.102 5.059 -17.031 1 65.81 5 THR B O 1
ATOM 2764 N N . ALA B 1 6 ? 14.586 5.676 -14.859 1 78.62 6 ALA B N 1
ATOM 2765 C CA . ALA B 1 6 ? 13.148 5.777 -14.625 1 78.62 6 ALA B CA 1
ATOM 2766 C C . ALA B 1 6 ? 12.586 7.066 -15.219 1 78.62 6 ALA B C 1
ATOM 2768 O O . ALA B 1 6 ? 13.266 8.094 -15.227 1 78.62 6 ALA B O 1
ATOM 2769 N N . PRO B 1 7 ? 11.414 6.988 -15.727 1 91.38 7 PRO B N 1
ATOM 2770 C CA . PRO B 1 7 ? 10.758 8.211 -16.188 1 91.38 7 PRO B CA 1
ATOM 2771 C C . PRO B 1 7 ? 10.484 9.203 -15.055 1 91.38 7 PRO B C 1
ATOM 2773 O O . PRO B 1 7 ? 10.688 8.875 -13.883 1 91.38 7 PRO B O 1
ATOM 2776 N N . ASP B 1 8 ? 10.141 10.438 -15.438 1 94.25 8 ASP B N 1
ATOM 2777 C CA . ASP B 1 8 ? 9.695 11.398 -14.43 1 94.25 8 ASP B CA 1
ATOM 2778 C C . ASP B 1 8 ? 8.367 10.969 -13.812 1 94.25 8 ASP B C 1
ATOM 2780 O O . ASP B 1 8 ? 7.363 10.836 -14.508 1 94.25 8 ASP B O 1
ATOM 2784 N N . LEU B 1 9 ? 8.391 10.742 -12.547 1 97 9 LEU B N 1
ATOM 2785 C CA . LEU B 1 9 ? 7.238 10.18 -11.859 1 97 9 LEU B CA 1
ATOM 2786 C C . LEU B 1 9 ? 6.598 11.203 -10.938 1 97 9 LEU B C 1
ATOM 2788 O O . LEU B 1 9 ? 5.656 10.891 -10.203 1 97 9 LEU B O 1
ATOM 2792 N N . LEU B 1 10 ? 7.145 12.406 -10.938 1 95.94 10 LEU B N 1
ATOM 2793 C CA . LEU B 1 10 ? 6.66 13.438 -10.023 1 95.94 10 LEU B CA 1
ATOM 2794 C C . LEU B 1 10 ? 5.77 14.438 -10.758 1 95.94 10 LEU B C 1
ATOM 2796 O O . LEU B 1 10 ? 5.832 14.555 -11.984 1 95.94 10 LEU B O 1
ATOM 2800 N N . ASP B 1 11 ? 4.891 15.086 -10.039 1 93.25 11 ASP B N 1
ATOM 2801 C CA . ASP B 1 11 ? 4.117 16.25 -10.469 1 93.25 11 ASP B CA 1
ATOM 2802 C C . ASP B 1 11 ? 3.127 15.883 -11.57 1 93.25 11 ASP B C 1
ATOM 2804 O O . ASP B 1 11 ? 2.896 16.672 -12.492 1 93.25 11 ASP B O 1
ATOM 2808 N N . LEU B 1 12 ? 2.666 14.688 -11.562 1 93.25 12 LEU B N 1
ATOM 2809 C CA . LEU B 1 12 ? 1.577 14.297 -12.453 1 93.25 12 LEU B CA 1
ATOM 2810 C C . LEU B 1 12 ? 0.255 14.898 -11.992 1 93.25 12 LEU B C 1
ATOM 2812 O O . LEU B 1 12 ? 0.093 15.219 -10.805 1 93.25 12 LEU B O 1
ATOM 2816 N N . ALA B 1 13 ? -0.636 15.07 -12.961 1 91.5 13 ALA B N 1
ATOM 2817 C CA . ALA B 1 13 ? -1.988 15.469 -12.578 1 91.5 13 ALA B CA 1
ATOM 2818 C C . ALA B 1 13 ? -2.586 14.492 -11.578 1 91.5 13 ALA B C 1
ATOM 2820 O O . ALA B 1 13 ? -2.422 13.273 -11.711 1 91.5 13 ALA B O 1
ATOM 2821 N N . PRO B 1 14 ? -3.232 15.039 -10.539 1 91.75 14 PRO B N 1
ATOM 2822 C CA . PRO B 1 14 ? -3.777 14.156 -9.5 1 91.75 14 PRO B CA 1
ATOM 2823 C C . PRO B 1 14 ? -4.809 13.172 -10.055 1 91.75 14 PRO B C 1
ATOM 2825 O O . PRO B 1 14 ? -5.605 13.531 -10.922 1 91.75 14 PRO B O 1
ATOM 2828 N N . LEU B 1 15 ? -4.777 11.953 -9.523 1 95.19 15 LEU B N 1
ATOM 2829 C CA . LEU B 1 15 ? -5.793 10.945 -9.82 1 95.19 15 LEU B CA 1
ATOM 2830 C C . LEU B 1 15 ? -7.066 11.211 -9.023 1 95.19 15 LEU B C 1
ATOM 2832 O O . LEU B 1 15 ? -7.102 10.992 -7.812 1 95.19 15 LEU B O 1
ATOM 2836 N N . GLY B 1 16 ? -8.102 11.641 -9.664 1 94.31 16 GLY B N 1
ATOM 2837 C CA . GLY B 1 16 ? -9.359 11.93 -9 1 94.31 16 GLY B CA 1
ATOM 2838 C C . GLY B 1 16 ? -10.203 10.688 -8.758 1 94.31 16 GLY B C 1
ATOM 2839 O O . GLY B 1 16 ? -9.875 9.602 -9.242 1 94.31 16 GLY B O 1
ATOM 2840 N N . ALA B 1 17 ? -11.242 10.828 -8.055 1 96.56 17 ALA B N 1
ATOM 2841 C CA . ALA B 1 17 ? -12.148 9.742 -7.691 1 96.56 17 ALA B CA 1
ATOM 2842 C C . ALA B 1 17 ? -12.766 9.102 -8.93 1 96.56 17 ALA B C 1
ATOM 2844 O O . ALA B 1 17 ? -12.859 7.871 -9.023 1 96.56 17 ALA B O 1
ATOM 2845 N N . ASP B 1 18 ? -13.156 9.891 -9.898 1 97.19 18 ASP B N 1
ATOM 2846 C CA . ASP B 1 18 ? -13.789 9.383 -11.117 1 97.19 18 ASP B CA 1
ATOM 2847 C C . ASP B 1 18 ? -12.828 8.484 -11.891 1 97.19 18 ASP B C 1
ATOM 2849 O O . ASP B 1 18 ? -13.242 7.449 -12.43 1 97.19 18 ASP B O 1
ATOM 2853 N N . HIS B 1 19 ? -11.633 8.992 -12.008 1 97.19 19 HIS B N 1
ATOM 2854 C CA . HIS B 1 19 ? -10.625 8.195 -12.703 1 97.19 19 HIS B CA 1
ATOM 2855 C C . HIS B 1 19 ? -10.359 6.883 -11.969 1 97.19 19 HIS B C 1
ATOM 2857 O O . HIS B 1 19 ? -10.25 5.824 -12.586 1 97.19 19 HIS B O 1
ATOM 2863 N N . PHE B 1 20 ? -10.234 6.953 -10.648 1 98.19 20 PHE B N 1
ATOM 2864 C CA . PHE B 1 20 ? -10.055 5.77 -9.812 1 98.19 20 PHE B CA 1
ATOM 2865 C C . PHE B 1 20 ? -11.18 4.766 -10.055 1 98.19 20 PHE B C 1
ATOM 2867 O O . PHE B 1 20 ? -10.922 3.574 -10.25 1 98.19 20 PHE B O 1
ATOM 2874 N N . ALA B 1 21 ? -12.375 5.223 -10.094 1 98.25 21 ALA B N 1
ATOM 2875 C CA . ALA B 1 21 ? -13.555 4.391 -10.312 1 98.25 21 ALA B CA 1
ATOM 2876 C C . ALA B 1 21 ? -13.523 3.738 -11.695 1 98.25 21 ALA B C 1
ATOM 2878 O O . ALA B 1 21 ? -13.883 2.57 -11.844 1 98.25 21 ALA B O 1
ATOM 2879 N N . ARG B 1 22 ? -13.078 4.449 -12.68 1 97.94 22 ARG B N 1
ATOM 2880 C CA . ARG B 1 22 ? -13 3.914 -14.031 1 97.94 22 ARG B CA 1
ATOM 2881 C C . ARG B 1 22 ? -11.992 2.775 -14.117 1 97.94 22 ARG B C 1
ATOM 2883 O O . ARG B 1 22 ? -12.211 1.795 -14.828 1 97.94 22 ARG B O 1
ATOM 2890 N N . VAL B 1 23 ? -10.914 2.967 -13.398 1 98.19 23 VAL B N 1
ATOM 2891 C CA . VAL B 1 23 ? -9.93 1.892 -13.375 1 98.19 23 VAL B CA 1
ATOM 2892 C C . VAL B 1 23 ? -10.547 0.646 -12.734 1 98.19 23 VAL B C 1
ATOM 2894 O O . VAL B 1 23 ? -10.375 -0.465 -13.242 1 98.19 23 VAL B O 1
ATOM 2897 N N . GLU B 1 24 ? -11.281 0.847 -11.641 1 98.44 24 GLU B N 1
ATOM 2898 C CA . GLU B 1 24 ? -11.945 -0.275 -10.984 1 98.44 24 GLU B CA 1
ATOM 2899 C C . GLU B 1 24 ? -12.922 -0.966 -11.938 1 98.44 24 GLU B C 1
ATOM 2901 O O . GLU B 1 24 ? -13.023 -2.193 -11.945 1 98.44 24 GLU B O 1
ATOM 2906 N N . ASP B 1 25 ? -13.602 -0.204 -12.75 1 98.31 25 ASP B N 1
ATOM 2907 C CA . ASP B 1 25 ? -14.547 -0.771 -13.703 1 98.31 25 ASP B CA 1
ATOM 2908 C C . ASP B 1 25 ? -13.828 -1.634 -14.742 1 98.31 25 ASP B C 1
ATOM 2910 O O . ASP B 1 25 ? -14.328 -2.697 -15.117 1 98.31 25 ASP B O 1
ATOM 2914 N N . LYS B 1 26 ? -12.711 -1.16 -15.195 1 97.88 26 LYS B N 1
ATOM 2915 C CA . LYS B 1 26 ? -11.914 -1.936 -16.141 1 97.88 26 LYS B CA 1
ATOM 2916 C C . LYS B 1 26 ? -11.469 -3.264 -15.531 1 97.88 26 LYS B C 1
ATOM 2918 O O . LYS B 1 26 ? -11.508 -4.301 -16.203 1 97.88 26 LYS B O 1
ATOM 2923 N N . ILE B 1 27 ? -11.109 -3.18 -14.312 1 98.62 27 ILE B N 1
ATOM 2924 C CA . ILE B 1 27 ? -10.617 -4.371 -13.633 1 98.62 27 ILE B CA 1
ATOM 2925 C C . ILE B 1 27 ? -11.773 -5.332 -13.359 1 98.62 27 ILE B C 1
ATOM 2927 O O . ILE B 1 27 ? -11.617 -6.551 -13.469 1 98.62 27 ILE B O 1
ATOM 2931 N N . ALA B 1 28 ? -12.906 -4.805 -12.992 1 98.38 28 ALA B N 1
ATOM 2932 C CA . ALA B 1 28 ? -14.094 -5.637 -12.797 1 98.38 28 ALA B CA 1
ATOM 2933 C C . ALA B 1 28 ? -14.414 -6.438 -14.055 1 98.38 28 ALA B C 1
ATOM 2935 O O . ALA B 1 28 ? -14.773 -7.617 -13.977 1 98.38 28 ALA B O 1
ATOM 2936 N N . ALA B 1 29 ? -14.258 -5.793 -15.156 1 97.44 29 ALA B N 1
ATOM 2937 C CA . ALA B 1 29 ? -14.508 -6.461 -16.438 1 97.44 29 ALA B CA 1
ATOM 2938 C C . ALA B 1 29 ? -13.523 -7.602 -16.656 1 97.44 29 ALA B C 1
ATOM 2940 O O . ALA B 1 29 ? -13.906 -8.68 -17.125 1 97.44 29 ALA B O 1
ATOM 2941 N N . LEU B 1 30 ? -12.336 -7.371 -16.328 1 97.38 30 LEU B N 1
ATOM 2942 C CA . LEU B 1 30 ? -11.297 -8.391 -16.469 1 97.38 30 LEU B CA 1
ATOM 2943 C C . LEU B 1 30 ? -11.586 -9.586 -15.562 1 97.38 30 LEU B C 1
ATOM 2945 O O . LEU B 1 30 ? -11.32 -10.727 -15.938 1 97.38 30 LEU B O 1
ATOM 2949 N N . MET B 1 31 ? -12.164 -9.344 -14.391 1 98.19 31 MET B N 1
ATOM 2950 C CA . MET B 1 31 ? -12.492 -10.383 -13.414 1 98.19 31 MET B CA 1
ATOM 2951 C C . MET B 1 31 ? -13.805 -11.062 -13.766 1 98.19 31 MET B C 1
ATOM 2953 O O . MET B 1 31 ? -14.188 -12.047 -13.133 1 98.19 31 MET B O 1
ATOM 2957 N N . ARG B 1 32 ? -14.531 -10.477 -14.758 1 97.75 32 ARG B N 1
ATOM 2958 C CA . ARG B 1 32 ? -15.844 -10.961 -15.172 1 97.75 32 ARG B CA 1
ATOM 2959 C C . ARG B 1 32 ? -16.812 -10.984 -14 1 97.75 32 ARG B C 1
ATOM 2961 O O . ARG B 1 32 ? -17.453 -12.008 -13.734 1 97.75 32 ARG B O 1
ATOM 2968 N N . THR B 1 33 ? -16.875 -9.82 -13.367 1 98.56 33 THR B N 1
ATOM 2969 C CA . THR B 1 33 ? -17.781 -9.727 -12.227 1 98.56 33 THR B CA 1
ATOM 2970 C C . THR B 1 33 ? -18.656 -8.477 -12.32 1 98.56 33 THR B C 1
ATOM 2972 O O . THR B 1 33 ? -18.219 -7.449 -12.844 1 98.56 33 THR B O 1
ATOM 2975 N N . ARG B 1 34 ? -19.875 -8.578 -11.883 1 97.56 34 ARG B N 1
ATOM 2976 C CA . ARG B 1 34 ? -20.797 -7.453 -11.727 1 97.56 34 ARG B CA 1
ATOM 2977 C C . ARG B 1 34 ? -20.906 -7.047 -10.258 1 97.56 34 ARG B C 1
ATOM 2979 O O . ARG B 1 34 ? -21.656 -6.125 -9.922 1 97.56 34 ARG B O 1
ATOM 2986 N N . GLU B 1 35 ? -20.141 -7.773 -9.422 1 97.69 35 GLU B N 1
ATOM 2987 C CA . GLU B 1 35 ? -20.141 -7.469 -7.992 1 97.69 35 GLU B CA 1
ATOM 2988 C C . GLU B 1 35 ? -19.297 -6.227 -7.695 1 97.69 35 GLU B C 1
ATOM 2990 O O . GLU B 1 35 ? -18.672 -5.668 -8.594 1 97.69 35 GLU B O 1
ATOM 2995 N N . THR B 1 36 ? -19.344 -5.824 -6.391 1 97.12 36 THR B N 1
ATOM 2996 C CA . THR B 1 36 ? -18.562 -4.684 -5.938 1 97.12 36 THR B CA 1
ATOM 2997 C C . THR B 1 36 ? -17.062 -4.98 -6.023 1 97.12 36 THR B C 1
ATOM 2999 O O . THR B 1 36 ? -16.625 -6.051 -5.609 1 97.12 36 THR B O 1
ATOM 3002 N N . VAL B 1 37 ? -16.359 -4.047 -6.602 1 98.12 37 VAL B N 1
ATOM 3003 C CA . VAL B 1 37 ? -14.906 -4.184 -6.676 1 98.12 37 VAL B CA 1
ATOM 3004 C C . VAL B 1 37 ? -14.242 -3.049 -5.898 1 98.12 37 VAL B C 1
ATOM 3006 O O . VAL B 1 37 ? -14.664 -1.896 -5.988 1 98.12 37 VAL B O 1
ATOM 3009 N N . VAL B 1 38 ? -13.258 -3.379 -5.094 1 98.12 38 VAL B N 1
ATOM 3010 C CA . VAL B 1 38 ? -12.461 -2.438 -4.316 1 98.12 38 VAL B CA 1
ATOM 3011 C C . VAL B 1 38 ? -10.984 -2.635 -4.629 1 98.12 38 VAL B C 1
ATOM 3013 O O . VAL B 1 38 ? -10.461 -3.748 -4.527 1 98.12 38 VAL B O 1
ATOM 3016 N N . THR B 1 39 ? -10.32 -1.567 -5.055 1 98.5 39 THR B N 1
ATOM 3017 C CA . THR B 1 39 ? -8.875 -1.625 -5.238 1 98.5 39 THR B CA 1
ATOM 3018 C C . THR B 1 39 ? -8.156 -1.063 -4.016 1 98.5 39 THR B C 1
ATOM 3020 O O . THR B 1 39 ? -8.125 0.151 -3.809 1 98.5 39 THR B O 1
ATOM 3023 N N . MET B 1 40 ? -7.59 -1.949 -3.229 1 98.31 40 MET B N 1
ATOM 3024 C CA . MET B 1 40 ? -6.844 -1.55 -2.039 1 98.31 40 MET B CA 1
ATOM 3025 C C . MET B 1 40 ? -5.418 -1.152 -2.4 1 98.31 40 MET B C 1
ATOM 3027 O O . MET B 1 40 ? -4.867 -1.635 -3.391 1 98.31 40 MET B O 1
ATOM 3031 N N . GLN B 1 41 ? -4.879 -0.268 -1.644 1 96.69 41 GLN B N 1
ATOM 3032 C CA . GLN B 1 41 ? -3.59 0.349 -1.934 1 96.69 41 GLN B CA 1
ATOM 3033 C C . GLN B 1 41 ? -2.455 -0.392 -1.232 1 96.69 41 GLN B C 1
ATOM 3035 O O . GLN B 1 41 ? -1.829 0.144 -0.316 1 96.69 41 GLN B O 1
ATOM 3040 N N . GLY B 1 42 ? -2.098 -1.465 -1.681 1 97.56 42 GLY B N 1
ATOM 3041 C CA . GLY B 1 42 ? -1.068 -2.381 -1.217 1 97.56 42 GLY B CA 1
ATOM 3042 C C . GLY B 1 42 ? -0.955 -3.631 -2.066 1 97.56 42 GLY B C 1
ATOM 3043 O O . GLY B 1 42 ? -1.773 -3.857 -2.961 1 97.56 42 GLY B O 1
ATOM 3044 N N . GLU B 1 43 ? 0.049 -4.371 -1.775 1 97.5 43 GLU B N 1
ATOM 3045 C CA . GLU B 1 43 ? 0.269 -5.645 -2.455 1 97.5 43 GLU B CA 1
ATOM 3046 C C . GLU B 1 43 ? -0.814 -6.656 -2.092 1 97.5 43 GLU B C 1
ATOM 3048 O O . GLU B 1 43 ? -1.563 -6.457 -1.135 1 97.5 43 GLU B O 1
ATOM 3053 N N . ALA B 1 44 ? -0.933 -7.676 -2.824 1 97.81 44 ALA B N 1
ATOM 3054 C CA . ALA B 1 44 ? -2.082 -8.578 -2.82 1 97.81 44 ALA B CA 1
ATOM 3055 C C . ALA B 1 44 ? -2.271 -9.219 -1.449 1 97.81 44 ALA B C 1
ATOM 3057 O O . ALA B 1 44 ? -3.379 -9.625 -1.098 1 97.81 44 ALA B O 1
ATOM 3058 N N . LEU B 1 45 ? -1.232 -9.32 -0.65 1 97.56 45 LEU B N 1
ATOM 3059 C CA . LEU B 1 45 ? -1.404 -9.875 0.687 1 97.56 45 LEU B CA 1
ATOM 3060 C C . LEU B 1 45 ? -2.348 -9.008 1.519 1 97.56 45 LEU B C 1
ATOM 3062 O O . LEU B 1 45 ? -3.02 -9.516 2.424 1 97.56 45 LEU B O 1
ATOM 3066 N N . LEU B 1 46 ? -2.432 -7.734 1.144 1 98.44 46 LEU B N 1
ATOM 3067 C CA . LEU B 1 46 ? -3.301 -6.816 1.874 1 98.44 46 LEU B CA 1
ATOM 3068 C C . LEU B 1 46 ? -4.766 -7.219 1.722 1 98.44 46 LEU B C 1
ATOM 3070 O O . LEU B 1 46 ? -5.418 -7.582 2.701 1 98.44 46 LEU B O 1
ATOM 3074 N N . PRO B 1 47 ? -5.32 -7.258 0.537 1 98.69 47 PRO B N 1
ATOM 3075 C CA . PRO B 1 47 ? -6.73 -7.645 0.445 1 98.69 47 PRO B CA 1
ATOM 3076 C C . PRO B 1 47 ? -6.961 -9.117 0.777 1 98.69 47 PRO B C 1
ATOM 3078 O O . PRO B 1 47 ? -8.047 -9.484 1.237 1 98.69 47 PRO B O 1
ATOM 3081 N N . LEU B 1 48 ? -5.988 -9.992 0.576 1 98.81 48 LEU B N 1
ATOM 3082 C CA . LEU B 1 48 ? -6.16 -11.383 0.978 1 98.81 48 LEU B CA 1
ATOM 3083 C C . LEU B 1 48 ? -6.363 -11.492 2.486 1 98.81 48 LEU B C 1
ATOM 3085 O O . LEU B 1 48 ? -7.297 -12.156 2.943 1 98.81 48 LEU B O 1
ATOM 3089 N N . GLU B 1 49 ? -5.508 -10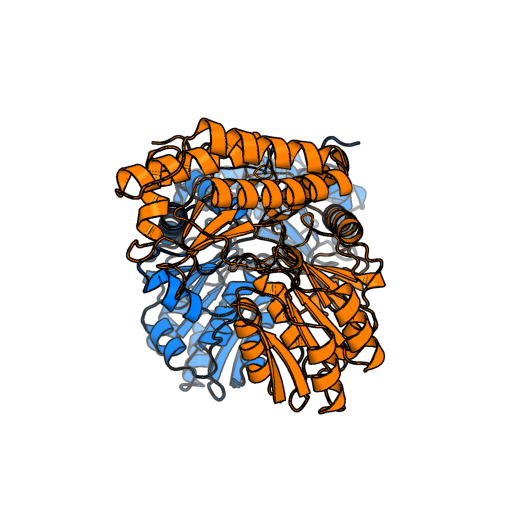.836 3.209 1 98.81 49 GLU B N 1
ATOM 3090 C CA . GLU B 1 49 ? -5.664 -10.812 4.66 1 98.81 49 GLU B CA 1
ATOM 3091 C C . GLU B 1 49 ? -6.969 -10.125 5.059 1 98.81 49 GLU B C 1
ATOM 3093 O O . GLU B 1 49 ? -7.684 -10.609 5.941 1 98.81 49 GLU B O 1
ATOM 3098 N N . ALA B 1 50 ? -7.277 -8.992 4.41 1 98.88 50 ALA B N 1
ATOM 3099 C CA . ALA B 1 50 ? -8.5 -8.258 4.703 1 98.88 50 ALA B CA 1
ATOM 3100 C C . ALA B 1 50 ? -9.734 -9.141 4.523 1 98.88 50 ALA B C 1
ATOM 3102 O O . ALA B 1 50 ? -10.656 -9.109 5.344 1 98.88 50 ALA B O 1
ATOM 3103 N N . CYS B 1 51 ? -9.75 -9.93 3.465 1 98.94 51 CYS B N 1
ATOM 3104 C CA . CYS B 1 51 ? -10.875 -10.82 3.193 1 98.94 51 CYS B CA 1
ATOM 3105 C C . CYS B 1 51 ? -11.078 -11.812 4.336 1 98.94 51 CYS B C 1
ATOM 3107 O O . CYS B 1 51 ? -12.188 -11.953 4.848 1 98.94 51 CYS B O 1
ATOM 3109 N N . ILE B 1 52 ? -10.008 -12.445 4.703 1 98.88 52 ILE B N 1
ATOM 3110 C CA . ILE B 1 52 ? -10.109 -13.484 5.723 1 98.88 52 ILE B CA 1
ATOM 3111 C C . ILE B 1 52 ? -10.492 -12.859 7.059 1 98.88 52 ILE B C 1
ATOM 3113 O O . ILE B 1 52 ? -11.43 -13.312 7.715 1 98.88 52 ILE B O 1
ATOM 3117 N N . ARG B 1 53 ? -9.883 -11.766 7.434 1 98.69 53 ARG B N 1
ATOM 3118 C CA . ARG B 1 53 ? -10.148 -11.133 8.719 1 98.69 53 ARG B CA 1
ATOM 3119 C C . ARG B 1 53 ? -11.547 -10.531 8.758 1 98.69 53 ARG B C 1
ATOM 3121 O O . ARG B 1 53 ? -12.133 -10.375 9.836 1 98.69 53 ARG B O 1
ATOM 3128 N N . SER B 1 54 ? -12.07 -10.227 7.664 1 98.88 54 SER B N 1
ATOM 3129 C CA . SER B 1 54 ? -13.398 -9.625 7.594 1 98.88 54 SER B CA 1
ATOM 3130 C C . SER B 1 54 ? -14.492 -10.695 7.625 1 98.88 54 SER B C 1
ATOM 3132 O O . SER B 1 54 ? -15.5 -10.539 8.312 1 98.88 54 SER B O 1
ATOM 3134 N N . ALA B 1 55 ? -14.297 -11.805 6.941 1 98.75 55 ALA B N 1
ATOM 3135 C CA . ALA B 1 55 ? -15.391 -12.734 6.68 1 98.75 55 ALA B CA 1
ATOM 3136 C C . ALA B 1 55 ? -15.391 -13.875 7.691 1 98.75 55 ALA B C 1
ATOM 3138 O O . ALA B 1 55 ? -16.391 -14.586 7.836 1 98.75 55 ALA B O 1
ATOM 3139 N N . VAL B 1 56 ? -14.312 -14.141 8.352 1 98.56 56 VAL B N 1
ATOM 3140 C CA . VAL B 1 56 ? -14.172 -15.281 9.25 1 98.56 56 VAL B CA 1
ATOM 3141 C C . VAL B 1 56 ? -14.445 -14.844 10.688 1 98.56 56 VAL B C 1
ATOM 3143 O O . VAL B 1 56 ? -13.82 -13.914 11.188 1 98.56 56 VAL B O 1
ATOM 3146 N N . ARG B 1 57 ? -15.359 -15.547 11.352 1 96.81 57 ARG B N 1
ATOM 3147 C CA . ARG B 1 57 ? -15.742 -15.242 12.727 1 96.81 57 ARG B CA 1
ATOM 3148 C C . ARG B 1 57 ? -15.086 -16.203 13.703 1 96.81 57 ARG B C 1
ATOM 3150 O O . ARG B 1 57 ? -14.906 -17.391 13.383 1 96.81 57 ARG B O 1
ATOM 3157 N N . PRO B 1 58 ? -14.82 -15.656 14.898 1 96.31 58 PRO B N 1
ATOM 3158 C CA . PRO B 1 58 ? -14.352 -16.594 15.922 1 96.31 58 PRO B CA 1
ATOM 3159 C C . PRO B 1 58 ? -15.344 -17.719 16.203 1 96.31 58 PRO B C 1
ATOM 3161 O O . PRO B 1 58 ? -16.562 -17.484 16.25 1 96.31 58 PRO B O 1
ATOM 3164 N N . GLY B 1 59 ? -14.828 -18.906 16.266 1 97.62 59 GLY B N 1
ATOM 3165 C CA . GLY B 1 59 ? -15.68 -20.047 16.562 1 97.62 59 GLY B CA 1
ATOM 3166 C C . GLY B 1 59 ? -16.266 -20.688 15.328 1 97.62 59 GLY B C 1
ATOM 3167 O O . GLY B 1 59 ? -16.828 -21.781 15.398 1 97.62 59 GLY B O 1
ATOM 3168 N N . SER B 1 60 ? -16.125 -20.078 14.172 1 97.94 60 SER B N 1
ATOM 3169 C CA . SER B 1 60 ? -16.609 -20.672 12.93 1 97.94 60 SER B CA 1
ATOM 3170 C C . SER B 1 60 ? -15.656 -21.75 12.43 1 97.94 60 SER B C 1
ATOM 3172 O O . SER B 1 60 ? -14.539 -21.891 12.945 1 97.94 60 SER B O 1
ATOM 3174 N N . THR B 1 61 ? -16.125 -22.547 11.477 1 98.81 61 THR B N 1
ATOM 3175 C CA . THR B 1 61 ? -15.289 -23.562 10.852 1 98.81 61 THR B CA 1
ATOM 3176 C C . THR B 1 61 ? -15 -23.203 9.398 1 98.81 61 THR B C 1
ATOM 3178 O O . THR B 1 61 ? -15.906 -22.859 8.641 1 98.81 61 THR B O 1
ATOM 3181 N N . ALA B 1 62 ? -13.758 -23.266 9.062 1 98.88 62 ALA B N 1
ATOM 3182 C CA . ALA B 1 62 ? -13.32 -22.969 7.703 1 98.88 62 ALA B CA 1
ATOM 3183 C C . ALA B 1 62 ? -12.562 -24.141 7.098 1 98.88 62 ALA B C 1
ATOM 3185 O O . ALA B 1 62 ? -11.898 -24.891 7.816 1 98.88 62 ALA B O 1
ATOM 3186 N N . LEU B 1 63 ? -12.664 -24.281 5.797 1 98.94 63 LEU B N 1
ATOM 3187 C CA . LEU B 1 63 ? -11.852 -25.219 5.027 1 98.94 63 LEU B CA 1
ATOM 3188 C C . LEU B 1 63 ? -10.703 -24.5 4.328 1 98.94 63 LEU B C 1
ATOM 3190 O O . LEU B 1 63 ? -10.938 -23.578 3.537 1 98.94 63 LEU B O 1
ATOM 3194 N N . ASN B 1 64 ? -9.523 -24.844 4.66 1 98.88 64 ASN B N 1
ATOM 3195 C CA . ASN B 1 64 ? -8.336 -24.297 4.008 1 98.88 64 ASN B CA 1
ATOM 3196 C C . ASN B 1 64 ? -7.703 -25.328 3.066 1 98.88 64 ASN B C 1
ATOM 3198 O O . ASN B 1 64 ? -7.371 -26.438 3.482 1 98.88 64 ASN B O 1
ATOM 3202 N N . VAL B 1 65 ? -7.547 -24.953 1.817 1 98.75 65 VAL B N 1
ATOM 3203 C CA . VAL B 1 65 ? -6.93 -25.812 0.817 1 98.75 65 VAL B CA 1
ATOM 3204 C C . VAL B 1 65 ? -5.469 -25.422 0.623 1 98.75 65 VAL B C 1
ATOM 3206 O O . VAL B 1 65 ? -5.164 -24.266 0.336 1 98.75 65 VAL B O 1
ATOM 3209 N N . ILE B 1 66 ? -4.562 -26.359 0.816 1 98.19 66 ILE B N 1
ATOM 3210 C CA . ILE B 1 66 ? -3.135 -26.078 0.702 1 98.19 66 ILE B CA 1
ATOM 3211 C C . ILE B 1 66 ? -2.555 -26.828 -0.497 1 98.19 66 ILE B C 1
ATOM 3213 O O . ILE B 1 66 ? -2.449 -28.062 -0.479 1 98.19 66 ILE B O 1
ATOM 3217 N N . THR B 1 67 ? -2.252 -26.094 -1.53 1 97.31 67 THR B N 1
ATOM 3218 C CA . THR B 1 67 ? -1.569 -26.656 -2.689 1 97.31 67 THR B CA 1
ATOM 3219 C C . THR B 1 67 ? -0.251 -25.922 -2.945 1 97.31 67 THR B C 1
ATOM 3221 O O . THR B 1 67 ? 0.368 -26.109 -3.996 1 97.31 67 THR B O 1
ATOM 3224 N N . GLY B 1 68 ? 0.152 -25.078 -2.018 1 94.56 68 GLY B N 1
ATOM 3225 C CA . GLY B 1 68 ? 1.363 -24.266 -2.068 1 94.56 68 GLY B CA 1
ATOM 3226 C C . GLY B 1 68 ? 1.541 -23.375 -0.853 1 94.56 68 GLY B C 1
ATOM 3227 O O . GLY B 1 68 ? 0.773 -23.469 0.107 1 94.56 68 GLY B O 1
ATOM 3228 N N . PRO B 1 69 ? 2.576 -22.531 -0.85 1 91.62 69 PRO B N 1
ATOM 3229 C CA . PRO B 1 69 ? 2.906 -21.719 0.323 1 91.62 69 PRO B CA 1
ATOM 3230 C C . PRO B 1 69 ? 1.787 -20.75 0.705 1 91.62 69 PRO B C 1
ATOM 3232 O O . PRO B 1 69 ? 1.607 -20.438 1.886 1 91.62 69 PRO B O 1
ATOM 3235 N N . TYR B 1 70 ? 1.016 -20.25 -0.16 1 93.06 70 TYR B N 1
ATOM 3236 C CA . TYR B 1 70 ? -0.003 -19.25 0.166 1 93.06 70 TYR B CA 1
ATOM 3237 C C . TYR B 1 70 ? -1.184 -19.906 0.882 1 93.06 70 TYR B C 1
ATOM 3239 O O . TYR B 1 70 ? -1.796 -19.281 1.759 1 93.06 70 TYR B O 1
ATOM 3247 N N . GLY B 1 71 ? -1.466 -21.125 0.511 1 94 71 GLY B N 1
ATOM 3248 C CA . GLY B 1 71 ? -2.449 -21.844 1.306 1 94 71 GLY B CA 1
ATOM 3249 C C . GLY B 1 71 ? -2.062 -21.953 2.768 1 94 71 GLY B C 1
ATOM 3250 O O . GLY B 1 71 ? -2.92 -21.875 3.65 1 94 71 GLY B O 1
ATOM 3251 N N . GLU B 1 72 ? -0.788 -22.156 2.979 1 93.19 72 GLU B N 1
ATOM 3252 C CA . GLU B 1 72 ? -0.294 -22.219 4.352 1 93.19 72 GLU B CA 1
ATOM 3253 C C . GLU B 1 72 ? -0.499 -20.875 5.07 1 93.19 72 GLU B C 1
ATOM 3255 O O . GLU B 1 72 ? -0.904 -20.859 6.234 1 93.19 72 GLU B O 1
ATOM 3260 N N . THR B 1 73 ? -0.251 -19.844 4.41 1 95.31 73 THR B N 1
ATOM 3261 C CA . THR B 1 73 ? -0.444 -18.5 4.945 1 95.31 73 THR B CA 1
ATOM 3262 C C . THR B 1 73 ? -1.904 -18.281 5.328 1 95.31 73 THR B C 1
ATOM 3264 O O . THR B 1 73 ? -2.197 -17.766 6.406 1 95.31 73 THR B O 1
ATOM 3267 N N . PHE B 1 74 ? -2.84 -18.734 4.488 1 98.5 74 PHE B N 1
ATOM 3268 C CA . PHE B 1 74 ? -4.266 -18.562 4.754 1 98.5 74 PHE B CA 1
ATOM 3269 C C . PHE B 1 74 ? -4.676 -19.328 6.008 1 98.5 74 PHE B C 1
ATOM 3271 O O . PHE B 1 74 ? -5.441 -18.812 6.828 1 98.5 74 PHE B O 1
ATOM 3278 N N . GLY B 1 75 ? -4.129 -20.547 6.109 1 98.25 75 GLY B N 1
ATOM 3279 C CA . GLY B 1 75 ? -4.418 -21.312 7.309 1 98.25 75 GLY B CA 1
ATOM 3280 C C . GLY B 1 75 ? -4.031 -20.594 8.586 1 98.25 75 GLY B C 1
ATOM 3281 O O . GLY B 1 75 ? -4.777 -20.609 9.57 1 98.25 75 GLY B O 1
ATOM 3282 N N . GLY B 1 76 ? -2.861 -19.969 8.555 1 97.75 76 GLY B N 1
ATOM 3283 C CA . GLY B 1 76 ? -2.418 -19.172 9.695 1 97.75 76 GLY B CA 1
ATOM 3284 C C . GLY B 1 76 ? -3.348 -18.031 10.023 1 97.75 76 GLY B C 1
ATOM 3285 O O . GLY B 1 76 ? -3.678 -17.797 11.188 1 97.75 76 GLY B O 1
ATOM 3286 N N . TRP B 1 77 ? -3.824 -17.281 9.016 1 98.44 77 TRP B N 1
ATOM 3287 C CA . TRP B 1 77 ? -4.742 -16.172 9.219 1 98.44 77 TRP B CA 1
ATOM 3288 C C . TRP B 1 77 ? -6.082 -16.656 9.758 1 98.44 77 TRP B C 1
ATOM 3290 O O . TRP B 1 77 ? -6.648 -16.047 10.672 1 98.44 77 TRP B O 1
ATOM 3300 N N . LEU B 1 78 ? -6.574 -17.781 9.195 1 98.69 78 LEU B N 1
ATOM 3301 C CA . LEU B 1 78 ? -7.844 -18.344 9.648 1 98.69 78 LEU B CA 1
ATOM 3302 C C . LEU B 1 78 ? -7.785 -18.703 11.125 1 98.69 78 LEU B C 1
ATOM 3304 O O . LEU B 1 78 ? -8.68 -18.344 11.891 1 98.69 78 LEU B O 1
ATOM 3308 N N . ARG B 1 79 ? -6.746 -19.359 11.555 1 98.12 79 ARG B N 1
ATOM 3309 C CA . ARG B 1 79 ? -6.582 -19.734 12.953 1 98.12 79 ARG B CA 1
ATOM 3310 C C . ARG B 1 79 ? -6.449 -18.516 13.852 1 98.12 79 ARG B C 1
ATOM 3312 O O . ARG B 1 79 ? -7 -18.484 14.953 1 98.12 79 ARG B O 1
ATOM 3319 N N . SER B 1 80 ? -5.758 -17.516 13.328 1 97.06 80 SER B N 1
ATOM 3320 C CA . SER B 1 80 ? -5.555 -16.297 14.125 1 97.06 80 SER B CA 1
ATOM 3321 C C . SER B 1 80 ? -6.867 -15.555 14.328 1 97.06 80 SER B C 1
ATOM 3323 O O . SER B 1 80 ? -6.992 -14.766 15.266 1 97.06 80 SER B O 1
ATOM 3325 N N . CYS B 1 81 ? -7.848 -15.805 13.484 1 97.44 81 CYS B N 1
ATOM 3326 C CA . CYS B 1 81 ? -9.172 -15.211 13.633 1 97.44 81 CYS B CA 1
ATOM 3327 C C . CYS B 1 81 ? -10.023 -16 14.617 1 97.44 81 CYS B C 1
ATOM 3329 O O . CYS B 1 81 ? -11.148 -15.609 14.93 1 97.44 81 CYS B O 1
ATOM 3331 N N . GLY B 1 82 ? -9.516 -17.172 15.062 1 97.56 82 GLY B N 1
ATOM 3332 C CA . GLY B 1 82 ? -10.234 -18 16.031 1 97.56 82 GLY B CA 1
ATOM 3333 C C . GLY B 1 82 ? -11.102 -19.047 15.375 1 97.56 82 GLY B C 1
ATOM 3334 O O . GLY B 1 82 ? -11.977 -19.625 16.031 1 97.56 82 GLY B O 1
ATOM 3335 N N . ALA B 1 83 ? -10.859 -19.344 14.109 1 98.38 83 ALA B N 1
ATOM 3336 C CA . ALA B 1 83 ? -11.648 -20.359 13.414 1 98.38 83 ALA B CA 1
ATOM 3337 C C . ALA B 1 83 ? -11.07 -21.75 13.648 1 98.38 83 ALA B C 1
ATOM 3339 O O . ALA B 1 83 ? -9.859 -21.906 13.828 1 98.38 83 ALA B O 1
ATOM 3340 N N . ASP B 1 84 ? -11.961 -22.734 13.672 1 98.62 84 ASP B N 1
ATOM 3341 C CA . ASP B 1 84 ? -11.547 -24.125 13.492 1 98.62 84 ASP B CA 1
ATOM 3342 C C . ASP B 1 84 ? -11.242 -24.422 12.023 1 98.62 84 ASP B C 1
ATOM 3344 O O . ASP B 1 84 ? -12.117 -24.297 11.164 1 98.62 84 ASP B O 1
ATOM 3348 N N . VAL B 1 85 ? -10.031 -24.859 11.758 1 98.81 85 VAL B N 1
ATOM 3349 C CA . VAL B 1 85 ? -9.602 -24.984 10.375 1 98.81 85 VAL B CA 1
ATOM 3350 C C . VAL B 1 85 ? -9.5 -26.453 9.984 1 98.81 85 VAL B C 1
ATOM 3352 O O . VAL B 1 85 ? -8.711 -27.203 10.57 1 98.81 85 VAL B O 1
ATOM 3355 N N . VAL B 1 86 ? -10.305 -26.875 9.086 1 98.81 86 VAL B N 1
ATOM 3356 C CA . VAL B 1 86 ? -10.156 -28.141 8.383 1 98.81 86 VAL B CA 1
ATOM 3357 C C . VAL B 1 86 ? -9.234 -27.969 7.176 1 98.81 86 VAL B C 1
ATOM 3359 O O . VAL B 1 86 ? -9.453 -27.062 6.355 1 98.81 86 VAL B O 1
ATOM 3362 N N . THR B 1 87 ? -8.219 -28.797 7.09 1 98.75 87 THR B N 1
ATOM 3363 C CA . THR B 1 87 ? -7.242 -28.625 6.023 1 98.75 87 THR B CA 1
ATOM 3364 C C . THR B 1 87 ? -7.309 -29.781 5.035 1 98.75 87 THR B C 1
ATOM 3366 O O . THR B 1 87 ? -7.367 -30.938 5.434 1 98.75 87 THR B O 1
ATOM 3369 N N . VAL B 1 88 ? -7.426 -29.484 3.752 1 98.69 88 VAL B N 1
ATOM 3370 C CA . VAL B 1 88 ? -7.211 -30.422 2.654 1 98.69 88 VAL B CA 1
ATOM 3371 C C . VAL B 1 88 ? -5.953 -30.031 1.88 1 98.69 88 VAL B C 1
ATOM 3373 O O . VAL B 1 88 ? -5.848 -28.906 1.383 1 98.69 88 VAL B O 1
ATOM 3376 N N . SER B 1 89 ? -5.008 -30.875 1.823 1 97.88 89 SER B N 1
ATOM 3377 C CA . SER B 1 89 ? -3.746 -30.562 1.157 1 97.88 89 SER B CA 1
ATOM 3378 C C . SER B 1 89 ? -3.52 -31.469 -0.05 1 97.88 89 SER B C 1
ATOM 3380 O O . SER B 1 89 ? -4.051 -32.594 -0.11 1 97.88 89 SER B O 1
ATOM 3382 N N . ALA B 1 90 ? -2.881 -31.016 -1.016 1 96.88 90 ALA B N 1
ATOM 3383 C CA . ALA B 1 90 ? -2.322 -31.766 -2.141 1 96.88 90 ALA B CA 1
ATOM 3384 C C . ALA B 1 90 ? -0.841 -31.438 -2.33 1 96.88 90 ALA B C 1
ATOM 3386 O O . ALA B 1 90 ? -0.363 -30.391 -1.882 1 96.88 90 ALA B O 1
ATOM 3387 N N . PRO B 1 91 ? -0.124 -32.438 -2.912 1 96.12 91 PRO B N 1
ATOM 3388 C CA . PRO B 1 91 ? 1.281 -32.125 -3.188 1 96.12 91 PRO B CA 1
ATOM 3389 C C . PRO B 1 91 ? 1.452 -30.859 -4.035 1 96.12 91 PRO B C 1
ATOM 3391 O O . PRO B 1 91 ? 0.653 -30.609 -4.938 1 96.12 91 PRO B O 1
ATOM 3394 N N . PHE B 1 92 ? 2.531 -30.094 -3.771 1 95.75 92 PHE B N 1
ATOM 3395 C CA . PHE B 1 92 ? 2.809 -28.859 -4.496 1 95.75 92 PHE B CA 1
ATOM 3396 C C . PHE B 1 92 ? 3.018 -29.141 -5.98 1 95.75 92 PHE B C 1
ATOM 3398 O O . PHE B 1 92 ? 2.969 -28.234 -6.805 1 95.75 92 PHE B O 1
ATOM 3405 N N . SER B 1 93 ? 3.199 -30.375 -6.375 1 97.06 93 SER B N 1
ATOM 3406 C CA . SER B 1 93 ? 3.443 -30.781 -7.758 1 97.06 93 SER B CA 1
ATOM 3407 C C . SER B 1 93 ? 2.137 -31.094 -8.477 1 97.06 93 SER B C 1
ATOM 3409 O O . SER B 1 93 ? 2.15 -31.625 -9.594 1 97.06 93 SER B O 1
ATOM 3411 N N . GLY B 1 94 ? 1.06 -30.828 -7.82 1 97.25 94 GLY B N 1
ATOM 3412 C CA . GLY B 1 94 ? -0.234 -31.141 -8.406 1 97.25 94 GLY B CA 1
ATOM 3413 C C . GLY B 1 94 ? -1.337 -30.203 -7.945 1 97.25 94 GLY B C 1
ATOM 3414 O O . GLY B 1 94 ? -1.078 -29.047 -7.621 1 97.25 94 GLY B O 1
ATOM 3415 N N . ALA B 1 95 ? -2.594 -30.656 -8.047 1 97.75 95 ALA B N 1
ATOM 3416 C CA . ALA B 1 95 ? -3.789 -29.891 -7.715 1 97.75 95 ALA B CA 1
ATOM 3417 C C . ALA B 1 95 ? -4.691 -30.672 -6.758 1 97.75 95 ALA B C 1
ATOM 3419 O O . ALA B 1 95 ? -4.531 -31.875 -6.59 1 97.75 95 ALA B O 1
ATOM 3420 N N . VAL B 1 96 ? -5.5 -29.984 -6.09 1 98.12 96 VAL B N 1
ATOM 3421 C CA . VAL B 1 96 ? -6.539 -30.641 -5.301 1 98.12 96 VAL B CA 1
ATOM 3422 C C . VAL B 1 96 ? -7.691 -31.062 -6.211 1 98.12 96 VAL B C 1
ATOM 3424 O O . VAL B 1 96 ? -7.973 -30.391 -7.215 1 98.12 96 VAL B O 1
ATOM 3427 N N . SER B 1 97 ? -8.32 -32.156 -5.891 1 97.56 97 SER B N 1
ATOM 3428 C CA . SER B 1 97 ? -9.469 -32.562 -6.691 1 97.56 97 SER B CA 1
ATOM 3429 C C . SER B 1 97 ? -10.773 -32.062 -6.105 1 97.56 97 SER B C 1
ATOM 3431 O O . SER B 1 97 ? -10.922 -31.969 -4.883 1 97.56 97 SER B O 1
ATOM 3433 N N . PRO B 1 98 ? -11.734 -31.734 -6.969 1 98.31 98 PRO B N 1
ATOM 3434 C CA . PRO B 1 98 ? -13.047 -31.328 -6.469 1 98.31 98 PRO B CA 1
ATOM 3435 C C . PRO B 1 98 ? -13.688 -32.375 -5.566 1 98.31 98 PRO B C 1
ATOM 3437 O O . PRO B 1 98 ? -14.414 -32.031 -4.629 1 98.31 98 PRO B O 1
ATOM 3440 N N . GLU B 1 99 ? -13.375 -33.656 -5.84 1 98.25 99 GLU B N 1
ATOM 3441 C CA . GLU B 1 99 ? -13.938 -34.75 -5.051 1 98.25 99 GLU B CA 1
ATOM 3442 C C . GLU B 1 99 ? -13.453 -34.688 -3.605 1 98.25 99 GLU B C 1
ATOM 3444 O O . GLU B 1 99 ? -14.234 -34.906 -2.676 1 98.25 99 GLU B O 1
ATOM 3449 N N . ARG B 1 100 ? -12.219 -34.375 -3.412 1 98.38 100 ARG B N 1
ATOM 3450 C CA . ARG B 1 100 ? -11.664 -34.281 -2.064 1 98.38 100 ARG B CA 1
ATOM 3451 C C . ARG B 1 100 ? -12.289 -33.125 -1.305 1 98.38 100 ARG B C 1
ATOM 3453 O O . ARG B 1 100 ? -12.523 -33.219 -0.097 1 98.38 100 ARG B O 1
ATOM 3460 N N . ILE B 1 101 ? -12.531 -32.031 -1.974 1 98.75 101 ILE B N 1
ATOM 3461 C CA . ILE B 1 101 ? -13.203 -30.891 -1.37 1 98.75 101 ILE B CA 1
ATOM 3462 C C . ILE B 1 101 ? -14.625 -31.281 -0.962 1 98.75 101 ILE B C 1
ATOM 3464 O O . ILE B 1 101 ? -15.055 -31 0.157 1 98.75 101 ILE B O 1
ATOM 3468 N N . ALA B 1 102 ? -15.312 -31.969 -1.855 1 98.69 102 ALA B N 1
ATOM 3469 C CA . ALA B 1 102 ? -16.672 -32.406 -1.579 1 98.69 102 ALA B CA 1
ATOM 3470 C C . ALA B 1 102 ? -16.719 -33.344 -0.361 1 98.69 102 ALA B C 1
ATOM 3472 O O . ALA B 1 102 ? -17.625 -33.219 0.474 1 98.69 102 ALA B O 1
ATOM 3473 N N . GLU B 1 103 ? -15.82 -34.219 -0.315 1 98.69 103 GLU B N 1
ATOM 3474 C CA . GLU B 1 103 ? -15.742 -35.156 0.802 1 98.69 103 GLU B CA 1
ATOM 3475 C C . GLU B 1 103 ? -15.523 -34.406 2.123 1 98.69 103 GLU B C 1
ATOM 3477 O O . GLU B 1 103 ? -16.156 -34.75 3.127 1 98.69 103 GLU B O 1
ATOM 3482 N N . ALA B 1 104 ? -14.617 -33.469 2.113 1 98.75 104 ALA B N 1
ATOM 3483 C CA . ALA B 1 104 ? -14.359 -32.688 3.316 1 98.75 104 ALA B CA 1
ATOM 3484 C C . ALA B 1 104 ? -15.602 -31.906 3.756 1 98.75 104 ALA B C 1
ATOM 3486 O O . ALA B 1 104 ? -15.898 -31.828 4.949 1 98.75 104 ALA B O 1
ATOM 3487 N N . LEU B 1 105 ? -16.328 -31.344 2.799 1 98.75 105 LEU B N 1
ATOM 3488 C CA . LEU B 1 105 ? -17.516 -30.562 3.102 1 98.75 105 LEU B CA 1
ATOM 3489 C C . LEU B 1 105 ? -18.641 -31.469 3.627 1 98.75 105 LEU B C 1
ATOM 3491 O O . LEU B 1 105 ? -19.406 -31.062 4.504 1 98.75 105 LEU B O 1
ATOM 3495 N N . ARG B 1 106 ? -18.719 -32.688 3.125 1 98.5 106 ARG B N 1
ATOM 3496 C CA . ARG B 1 106 ? -19.703 -33.656 3.629 1 98.5 106 ARG B CA 1
ATOM 3497 C C . ARG B 1 106 ? -19.375 -34.062 5.059 1 98.5 106 ARG B C 1
ATOM 3499 O O . ARG B 1 106 ? -20.266 -34.219 5.891 1 98.5 106 ARG B O 1
ATOM 3506 N N . ALA B 1 107 ? -18.156 -34.281 5.301 1 98.69 107 ALA B N 1
ATOM 3507 C CA . ALA B 1 107 ? -17.703 -34.719 6.613 1 98.69 107 ALA B CA 1
ATOM 3508 C C . ALA B 1 107 ? -17.859 -33.625 7.652 1 98.69 107 ALA B C 1
ATOM 3510 O O . ALA B 1 107 ? -17.969 -33.906 8.852 1 98.69 107 ALA B O 1
ATOM 3511 N N . HIS B 1 108 ? -17.875 -32.344 7.195 1 98.69 108 HIS B N 1
ATOM 3512 C CA . HIS B 1 108 ? -17.984 -31.203 8.078 1 98.69 108 HIS B CA 1
ATOM 3513 C C . HIS B 1 108 ? -19.062 -30.234 7.582 1 98.69 108 HIS B C 1
ATOM 3515 O O . HIS B 1 108 ? -18.734 -29.141 7.102 1 98.69 108 HIS B O 1
ATOM 3521 N N . PRO B 1 109 ? -20.25 -30.516 7.812 1 98.56 109 PRO B N 1
ATOM 3522 C CA . PRO B 1 109 ? -21.344 -29.703 7.273 1 98.56 109 PRO B CA 1
ATOM 3523 C C . PRO B 1 109 ? -21.375 -28.297 7.867 1 98.56 109 PRO B C 1
ATOM 3525 O O . PRO B 1 109 ? -22.047 -27.422 7.328 1 98.56 109 PRO B O 1
ATOM 3528 N N . GLU B 1 110 ? -20.625 -28.047 8.914 1 98.5 110 GLU B N 1
ATOM 3529 C CA . GLU B 1 110 ? -20.625 -26.766 9.602 1 98.5 110 GLU B CA 1
ATOM 3530 C C . GLU B 1 110 ? -19.688 -25.781 8.93 1 98.5 110 GLU B C 1
ATOM 3532 O O . GLU B 1 110 ? -19.641 -24.594 9.289 1 98.5 110 GLU B O 1
ATOM 3537 N N . ILE B 1 111 ? -18.922 -26.203 7.941 1 98.81 111 ILE B N 1
ATOM 3538 C CA . ILE B 1 111 ? -17.984 -25.312 7.254 1 98.81 111 ILE B CA 1
ATOM 3539 C C . ILE B 1 111 ? -18.75 -24.172 6.59 1 98.81 111 ILE B C 1
ATOM 3541 O O . ILE B 1 111 ? -19.703 -24.406 5.844 1 98.81 111 ILE B O 1
ATOM 3545 N N . GLU B 1 112 ? -18.266 -22.922 6.848 1 98.56 112 GLU B N 1
ATOM 3546 C CA . GLU B 1 112 ? -18.984 -21.766 6.324 1 98.56 112 GLU B CA 1
ATOM 3547 C C . GLU B 1 112 ? -18.078 -20.938 5.41 1 98.56 112 GLU B C 1
ATOM 3549 O O . GLU B 1 112 ? -18.531 -19.953 4.809 1 98.56 112 GLU B O 1
ATOM 3554 N N . PHE B 1 113 ? -16.828 -21.281 5.375 1 98.88 113 PHE B N 1
ATOM 3555 C CA . PHE B 1 113 ? -15.844 -20.516 4.625 1 98.88 113 PHE B CA 1
ATOM 3556 C C . PHE B 1 113 ? -14.797 -21.453 4.012 1 98.88 113 PHE B C 1
ATOM 3558 O O . PHE B 1 113 ? -14.328 -22.375 4.664 1 98.88 113 PHE B O 1
ATOM 3565 N N . VAL B 1 114 ? -14.445 -21.219 2.711 1 98.94 114 VAL B N 1
ATOM 3566 C CA . VAL B 1 114 ? -13.43 -22 2.012 1 98.94 114 VAL B CA 1
ATOM 3567 C C . VAL B 1 114 ? -12.406 -21.062 1.383 1 98.94 114 VAL B C 1
ATOM 3569 O O . VAL B 1 114 ? -12.766 -20.094 0.698 1 98.94 114 VAL B O 1
ATOM 3572 N N . SER B 1 115 ? -11.148 -21.234 1.693 1 98.88 115 SER B N 1
ATOM 3573 C CA . SER B 1 115 ? -10.07 -20.5 1.04 1 98.88 115 SER B CA 1
ATOM 3574 C C . SER B 1 115 ? -9.344 -21.375 0.02 1 98.88 115 SER B C 1
ATOM 3576 O O . SER B 1 115 ? -9.07 -22.547 0.281 1 98.88 115 SER B O 1
ATOM 3578 N N . LEU B 1 116 ? -9.078 -20.844 -1.166 1 98.75 116 LEU B N 1
ATOM 3579 C CA . LEU B 1 116 ? -8.484 -21.562 -2.283 1 98.75 116 LEU B CA 1
ATOM 3580 C C . LEU B 1 116 ? -7.582 -20.641 -3.105 1 98.75 116 LEU B C 1
ATOM 3582 O O . LEU B 1 116 ? -7.902 -19.469 -3.316 1 98.75 116 LEU B O 1
ATOM 3586 N N . VAL B 1 117 ? -6.441 -21.141 -3.494 1 98.69 117 VAL B N 1
ATOM 3587 C CA . VAL B 1 117 ? -5.602 -20.469 -4.48 1 98.69 117 VAL B CA 1
ATOM 3588 C C . VAL B 1 117 ? -5.898 -21.016 -5.871 1 98.69 117 VAL B C 1
ATOM 3590 O O . VAL B 1 117 ? -5.961 -22.234 -6.07 1 98.69 117 VAL B O 1
ATOM 3593 N N . HIS B 1 118 ? -6.18 -20.125 -6.816 1 98.81 118 HIS B N 1
ATOM 3594 C CA . HIS B 1 118 ? -6.395 -20.562 -8.195 1 98.81 118 HIS B CA 1
ATOM 3595 C C . HIS B 1 118 ? -5.117 -21.125 -8.805 1 98.81 118 HIS B C 1
ATOM 3597 O O . HIS B 1 118 ? -5.02 -22.328 -9.047 1 98.81 118 HIS B O 1
ATOM 3603 N N . ALA B 1 119 ? -4.125 -20.312 -8.922 1 98.19 119 ALA B N 1
ATOM 3604 C CA . ALA B 1 119 ? -2.803 -20.703 -9.398 1 98.19 119 ALA B CA 1
ATOM 3605 C C . ALA B 1 119 ? -1.714 -20.297 -8.414 1 98.19 119 ALA B C 1
ATOM 3607 O O . ALA B 1 119 ? -1.754 -19.188 -7.859 1 98.19 119 ALA B O 1
ATOM 3608 N N . GLU B 1 120 ? -0.83 -21.234 -8.133 1 95.25 120 GLU B N 1
ATOM 3609 C CA . GLU B 1 120 ? 0.357 -20.969 -7.324 1 95.25 120 GLU B CA 1
ATOM 3610 C C . GLU B 1 120 ? 1.562 -20.641 -8.203 1 95.25 120 GLU B C 1
ATOM 3612 O O . GLU B 1 120 ? 2.189 -21.531 -8.766 1 95.25 120 GLU B O 1
ATOM 3617 N N . ALA B 1 121 ? 1.936 -19.375 -8.188 1 91.12 121 ALA B N 1
ATOM 3618 C CA . ALA B 1 121 ? 3.115 -19.016 -8.969 1 91.12 121 ALA B CA 1
ATOM 3619 C C . ALA B 1 121 ? 4.379 -19.625 -8.375 1 91.12 121 ALA B C 1
ATOM 3621 O O . ALA B 1 121 ? 5.309 -19.984 -9.102 1 91.12 121 ALA B O 1
ATOM 3622 N N . ALA B 1 122 ? 4.438 -19.75 -7.105 1 92.25 122 ALA B N 1
ATOM 3623 C CA . ALA B 1 122 ? 5.621 -20.219 -6.391 1 92.25 122 ALA B CA 1
ATOM 3624 C C . ALA B 1 122 ? 5.934 -21.672 -6.75 1 92.25 122 ALA B C 1
ATOM 3626 O O . ALA B 1 122 ? 7.102 -22.078 -6.797 1 92.25 122 ALA B O 1
ATOM 3627 N N . THR B 1 123 ? 4.84 -22.406 -7.062 1 96.25 123 THR B N 1
ATOM 3628 C CA . THR B 1 123 ? 5.07 -23.828 -7.293 1 96.25 123 THR B CA 1
ATOM 3629 C C . THR B 1 123 ? 4.57 -24.234 -8.672 1 96.25 123 THR B C 1
ATOM 3631 O O . THR B 1 123 ? 4.781 -25.375 -9.102 1 96.25 123 THR B O 1
ATOM 3634 N N . GLY B 1 124 ? 3.896 -23.359 -9.352 1 97.81 124 GLY B N 1
ATOM 3635 C CA . GLY B 1 124 ? 3.602 -23.547 -10.766 1 97.81 124 GLY B CA 1
ATOM 3636 C C . GLY B 1 124 ? 2.354 -24.375 -11.008 1 97.81 124 GLY B C 1
ATOM 3637 O O . GLY B 1 124 ? 2.123 -24.844 -12.125 1 97.81 124 GLY B O 1
ATOM 3638 N N . ASN B 1 125 ? 1.585 -24.703 -10 1 98.44 125 ASN B N 1
ATOM 3639 C CA . ASN B 1 125 ? 0.373 -25.5 -10.164 1 98.44 125 ASN B CA 1
ATOM 3640 C C . ASN B 1 125 ? -0.88 -24.625 -10.117 1 98.44 125 ASN B C 1
ATOM 3642 O O . ASN B 1 125 ? -0.825 -23.469 -9.688 1 98.44 125 ASN B O 1
ATOM 3646 N N . THR B 1 126 ? -2.006 -25.109 -10.617 1 98.44 126 THR B N 1
ATOM 3647 C CA . THR B 1 126 ? -3.309 -24.453 -10.617 1 98.44 126 THR B CA 1
ATOM 3648 C C . THR B 1 126 ? -4.406 -25.438 -10.219 1 98.44 126 THR B C 1
ATOM 3650 O O . THR B 1 126 ? -4.234 -26.656 -10.336 1 98.44 126 THR B O 1
ATOM 3653 N N . ASN B 1 127 ? -5.457 -24.969 -9.633 1 98.75 127 ASN B N 1
ATOM 3654 C CA . ASN B 1 127 ? -6.57 -25.781 -9.172 1 98.75 127 ASN B CA 1
ATOM 3655 C C . ASN B 1 127 ? -7.805 -25.609 -10.055 1 98.75 127 ASN B C 1
ATOM 3657 O O . ASN B 1 127 ? -7.98 -24.562 -10.68 1 98.75 127 ASN B O 1
ATOM 3661 N N . PRO B 1 128 ? -8.656 -26.656 -10.156 1 98.44 128 PRO B N 1
ATOM 3662 C CA . PRO B 1 128 ? -9.875 -26.578 -10.961 1 98.44 128 PRO B CA 1
ATOM 3663 C C . PRO B 1 128 ? -11 -25.797 -10.273 1 98.44 128 PRO B C 1
ATOM 3665 O O . PRO B 1 128 ? -11.961 -26.406 -9.789 1 98.44 128 PRO B O 1
ATOM 3668 N N . VAL B 1 129 ? -11.023 -24.516 -10.336 1 98.69 129 VAL B N 1
ATOM 3669 C CA . VAL B 1 129 ? -11.844 -23.609 -9.531 1 98.69 129 VAL B CA 1
ATOM 3670 C C . VAL B 1 129 ? -13.312 -23.734 -9.945 1 98.69 129 VAL B C 1
ATOM 3672 O O . VAL B 1 129 ? -14.211 -23.656 -9.102 1 98.69 129 VAL B O 1
ATOM 3675 N N . ALA B 1 130 ? -13.586 -23.891 -11.266 1 98.44 130 ALA B N 1
ATOM 3676 C CA . ALA B 1 130 ? -14.961 -24.016 -11.734 1 98.44 130 ALA B CA 1
ATOM 3677 C C . ALA B 1 130 ? -15.695 -25.141 -11.016 1 98.44 130 ALA B C 1
ATOM 3679 O O . ALA B 1 130 ? -16.797 -24.953 -10.5 1 98.44 130 ALA B O 1
ATOM 3680 N N . GLU B 1 131 ? -15.07 -26.312 -10.984 1 98.62 131 GLU B N 1
ATOM 3681 C CA . GLU B 1 131 ? -15.664 -27.5 -10.359 1 98.62 131 GLU B CA 1
ATOM 3682 C C . GLU B 1 131 ? -15.734 -27.344 -8.844 1 98.62 131 GLU B C 1
ATOM 3684 O O . GLU B 1 131 ? -16.75 -27.688 -8.219 1 98.62 131 GLU B O 1
ATOM 3689 N N . ILE B 1 132 ? -14.672 -26.797 -8.234 1 98.81 132 ILE B N 1
ATOM 3690 C CA . ILE B 1 132 ? -14.633 -26.625 -6.789 1 98.81 132 ILE B CA 1
ATOM 3691 C C . ILE B 1 132 ? -15.68 -25.594 -6.371 1 98.81 132 ILE B C 1
ATOM 3693 O O . ILE B 1 132 ? -16.359 -25.766 -5.355 1 98.81 132 ILE B O 1
ATOM 3697 N N . GLY B 1 133 ? -15.773 -24.484 -7.145 1 98.75 133 GLY B N 1
ATOM 3698 C CA . GLY B 1 133 ? -16.781 -23.469 -6.875 1 98.75 133 GLY B CA 1
ATOM 3699 C C . GLY B 1 133 ? -18.188 -24.047 -6.809 1 98.75 133 GLY B C 1
ATOM 3700 O O . GLY B 1 133 ? -18.984 -23.656 -5.941 1 98.75 133 GLY B O 1
ATOM 3701 N N . ARG B 1 134 ? -18.531 -24.969 -7.688 1 98.44 134 ARG B N 1
ATOM 3702 C CA . ARG B 1 134 ? -19.844 -25.609 -7.699 1 98.44 134 ARG B CA 1
ATOM 3703 C C . ARG B 1 134 ? -20.078 -26.391 -6.41 1 98.44 134 ARG B C 1
ATOM 3705 O O . ARG B 1 134 ? -21.156 -26.297 -5.82 1 98.44 134 ARG B O 1
ATOM 3712 N N . VAL B 1 135 ? -19.062 -27.125 -6.027 1 98.44 135 VAL B N 1
ATOM 3713 C CA . VAL B 1 135 ? -19.125 -27.953 -4.824 1 98.44 135 VAL B CA 1
ATOM 3714 C C . VAL B 1 135 ? -19.328 -27.062 -3.6 1 98.44 135 VAL B C 1
ATOM 3716 O O . VAL B 1 135 ? -20.156 -27.375 -2.736 1 98.44 135 VAL B O 1
ATOM 3719 N N . VAL B 1 136 ? -18.625 -25.969 -3.498 1 98.81 136 VAL B N 1
ATOM 3720 C CA . VAL B 1 136 ? -18.688 -25.047 -2.361 1 98.81 136 VAL B CA 1
ATOM 3721 C C . VAL B 1 136 ? -20.047 -24.359 -2.326 1 98.81 136 VAL B C 1
ATOM 3723 O O . VAL B 1 136 ? -20.625 -24.188 -1.258 1 98.81 136 VAL B O 1
ATOM 3726 N N . ARG B 1 137 ? -20.516 -23.969 -3.471 1 97.94 137 ARG B N 1
ATOM 3727 C CA . ARG B 1 137 ? -21.812 -23.297 -3.574 1 97.94 137 ARG B CA 1
ATOM 3728 C C . ARG B 1 137 ? -22.938 -24.219 -3.113 1 97.94 137 ARG B C 1
ATOM 3730 O O . ARG B 1 137 ? -23.844 -23.797 -2.398 1 97.94 137 ARG B O 1
ATOM 3737 N N . GLU B 1 138 ? -22.875 -25.422 -3.584 1 97.94 138 GLU B N 1
ATOM 3738 C CA . GLU B 1 138 ? -23.875 -26.406 -3.172 1 97.94 138 GLU B CA 1
ATOM 3739 C C . GLU B 1 138 ? -23.875 -26.578 -1.656 1 97.94 138 GLU B C 1
ATOM 3741 O O . GLU B 1 138 ? -24.938 -26.766 -1.053 1 97.94 138 GLU B O 1
ATOM 3746 N N . HIS B 1 139 ? -22.797 -26.547 -1.049 1 98.56 139 HIS B N 1
ATOM 3747 C CA . HIS B 1 139 ? -22.656 -26.672 0.398 1 98.56 139 HIS B CA 1
ATOM 3748 C C . HIS B 1 139 ? -23.156 -25.422 1.108 1 98.56 139 HIS B C 1
ATOM 3750 O O . HIS B 1 139 ? -23.609 -25.484 2.256 1 98.56 139 HIS B O 1
ATOM 3756 N N . GLY B 1 140 ? -23.031 -24.266 0.476 1 98.44 140 GLY B N 1
ATOM 3757 C CA . GLY B 1 140 ? -23.531 -23.016 1.023 1 98.44 140 GLY B CA 1
ATOM 3758 C C . GLY B 1 140 ? -22.453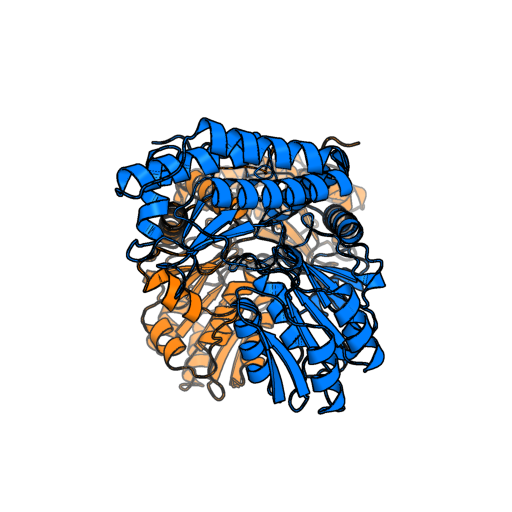 -22.188 1.696 1 98.44 140 GLY B C 1
ATOM 3759 O O . GLY B 1 140 ? -22.734 -21.109 2.242 1 98.44 140 GLY B O 1
ATOM 3760 N N . ALA B 1 141 ? -21.188 -22.578 1.659 1 98.81 141 ALA B N 1
ATOM 3761 C CA . ALA B 1 141 ? -20.078 -21.828 2.26 1 98.81 141 ALA B CA 1
ATOM 3762 C C . ALA B 1 141 ? -19.641 -20.672 1.364 1 98.81 141 ALA B C 1
ATOM 3764 O O . ALA B 1 141 ? -19.906 -20.672 0.16 1 98.81 141 ALA B O 1
ATOM 3765 N N . LEU B 1 142 ? -19.062 -19.625 1.939 1 98.88 142 LEU B N 1
ATOM 3766 C CA . LEU B 1 142 ? -18.391 -18.594 1.16 1 98.88 142 LEU B CA 1
ATOM 3767 C C . LEU B 1 142 ? -17.078 -19.125 0.569 1 98.88 142 LEU B C 1
ATOM 3769 O O . LEU B 1 142 ? -16.359 -19.875 1.225 1 98.88 142 LEU B O 1
ATOM 3773 N N . LEU B 1 143 ? -16.75 -18.734 -0.634 1 98.94 143 LEU B N 1
ATOM 3774 C CA . LEU B 1 143 ? -15.5 -19.094 -1.289 1 98.94 143 LEU B CA 1
ATOM 3775 C C . LEU B 1 143 ? -14.609 -17.875 -1.475 1 98.94 143 LEU B C 1
ATOM 3777 O O . LEU B 1 143 ? -15.008 -16.891 -2.107 1 98.94 143 LEU B O 1
ATOM 3781 N N . MET B 1 144 ? -13.461 -17.859 -0.875 1 98.94 144 MET B N 1
ATOM 3782 C CA . MET B 1 144 ? -12.406 -16.891 -1.175 1 98.94 144 MET B CA 1
ATOM 3783 C C . MET B 1 144 ? -11.391 -17.484 -2.15 1 98.94 144 MET B C 1
ATOM 3785 O O . MET B 1 144 ? -10.883 -18.594 -1.934 1 98.94 144 MET B O 1
ATOM 3789 N N . LEU B 1 145 ? -11.094 -16.75 -3.156 1 98.94 145 LEU B N 1
ATOM 3790 C CA . LEU B 1 145 ? -10.188 -17.203 -4.203 1 98.94 145 LEU B CA 1
ATOM 3791 C C . LEU B 1 145 ? -9.023 -16.219 -4.371 1 98.94 145 LEU B C 1
ATOM 3793 O O . LEU B 1 145 ? -9.242 -15.031 -4.582 1 98.94 145 LEU B O 1
ATOM 3797 N N . ASP B 1 146 ? -7.824 -16.734 -4.172 1 98.88 146 ASP B N 1
ATOM 3798 C CA . ASP B 1 146 ? -6.625 -16.016 -4.59 1 98.88 146 ASP B CA 1
ATOM 3799 C C . ASP B 1 146 ? -6.344 -16.234 -6.074 1 98.88 146 ASP B C 1
ATOM 3801 O O . ASP B 1 146 ? -5.883 -17.297 -6.473 1 98.88 146 ASP B O 1
ATOM 3805 N N . ALA B 1 147 ? -6.578 -15.234 -6.852 1 98.81 147 ALA B N 1
ATOM 3806 C CA . ALA B 1 147 ? -6.383 -15.32 -8.297 1 98.81 147 ALA B CA 1
ATOM 3807 C C . ALA B 1 147 ? -5.27 -14.383 -8.75 1 98.81 147 ALA B C 1
ATOM 3809 O O . ALA B 1 147 ? -5.273 -13.906 -9.891 1 98.81 147 ALA B O 1
ATOM 3810 N N . VAL B 1 148 ? -4.324 -14.109 -7.902 1 98.44 148 VAL B N 1
ATOM 3811 C CA . VAL B 1 148 ? -3.256 -13.141 -8.156 1 98.44 148 VAL B CA 1
ATOM 3812 C C . VAL B 1 148 ? -2.406 -13.609 -9.336 1 98.44 148 VAL B C 1
ATOM 3814 O O . VAL B 1 148 ? -2.119 -12.836 -10.25 1 98.44 148 VAL B O 1
ATOM 3817 N N . ALA B 1 149 ? -2.074 -14.859 -9.391 1 97.88 149 ALA B N 1
ATOM 3818 C CA . ALA B 1 149 ? -1.202 -15.375 -10.445 1 97.88 149 ALA B CA 1
ATOM 3819 C C . ALA B 1 149 ? -2.004 -15.742 -11.688 1 97.88 149 ALA B C 1
ATOM 3821 O O . ALA B 1 149 ? -1.479 -15.703 -12.805 1 97.88 149 ALA B O 1
ATOM 3822 N N . SER B 1 150 ? -3.287 -16.047 -11.531 1 98.38 150 SER B N 1
ATOM 3823 C CA . SER B 1 150 ? -4.055 -16.641 -12.617 1 98.38 150 SER B CA 1
ATOM 3824 C C . SER B 1 150 ? -4.711 -15.57 -13.484 1 98.38 150 SER B C 1
ATOM 3826 O O . SER B 1 150 ? -4.926 -15.781 -14.68 1 98.38 150 SER B O 1
ATOM 3828 N N . VAL B 1 151 ? -5.031 -14.422 -12.898 1 98.5 151 VAL B N 1
ATOM 3829 C CA . VAL B 1 151 ? -5.691 -13.367 -13.664 1 98.5 151 VAL B CA 1
ATOM 3830 C C . VAL B 1 151 ? -4.875 -13.047 -14.914 1 98.5 151 VAL B C 1
ATOM 3832 O O . VAL B 1 151 ? -3.648 -12.922 -14.852 1 98.5 151 VAL B O 1
ATOM 3835 N N . ALA B 1 152 ? -5.512 -13.078 -16.109 1 98.19 152 ALA B N 1
ATOM 3836 C CA . ALA B 1 152 ? -4.973 -12.766 -17.422 1 98.19 152 ALA B CA 1
ATOM 3837 C C . ALA B 1 152 ? -4.176 -13.945 -17.984 1 98.19 152 ALA B C 1
ATOM 3839 O O . ALA B 1 152 ? -3.875 -13.984 -19.172 1 98.19 152 ALA B O 1
ATOM 3840 N N . ALA B 1 153 ? -3.828 -14.945 -17.172 1 98.19 153 ALA B N 1
ATOM 3841 C CA . ALA B 1 153 ? -3.086 -16.109 -17.656 1 98.19 153 ALA B CA 1
ATOM 3842 C C . ALA B 1 153 ? -4.02 -17.281 -17.922 1 98.19 153 ALA B C 1
ATOM 3844 O O . ALA B 1 153 ? -3.711 -18.172 -18.719 1 98.19 153 ALA B O 1
ATOM 3845 N N . GLU B 1 154 ? -5.082 -17.359 -17.172 1 97.25 154 GLU B N 1
ATOM 3846 C CA . GLU B 1 154 ? -6.125 -18.375 -17.266 1 97.25 154 GLU B CA 1
ATOM 3847 C C . GLU B 1 154 ? -7.516 -17.75 -17.125 1 97.25 154 GLU B C 1
ATOM 3849 O O . GLU B 1 154 ? -7.652 -16.625 -16.641 1 97.25 154 GLU B O 1
ATOM 3854 N N . PRO B 1 155 ? -8.531 -18.547 -17.609 1 97.62 155 PRO B N 1
ATOM 3855 C CA . PRO B 1 155 ? -9.883 -18.016 -17.406 1 97.62 155 PRO B CA 1
ATOM 3856 C C . PRO B 1 155 ? -10.211 -17.766 -15.945 1 97.62 155 PRO B C 1
ATOM 3858 O O . PRO B 1 155 ? -9.828 -18.547 -15.07 1 97.62 155 PRO B O 1
ATOM 3861 N N . LEU B 1 156 ? -10.805 -16.656 -15.695 1 98.56 156 LEU B N 1
ATOM 3862 C CA . LEU B 1 156 ? -11.312 -16.281 -14.383 1 98.56 156 LEU B CA 1
ATOM 3863 C C . LEU B 1 156 ? -12.758 -15.797 -14.477 1 98.56 156 LEU B C 1
ATOM 3865 O O . LEU B 1 156 ? -13.008 -14.656 -14.875 1 98.56 156 LEU B O 1
ATOM 3869 N N . LEU B 1 157 ? -13.656 -16.656 -14.164 1 98.62 157 LEU B N 1
ATOM 3870 C CA . LEU B 1 157 ? -15.078 -16.359 -14.227 1 98.62 157 LEU B CA 1
ATOM 3871 C C . LEU B 1 157 ? -15.672 -16.219 -12.828 1 98.62 157 LEU B C 1
ATOM 3873 O O . LEU B 1 157 ? -16.469 -17.062 -12.398 1 98.62 157 LEU B O 1
ATOM 3877 N N . THR B 1 158 ? -15.375 -15.086 -12.219 1 98.81 158 THR B N 1
ATOM 3878 C CA . THR B 1 158 ? -15.609 -14.859 -10.797 1 98.81 158 THR B CA 1
ATOM 3879 C C . THR B 1 158 ? -17.078 -15.102 -10.445 1 98.81 158 THR B C 1
ATOM 3881 O O . THR B 1 158 ? -17.375 -15.898 -9.555 1 98.81 158 THR B O 1
ATOM 3884 N N . ASP B 1 159 ? -18 -14.461 -11.18 1 98.69 159 ASP B N 1
ATOM 3885 C CA . ASP B 1 159 ? -19.422 -14.586 -10.867 1 98.69 159 ASP B CA 1
ATOM 3886 C C . ASP B 1 159 ? -19.938 -15.992 -11.195 1 98.69 159 ASP B C 1
ATOM 3888 O O . ASP B 1 159 ? -20.609 -16.609 -10.375 1 98.69 159 ASP B O 1
ATOM 3892 N N . GLU B 1 160 ? -19.547 -16.484 -12.359 1 98.56 160 GLU B N 1
ATOM 3893 C CA . GLU B 1 160 ? -20.016 -17.797 -12.82 1 98.56 160 GLU B CA 1
ATOM 3894 C C . GLU B 1 160 ? -19.562 -18.906 -11.883 1 98.56 160 GLU B C 1
ATOM 3896 O O . GLU B 1 160 ? -20.312 -19.875 -11.648 1 98.56 160 GLU B O 1
ATOM 3901 N N . TRP B 1 161 ? -18.391 -18.781 -11.328 1 98.75 161 TRP B N 1
ATOM 3902 C CA . TRP B 1 161 ? -17.828 -19.844 -10.492 1 98.75 161 TRP B CA 1
ATOM 3903 C C . TRP B 1 161 ? -18.312 -19.719 -9.055 1 98.75 161 TRP B C 1
ATOM 3905 O O . TRP B 1 161 ? -17.984 -20.547 -8.203 1 98.75 161 TRP B O 1
ATOM 3915 N N . GLY B 1 162 ? -19.047 -18.672 -8.75 1 98.31 162 GLY B N 1
ATOM 3916 C CA . GLY B 1 162 ? -19.609 -18.484 -7.418 1 98.31 162 GLY B CA 1
ATOM 3917 C C . GLY B 1 162 ? -18.594 -18.016 -6.398 1 98.31 162 GLY B C 1
ATOM 3918 O O . GLY B 1 162 ? -18.719 -18.297 -5.207 1 98.31 162 GLY B O 1
ATOM 3919 N N . VAL B 1 163 ? -17.562 -17.344 -6.832 1 98.88 163 VAL B N 1
ATOM 3920 C CA . VAL B 1 163 ? -16.547 -16.828 -5.922 1 98.88 163 VAL B CA 1
ATOM 3921 C C . VAL B 1 163 ? -17.094 -15.617 -5.176 1 98.88 163 VAL B C 1
ATOM 3923 O O . VAL B 1 163 ? -17.609 -14.68 -5.793 1 98.88 163 VAL B O 1
ATOM 3926 N N . ASP B 1 164 ? -16.984 -15.57 -3.842 1 98.94 164 ASP B N 1
ATOM 3927 C CA . ASP B 1 164 ? -17.562 -14.5 -3.025 1 98.94 164 ASP B CA 1
ATOM 3928 C C . ASP B 1 164 ? -16.531 -13.406 -2.76 1 98.94 164 ASP B C 1
ATOM 3930 O O . ASP B 1 164 ? -16.906 -12.234 -2.609 1 98.94 164 ASP B O 1
ATOM 3934 N N . LEU B 1 165 ? -15.344 -13.82 -2.564 1 98.94 165 LEU B N 1
ATOM 3935 C CA . LEU B 1 165 ? -14.188 -12.945 -2.377 1 98.94 165 LEU B CA 1
ATOM 3936 C C . LEU B 1 165 ? -13.055 -13.328 -3.326 1 98.94 165 LEU B C 1
ATOM 3938 O O . LEU B 1 165 ? -12.391 -14.344 -3.127 1 98.94 165 LEU B O 1
ATOM 3942 N N . CYS B 1 166 ? -12.859 -12.578 -4.383 1 98.94 166 CYS B N 1
ATOM 3943 C CA . CYS B 1 166 ? -11.836 -12.859 -5.383 1 98.94 166 CYS B CA 1
ATOM 3944 C C . CYS B 1 166 ? -10.766 -11.781 -5.387 1 98.94 166 CYS B C 1
ATOM 3946 O O . CYS B 1 166 ? -11.047 -10.609 -5.66 1 98.94 166 CYS B O 1
ATOM 3948 N N . VAL B 1 167 ? -9.547 -12.148 -5.086 1 98.94 167 VAL B N 1
ATOM 3949 C CA . VAL B 1 167 ? -8.453 -11.188 -5.008 1 98.94 167 VAL B CA 1
ATOM 3950 C C . VAL B 1 167 ? -7.523 -11.352 -6.207 1 98.94 167 VAL B C 1
ATOM 3952 O O . VAL B 1 167 ? -7.137 -12.477 -6.547 1 98.94 167 VAL B O 1
ATOM 3955 N N . ILE B 1 168 ? -7.199 -10.234 -6.844 1 98.88 168 ILE B N 1
ATOM 3956 C CA . ILE B 1 168 ? -6.211 -10.25 -7.914 1 98.88 168 ILE B CA 1
ATOM 3957 C C . ILE B 1 168 ? -5.145 -9.188 -7.648 1 98.88 168 ILE B C 1
ATOM 3959 O O . ILE B 1 168 ? -5.336 -8.305 -6.812 1 98.88 168 ILE B O 1
ATOM 3963 N N . GLY B 1 169 ? -4.055 -9.32 -8.273 1 97.75 169 GLY B N 1
ATOM 3964 C CA . GLY B 1 169 ? -2.961 -8.367 -8.352 1 97.75 169 GLY B CA 1
ATOM 3965 C C . GLY B 1 169 ? -2.389 -8.234 -9.75 1 97.75 169 GLY B C 1
ATOM 3966 O O . GLY B 1 169 ? -2.461 -9.172 -10.547 1 97.75 169 GLY B O 1
ATOM 3967 N N . GLY B 1 170 ? -1.822 -7.125 -10.016 1 96.31 170 GLY B N 1
ATOM 3968 C CA . GLY B 1 170 ? -1.404 -6.844 -11.383 1 96.31 170 GLY B CA 1
ATOM 3969 C C . GLY B 1 170 ? 0.012 -7.305 -11.68 1 96.31 170 GLY B C 1
ATOM 3970 O O . GLY B 1 170 ? 0.434 -7.324 -12.836 1 96.31 170 GLY B O 1
ATOM 3971 N N . GLN B 1 171 ? 0.787 -7.785 -10.773 1 94.88 171 GLN B N 1
ATOM 3972 C CA . GLN B 1 171 ? 2.242 -7.828 -10.867 1 94.88 171 GLN B CA 1
ATOM 3973 C C . GLN B 1 171 ? 2.713 -9.117 -11.531 1 94.88 171 GLN B C 1
ATOM 3975 O O . GLN B 1 171 ? 3.914 -9.375 -11.633 1 94.88 171 GLN B O 1
ATOM 3980 N N . LYS B 1 172 ? 1.823 -9.961 -11.938 1 96.44 172 LYS B N 1
ATOM 3981 C CA . LYS B 1 172 ? 2.238 -11.227 -12.547 1 96.44 172 LYS B CA 1
ATOM 3982 C C . LYS B 1 172 ? 1.812 -11.297 -14.008 1 96.44 172 LYS B C 1
ATOM 3984 O O . LYS B 1 172 ? 2.336 -10.562 -14.852 1 96.44 172 LYS B O 1
ATOM 3989 N N . ALA B 1 173 ? 0.772 -12.031 -14.305 1 97.5 173 ALA B N 1
ATOM 3990 C CA . ALA B 1 173 ? 0.399 -12.266 -15.703 1 97.5 173 ALA B CA 1
ATOM 3991 C C . ALA B 1 173 ? -0.107 -10.984 -16.359 1 97.5 173 ALA B C 1
ATOM 3993 O O . ALA B 1 173 ? -0.002 -10.82 -17.578 1 97.5 173 ALA B O 1
ATOM 3994 N N . MET B 1 174 ? -0.562 -10.07 -15.562 1 97.69 174 MET B N 1
ATOM 3995 C CA . MET B 1 174 ? -1.029 -8.805 -16.109 1 97.69 174 MET B CA 1
ATOM 3996 C C . MET B 1 174 ? 0.146 -7.918 -16.516 1 97.69 174 MET B C 1
ATOM 3998 O O . MET B 1 174 ? -0.031 -6.926 -17.219 1 97.69 174 MET B O 1
ATOM 4002 N N . ALA B 1 175 ? 1.308 -8.211 -16.062 1 96.69 175 ALA B N 1
ATOM 4003 C CA . ALA B 1 175 ? 2.498 -7.387 -16.281 1 96.69 175 ALA B CA 1
ATOM 4004 C C . ALA B 1 175 ? 2.268 -5.953 -15.812 1 96.69 175 ALA B C 1
ATOM 4006 O O . ALA B 1 175 ? 2.611 -5 -16.516 1 96.69 175 ALA B O 1
ATOM 4007 N N . GLY B 1 176 ? 1.59 -5.828 -14.742 1 97.19 176 GLY B N 1
ATOM 4008 C CA . GLY B 1 176 ? 1.278 -4.535 -14.148 1 97.19 176 GLY B CA 1
ATOM 4009 C C . GLY B 1 176 ? 1.954 -4.316 -12.812 1 97.19 176 GLY B C 1
ATOM 4010 O O . GLY B 1 176 ? 2.994 -4.914 -12.531 1 97.19 176 GLY B O 1
ATOM 4011 N N . PRO B 1 177 ? 1.426 -3.424 -12.023 1 97.44 177 PRO B N 1
ATOM 4012 C CA . PRO B 1 177 ? 2.064 -3.02 -10.766 1 97.44 177 PRO B CA 1
ATOM 4013 C C . PRO B 1 177 ? 1.719 -3.949 -9.602 1 97.44 177 PRO B C 1
ATOM 4015 O O . PRO B 1 177 ? 0.769 -4.73 -9.695 1 97.44 177 PRO B O 1
ATOM 4018 N N . ALA B 1 178 ? 2.488 -3.852 -8.539 1 97.56 178 ALA B N 1
ATOM 4019 C CA . ALA B 1 178 ? 2.254 -4.68 -7.359 1 97.56 178 ALA B CA 1
ATOM 4020 C C . ALA B 1 178 ? 1.651 -3.855 -6.223 1 97.56 178 ALA B C 1
ATOM 4022 O O . ALA B 1 178 ? 1.087 -4.41 -5.277 1 97.56 178 ALA B O 1
ATOM 4023 N N . GLY B 1 179 ? 1.699 -2.539 -6.301 1 98 179 GLY B N 1
ATOM 4024 C CA . GLY B 1 179 ? 1.417 -1.693 -5.148 1 98 179 GLY B CA 1
ATOM 4025 C C . GLY B 1 179 ? -0.064 -1.439 -4.945 1 98 179 GLY B C 1
ATOM 4026 O O . GLY B 1 179 ? -0.453 -0.708 -4.031 1 98 179 GLY B O 1
ATOM 4027 N N . VAL B 1 180 ? -0.892 -1.975 -5.805 1 98.5 180 VAL B N 1
ATOM 4028 C CA . VAL B 1 180 ? -2.344 -1.965 -5.66 1 98.5 180 VAL B CA 1
ATOM 4029 C C . VAL B 1 180 ? -2.91 -3.336 -6.027 1 98.5 180 VAL B C 1
ATOM 4031 O O . VAL B 1 180 ? -2.336 -4.051 -6.852 1 98.5 180 VAL B O 1
ATOM 4034 N N . SER B 1 181 ? -3.959 -3.697 -5.383 1 98.75 181 SER B N 1
ATOM 4035 C CA . SER B 1 181 ? -4.617 -4.977 -5.621 1 98.75 181 SER B CA 1
ATOM 4036 C C . SER B 1 181 ? -6.129 -4.859 -5.449 1 98.75 181 SER B C 1
ATOM 4038 O O . SER B 1 181 ? -6.609 -3.99 -4.723 1 98.75 181 SER B O 1
ATOM 4040 N N . THR B 1 182 ? -6.844 -5.711 -6.137 1 98.81 182 THR B N 1
ATOM 4041 C CA . THR B 1 182 ? -8.289 -5.547 -6.215 1 98.81 182 THR B CA 1
ATOM 4042 C C . THR B 1 182 ? -9.008 -6.773 -5.66 1 98.81 182 THR B C 1
ATOM 4044 O O . THR B 1 182 ? -8.562 -7.906 -5.867 1 98.81 182 THR B O 1
ATOM 4047 N N . VAL B 1 183 ? -10.102 -6.547 -4.98 1 98.88 183 VAL B N 1
ATOM 4048 C CA . VAL B 1 183 ? -10.961 -7.625 -4.492 1 98.88 183 VAL B CA 1
ATOM 4049 C C . VAL B 1 183 ? -12.383 -7.418 -4.996 1 98.88 183 VAL B C 1
ATOM 4051 O O . VAL B 1 183 ? -12.898 -6.293 -4.988 1 98.88 183 VAL B O 1
ATOM 4054 N N . SER B 1 184 ? -12.93 -8.406 -5.574 1 98.88 184 SER B N 1
ATOM 4055 C CA . SER B 1 184 ? -14.367 -8.477 -5.809 1 98.88 184 SER B CA 1
ATOM 4056 C C . SER B 1 184 ? -15.102 -9.07 -4.609 1 98.88 184 SER B C 1
ATOM 4058 O O . SER B 1 184 ? -14.688 -10.102 -4.074 1 98.88 184 SER B O 1
ATOM 4060 N N . VAL B 1 185 ? -16.141 -8.43 -4.141 1 98.94 185 VAL B N 1
ATOM 4061 C CA . VAL B 1 185 ? -16.875 -8.859 -2.965 1 98.94 185 VAL B CA 1
ATOM 4062 C C . VAL B 1 185 ? -18.344 -9.07 -3.336 1 98.94 185 VAL B C 1
ATOM 4064 O O . VAL B 1 185 ? -19.016 -8.148 -3.816 1 98.94 185 VAL B O 1
ATOM 4067 N N . SER B 1 186 ? -18.859 -10.25 -3.141 1 98.81 186 SER B N 1
ATOM 4068 C CA . SER B 1 186 ? -20.266 -10.555 -3.455 1 98.81 186 SER B CA 1
ATOM 4069 C C . SER B 1 186 ? -21.203 -9.961 -2.414 1 98.81 186 SER B C 1
ATOM 4071 O O . SER B 1 186 ? -20.766 -9.555 -1.335 1 98.81 186 SER B O 1
ATOM 4073 N N . ALA B 1 187 ? -22.469 -9.922 -2.738 1 98.19 187 ALA B N 1
ATOM 4074 C CA . ALA B 1 187 ? -23.469 -9.438 -1.8 1 98.19 187 ALA B CA 1
ATOM 4075 C C . ALA B 1 187 ? -23.5 -10.297 -0.539 1 98.19 187 ALA B C 1
ATOM 4077 O O . ALA B 1 187 ? -23.625 -9.773 0.573 1 98.19 187 ALA B O 1
ATOM 4078 N N . ARG B 1 188 ? -23.391 -11.578 -0.685 1 97.88 188 ARG B N 1
ATOM 4079 C CA . ARG B 1 188 ? -23.406 -12.484 0.457 1 97.88 188 ARG B CA 1
ATOM 4080 C C . ARG B 1 188 ? -22.188 -12.258 1.355 1 97.88 188 ARG B C 1
ATOM 4082 O O . ARG B 1 188 ? -22.297 -12.336 2.58 1 97.88 188 ARG B O 1
ATOM 4089 N N . ALA B 1 189 ? -21.062 -12.039 0.758 1 98.75 189 ALA B N 1
ATOM 4090 C CA . ALA B 1 189 ? -19.859 -11.766 1.54 1 98.75 189 ALA B CA 1
ATOM 4091 C C . ALA B 1 189 ? -20 -10.461 2.316 1 98.75 189 ALA B C 1
ATOM 4093 O O . ALA B 1 189 ? -19.594 -10.375 3.479 1 98.75 189 ALA B O 1
ATOM 4094 N N . TRP B 1 190 ? -20.547 -9.43 1.684 1 98.69 190 TRP B N 1
ATOM 4095 C CA . TRP B 1 190 ? -20.766 -8.164 2.375 1 98.69 190 TRP B CA 1
ATOM 4096 C C . TRP B 1 190 ? -21.656 -8.352 3.598 1 98.69 190 TRP B C 1
ATOM 4098 O O . TRP B 1 190 ? -21.391 -7.777 4.66 1 98.69 190 TRP B O 1
ATOM 4108 N N . GLU B 1 191 ? -22.719 -9.102 3.438 1 98.44 191 GLU B N 1
ATOM 4109 C CA . GLU B 1 191 ? -23.609 -9.367 4.559 1 98.44 191 GLU B CA 1
ATOM 4110 C C . GLU B 1 191 ? -22.859 -10.055 5.703 1 98.44 191 GLU B C 1
ATOM 4112 O O . GLU B 1 191 ? -23.016 -9.672 6.863 1 98.44 191 GLU B O 1
ATOM 4117 N N . ARG B 1 192 ? -22.109 -11.055 5.328 1 98.25 192 ARG B N 1
ATOM 4118 C CA . ARG B 1 192 ? -21.312 -11.773 6.305 1 98.25 192 ARG B CA 1
ATOM 4119 C C . ARG B 1 192 ? -20.328 -10.836 7.004 1 98.25 192 ARG B C 1
ATOM 4121 O O . ARG B 1 192 ? -20.188 -10.883 8.227 1 98.25 192 ARG B O 1
ATOM 4128 N N . ILE B 1 193 ? -19.656 -10.008 6.289 1 98.75 193 ILE B N 1
ATOM 4129 C CA . ILE B 1 193 ? -18.641 -9.094 6.805 1 98.75 193 ILE B CA 1
ATOM 4130 C C . ILE B 1 193 ? -19.281 -8.07 7.73 1 98.75 193 ILE B C 1
ATOM 4132 O O . ILE B 1 193 ? -18.781 -7.809 8.828 1 98.75 193 ILE B O 1
ATOM 4136 N N . ALA B 1 194 ? -20.391 -7.535 7.34 1 98.25 194 ALA B N 1
ATOM 4137 C CA . ALA B 1 194 ? -21.094 -6.539 8.141 1 98.25 194 ALA B CA 1
ATOM 4138 C C . ALA B 1 194 ? -21.562 -7.137 9.469 1 98.25 194 ALA B C 1
ATOM 4140 O O . ALA B 1 194 ? -21.594 -6.449 10.492 1 98.25 194 ALA B O 1
ATOM 4141 N N . ALA B 1 195 ? -21.891 -8.398 9.445 1 98 195 ALA B N 1
ATOM 4142 C CA . ALA B 1 195 ? -22.422 -9.07 10.625 1 98 195 ALA B CA 1
ATOM 4143 C C . ALA B 1 195 ? -21.297 -9.516 11.562 1 98 195 ALA B C 1
ATOM 4145 O O . ALA B 1 195 ? -21.547 -9.852 12.719 1 98 195 ALA B O 1
ATOM 4146 N N . ASN B 1 196 ? -20.078 -9.586 11.062 1 98.25 196 ASN B N 1
ATOM 4147 C CA . ASN B 1 196 ? -18.938 -10.008 11.867 1 98.25 196 ASN B CA 1
ATOM 4148 C C . ASN B 1 196 ? -18.422 -8.867 12.742 1 98.25 196 ASN B C 1
ATOM 4150 O O . ASN B 1 196 ? -17.781 -7.945 12.25 1 98.25 196 ASN B O 1
ATOM 4154 N N . GLU B 1 197 ? -18.594 -8.938 13.992 1 96.81 197 GLU B N 1
ATOM 4155 C CA . GLU B 1 197 ? -18.188 -7.891 14.922 1 96.81 197 GLU B CA 1
ATOM 4156 C C . GLU B 1 197 ? -16.672 -7.742 14.969 1 96.81 197 GLU B C 1
ATOM 4158 O O . GLU B 1 197 ? -16.156 -6.684 15.328 1 96.81 197 GLU B O 1
ATOM 4163 N N . GLN B 1 198 ? -16.016 -8.758 14.539 1 96.19 198 GLN B N 1
ATOM 4164 C CA . GLN B 1 198 ? -14.562 -8.742 14.609 1 96.19 198 GLN B CA 1
ATOM 4165 C C . GLN B 1 198 ? -13.953 -8.281 13.297 1 96.19 198 GLN B C 1
ATOM 4167 O O . GLN B 1 198 ? -12.734 -8.117 13.195 1 96.19 198 GLN B O 1
ATOM 4172 N N . ALA B 1 199 ? -14.812 -8.094 12.281 1 98.25 199 ALA B N 1
ATOM 4173 C CA . ALA B 1 199 ? -14.281 -7.559 11.031 1 98.25 199 ALA B CA 1
ATOM 4174 C C . ALA B 1 199 ? -13.547 -6.238 11.273 1 98.25 199 ALA B C 1
ATOM 4176 O O . ALA B 1 199 ? -14.023 -5.387 12.023 1 98.25 199 ALA B O 1
ATOM 4177 N N . PRO B 1 200 ? -12.352 -6.043 10.641 1 98 200 PRO B N 1
ATOM 4178 C CA . PRO B 1 200 ? -11.609 -4.797 10.836 1 98 200 PRO B CA 1
ATOM 4179 C C . PRO B 1 200 ? -12.43 -3.559 10.484 1 98 200 PRO B C 1
ATOM 4181 O O . PRO B 1 200 ? -13.125 -3.541 9.469 1 98 200 PRO B O 1
ATOM 4184 N N . ARG B 1 201 ? -12.438 -2.598 11.312 1 97.19 201 ARG B N 1
ATOM 4185 C CA . ARG B 1 201 ? -13 -1.265 11.148 1 97.19 201 ARG B CA 1
ATOM 4186 C C . ARG B 1 201 ? -11.984 -0.186 11.5 1 97.19 201 ARG B C 1
ATOM 4188 O O . ARG B 1 201 ? -11.195 -0.353 12.438 1 97.19 201 ARG B O 1
ATOM 4195 N N . ARG B 1 202 ? -11.984 0.915 10.766 1 96.12 202 ARG B N 1
ATOM 4196 C CA . ARG B 1 202 ? -11.016 1.979 10.992 1 96.12 202 ARG B CA 1
ATOM 4197 C C . ARG B 1 202 ? -9.586 1.431 10.992 1 96.12 202 ARG B C 1
ATOM 4199 O O . ARG B 1 202 ? -8.82 1.676 11.93 1 96.12 202 ARG B O 1
ATOM 4206 N N . SER B 1 203 ? -9.352 0.606 10.008 1 97.94 203 SER B N 1
ATOM 4207 C CA . SER B 1 203 ? -8.07 -0.067 9.82 1 97.94 203 SER B CA 1
ATOM 4208 C C . SER B 1 203 ? -7.684 -0.109 8.344 1 97.94 203 SER B C 1
ATOM 4210 O O . SER B 1 203 ? -8.547 -0.092 7.469 1 97.94 203 SER B O 1
ATOM 4212 N N . TYR B 1 204 ? -6.395 -0.148 8.133 1 98.38 204 TYR B N 1
ATOM 4213 C CA . TYR B 1 204 ? -5.902 -0.291 6.766 1 98.38 204 TYR B CA 1
ATOM 4214 C C . TYR B 1 204 ? -6.332 -1.626 6.172 1 98.38 204 TYR B C 1
ATOM 4216 O O . TYR B 1 204 ? -6.328 -1.797 4.949 1 98.38 204 TYR B O 1
ATOM 4224 N N . LEU B 1 205 ? -6.781 -2.604 7.004 1 98.56 205 LEU B N 1
ATOM 4225 C CA . LEU B 1 205 ? -7.25 -3.924 6.594 1 98.56 205 LEU B CA 1
ATOM 4226 C C . LEU B 1 205 ? -8.766 -3.934 6.422 1 98.56 205 LEU B C 1
ATOM 4228 O O . LEU B 1 205 ? -9.359 -4.98 6.156 1 98.56 205 LEU B O 1
ATOM 4232 N N . SER B 1 206 ? -9.43 -2.797 6.477 1 98.62 206 SER B N 1
ATOM 4233 C CA . SER B 1 206 ? -10.883 -2.793 6.59 1 98.62 206 SER B CA 1
ATOM 4234 C C . SER B 1 206 ? -11.547 -2.73 5.219 1 98.62 206 SER B C 1
ATOM 4236 O O . SER B 1 206 ? -11.508 -1.694 4.551 1 98.62 206 SER B O 1
ATOM 4238 N N . LEU B 1 207 ? -12.219 -3.783 4.871 1 98.75 207 LEU B N 1
ATOM 4239 C CA . LEU B 1 207 ? -13.094 -3.744 3.703 1 98.75 207 LEU B CA 1
ATOM 4240 C C . LEU B 1 207 ? -14.32 -2.883 3.975 1 98.75 207 LEU B C 1
ATOM 4242 O O . LEU B 1 207 ? -14.828 -2.217 3.068 1 98.75 207 LEU B O 1
ATOM 4246 N N . LEU B 1 208 ? -14.758 -2.859 5.199 1 98.62 208 LEU B N 1
ATOM 4247 C CA . LEU B 1 208 ? -15.953 -2.102 5.562 1 98.62 208 LEU B CA 1
ATOM 4248 C C . LEU B 1 208 ? -15.711 -0.604 5.398 1 98.62 208 LEU B C 1
ATOM 4250 O O . LEU B 1 208 ? -16.625 0.136 5.023 1 98.62 208 LEU B O 1
ATOM 4254 N N . ASP B 1 209 ? -14.5 -0.129 5.73 1 97.94 209 ASP B N 1
ATOM 4255 C CA . ASP B 1 209 ? -14.188 1.276 5.492 1 97.94 209 ASP B CA 1
ATOM 4256 C C . ASP B 1 209 ? -14.328 1.622 4.008 1 97.94 209 ASP B C 1
ATOM 4258 O O . ASP B 1 209 ? -14.852 2.684 3.66 1 97.94 209 ASP B O 1
ATOM 4262 N N . TRP B 1 210 ? -13.859 0.753 3.121 1 98.31 210 TRP B N 1
ATOM 4263 C CA . TRP B 1 210 ? -14.016 0.949 1.684 1 98.31 210 TRP B CA 1
ATOM 4264 C C . TRP B 1 210 ? -15.484 0.931 1.286 1 98.31 210 TRP B C 1
ATOM 4266 O O . TRP B 1 210 ? -15.922 1.732 0.457 1 98.31 210 TRP B O 1
ATOM 4276 N N . LYS B 1 211 ? -16.203 0.01 1.84 1 98.06 211 LYS B N 1
ATOM 4277 C CA . LYS B 1 211 ? -17.625 -0.075 1.527 1 98.06 211 LYS B CA 1
ATOM 4278 C C . LYS B 1 211 ? -18.359 1.204 1.93 1 98.06 211 LYS B C 1
ATOM 4280 O O . LYS B 1 211 ? -19.047 1.81 1.114 1 98.06 211 LYS B O 1
ATOM 4285 N N . GLU B 1 212 ? -18.172 1.632 3.119 1 97.19 212 GLU B N 1
ATOM 4286 C CA . GLU B 1 212 ? -18.938 2.74 3.689 1 97.19 212 GLU B CA 1
ATOM 4287 C C . GLU B 1 212 ? -18.516 4.074 3.08 1 97.19 212 GLU B C 1
ATOM 4289 O O . GLU B 1 212 ? -19.359 4.906 2.752 1 97.19 212 GLU B O 1
ATOM 4294 N N . ARG B 1 213 ? -17.234 4.273 2.902 1 95.5 213 ARG B N 1
ATOM 4295 C CA . ARG B 1 213 ? -16.734 5.594 2.533 1 95.5 213 ARG B CA 1
ATOM 4296 C C . ARG B 1 213 ? -16.594 5.723 1.021 1 95.5 213 ARG B C 1
ATOM 4298 O O . ARG B 1 213 ? -16.688 6.824 0.476 1 95.5 213 ARG B O 1
ATOM 4305 N N . TRP B 1 214 ? -16.422 4.66 0.33 1 97.44 214 TRP B N 1
ATOM 4306 C CA . TRP B 1 214 ? -16.172 4.699 -1.105 1 97.44 214 TRP B CA 1
ATOM 4307 C C . TRP B 1 214 ? -17.375 4.188 -1.89 1 97.44 214 TRP B C 1
ATOM 4309 O O . TRP B 1 214 ? -18.047 4.961 -2.578 1 97.44 214 TRP B O 1
ATOM 4319 N N . ILE B 1 215 ? -17.734 2.957 -1.627 1 97.56 215 ILE B N 1
ATOM 4320 C CA . ILE B 1 215 ? -18.797 2.344 -2.412 1 97.56 215 ILE B CA 1
ATOM 4321 C C . ILE B 1 215 ? -20.141 3.016 -2.088 1 97.56 215 ILE B C 1
ATOM 4323 O O . ILE B 1 215 ? -20.797 3.57 -2.973 1 97.56 215 ILE B O 1
ATOM 4327 N N . ASP B 1 216 ? -20.484 3.023 -0.821 1 97.12 216 ASP B N 1
ATOM 4328 C CA . ASP B 1 216 ? -21.766 3.576 -0.405 1 97.12 216 ASP B CA 1
ATOM 4329 C C . ASP B 1 216 ? -21.797 5.094 -0.565 1 97.12 216 ASP B C 1
ATOM 4331 O O . ASP B 1 216 ? -22.859 5.699 -0.637 1 97.12 216 ASP B O 1
ATOM 4335 N N . GLY B 1 217 ? -20.656 5.727 -0.599 1 95.12 217 GLY B N 1
ATOM 4336 C CA . GLY B 1 217 ? -20.547 7.164 -0.796 1 95.12 217 GLY B CA 1
ATOM 4337 C C . GLY B 1 217 ? -20.609 7.57 -2.256 1 95.12 217 GLY B C 1
ATOM 4338 O O . GLY B 1 217 ? -20.375 8.734 -2.592 1 95.12 217 GLY B O 1
ATOM 4339 N N . GLY B 1 218 ? -20.891 6.613 -3.113 1 96.81 218 GLY B N 1
ATOM 4340 C CA . GLY B 1 218 ? -21.047 6.906 -4.531 1 96.81 218 GLY B CA 1
ATOM 4341 C C . GLY B 1 218 ? -19.719 7.043 -5.254 1 96.81 218 GLY B C 1
ATOM 4342 O O . GLY B 1 218 ? -19.641 7.719 -6.281 1 96.81 218 GLY B O 1
ATOM 4343 N N . ARG B 1 219 ? -18.594 6.539 -4.668 1 96.81 219 ARG B N 1
ATOM 4344 C CA . ARG B 1 219 ? -17.25 6.582 -5.223 1 96.81 219 ARG B CA 1
ATOM 4345 C C . ARG B 1 219 ? -16.812 8.016 -5.512 1 96.81 219 ARG B C 1
ATOM 4347 O O . ARG B 1 219 ? -16.25 8.297 -6.566 1 96.81 219 ARG B O 1
ATOM 4354 N N . ALA B 1 220 ? -17.109 8.891 -4.531 1 94 220 ALA B N 1
ATOM 4355 C CA . ALA B 1 220 ? -16.859 10.328 -4.695 1 94 220 ALA B CA 1
ATOM 4356 C C . ALA B 1 220 ? -15.609 10.758 -3.932 1 94 220 ALA B C 1
ATOM 4358 O O . ALA B 1 220 ? -14.945 11.727 -4.312 1 94 220 ALA B O 1
ATOM 4359 N N . VAL B 1 221 ? -15.336 10.102 -2.85 1 91.75 221 VAL B N 1
ATOM 4360 C CA . VAL B 1 221 ? -14.211 10.469 -1.989 1 91.75 221 VAL B CA 1
ATOM 4361 C C . VAL B 1 221 ? -13.445 9.211 -1.588 1 91.75 221 VAL B C 1
ATOM 4363 O O . VAL B 1 221 ? -14.016 8.281 -1.016 1 91.75 221 VAL B O 1
ATOM 4366 N N . LEU B 1 222 ? -12.195 9.203 -1.903 1 93.38 222 LEU B N 1
ATOM 4367 C CA . LEU B 1 222 ? -11.352 8.062 -1.543 1 93.38 222 LEU B CA 1
ATOM 4368 C C . LEU B 1 222 ? -11.078 8.047 -0.043 1 93.38 222 LEU B C 1
ATOM 4370 O O . LEU B 1 222 ? -10.891 9.094 0.572 1 93.38 222 LEU B O 1
ATOM 4374 N N . PRO B 1 223 ? -10.977 6.875 0.514 1 90.94 223 PRO B N 1
ATOM 4375 C CA . PRO B 1 223 ? -10.68 6.785 1.947 1 90.94 223 PRO B CA 1
ATOM 4376 C C . PRO B 1 223 ? -9.25 7.188 2.283 1 90.94 223 PRO B C 1
ATOM 4378 O O . PRO B 1 223 ? -8.953 7.535 3.43 1 90.94 223 PRO B O 1
ATOM 4381 N N . HIS B 1 224 ? -8.344 7.074 1.309 1 90.38 224 HIS B N 1
ATOM 4382 C CA . HIS B 1 224 ? -6.934 7.398 1.461 1 90.38 224 HIS B CA 1
ATOM 4383 C C . HIS B 1 224 ? -6.406 8.148 0.244 1 90.38 224 HIS B C 1
ATOM 4385 O O . HIS B 1 224 ? -7.012 8.102 -0.83 1 90.38 224 HIS B O 1
ATOM 4391 N N . ALA B 1 225 ? -5.277 8.883 0.499 1 93.56 225 ALA B N 1
ATOM 4392 C CA . ALA B 1 225 ? -4.559 9.359 -0.68 1 93.56 225 ALA B CA 1
ATOM 4393 C C . ALA B 1 225 ? -4.172 8.195 -1.59 1 93.56 225 ALA B C 1
ATOM 4395 O O . ALA B 1 225 ? -3.646 7.184 -1.123 1 93.56 225 ALA B O 1
ATOM 4396 N N . PRO B 1 226 ? -4.457 8.289 -2.814 1 96.69 226 PRO B N 1
ATOM 4397 C CA . PRO B 1 226 ? -4.273 7.133 -3.691 1 96.69 226 PRO B CA 1
ATOM 4398 C C . PRO B 1 226 ? -2.809 6.871 -4.023 1 96.69 226 PRO B C 1
ATOM 4400 O O . PRO B 1 226 ? -2.021 7.812 -4.145 1 96.69 226 PRO B O 1
ATOM 4403 N N . ALA B 1 227 ? -2.457 5.609 -4.152 1 98.12 227 ALA B N 1
ATOM 4404 C CA . ALA B 1 227 ? -1.223 5.219 -4.828 1 98.12 227 ALA B CA 1
ATOM 4405 C C . ALA B 1 227 ? -1.317 5.469 -6.332 1 98.12 227 ALA B C 1
ATOM 4407 O O . ALA B 1 227 ? -1.42 4.527 -7.121 1 98.12 227 ALA B O 1
ATOM 4408 N N . GLN B 1 228 ? -1.204 6.68 -6.688 1 97.06 228 GLN B N 1
ATOM 4409 C CA . GLN B 1 228 ? -1.607 7.164 -8 1 97.06 228 GLN B CA 1
ATOM 4410 C C . GLN B 1 228 ? -0.806 6.48 -9.109 1 97.06 228 GLN B C 1
ATOM 4412 O O . GLN B 1 228 ? -1.366 6.078 -10.133 1 97.06 228 GLN B O 1
ATOM 4417 N N . LEU B 1 229 ? 0.486 6.344 -8.922 1 98 229 LEU B N 1
ATOM 4418 C CA . LEU B 1 229 ? 1.332 5.785 -9.977 1 98 229 LEU B CA 1
ATOM 4419 C C . LEU B 1 229 ? 0.999 4.316 -10.219 1 98 229 LEU B C 1
ATOM 4421 O O . LEU B 1 229 ? 0.916 3.873 -11.367 1 98 229 LEU B O 1
ATOM 4425 N N . GLU B 1 230 ? 0.795 3.619 -9.133 1 98.38 230 GLU B N 1
ATOM 4426 C CA . GLU B 1 230 ? 0.437 2.207 -9.242 1 98.38 230 GLU B CA 1
ATOM 4427 C C . GLU B 1 230 ? -0.933 2.035 -9.891 1 98.38 230 GLU B C 1
ATOM 4429 O O . GLU B 1 230 ? -1.14 1.109 -10.68 1 98.38 230 GLU B O 1
ATOM 4434 N N . MET B 1 231 ? -1.869 2.908 -9.539 1 98.38 231 MET B N 1
ATOM 4435 C CA . MET B 1 231 ? -3.205 2.846 -10.125 1 98.38 231 MET B CA 1
ATOM 4436 C C . MET B 1 231 ? -3.154 3.129 -11.625 1 98.38 231 MET B C 1
ATOM 4438 O O . MET B 1 231 ? -3.818 2.449 -12.406 1 98.38 231 MET B O 1
ATOM 4442 N N . LEU B 1 232 ? -2.385 4.141 -11.992 1 98.31 232 LEU B N 1
ATOM 4443 C CA . LEU B 1 232 ? -2.234 4.461 -13.406 1 98.31 232 LEU B CA 1
ATOM 4444 C C . LEU B 1 232 ? -1.586 3.307 -14.164 1 98.31 232 LEU B C 1
ATOM 4446 O O . LEU B 1 232 ? -1.978 2.998 -15.289 1 98.31 232 LEU B O 1
ATOM 4450 N N . ALA B 1 233 ? -0.628 2.682 -13.555 1 98.31 233 ALA B N 1
ATOM 4451 C CA . ALA B 1 233 ? 0.023 1.527 -14.172 1 98.31 233 ALA B CA 1
ATOM 4452 C C . ALA B 1 233 ? -0.951 0.361 -14.312 1 98.31 233 ALA B C 1
ATOM 4454 O O . ALA B 1 233 ? -0.899 -0.382 -15.297 1 98.31 233 ALA B O 1
ATOM 4455 N N . LEU B 1 234 ? -1.775 0.16 -13.297 1 98.62 234 LEU B N 1
ATOM 4456 C CA . LEU B 1 234 ? -2.799 -0.877 -13.375 1 98.62 234 LEU B CA 1
ATOM 4457 C C . LEU B 1 234 ? -3.73 -0.632 -14.555 1 98.62 234 LEU B C 1
ATOM 4459 O O . LEU B 1 234 ? -4.086 -1.567 -15.273 1 98.62 234 LEU B O 1
ATOM 4463 N N . GLU B 1 235 ? -4.113 0.608 -14.75 1 98.44 235 GLU B N 1
ATOM 4464 C CA . GLU B 1 235 ? -4.949 0.975 -15.891 1 98.44 235 GLU B CA 1
ATOM 4465 C C . GLU B 1 235 ? -4.246 0.66 -17.203 1 98.44 235 GLU B C 1
ATOM 4467 O O . GLU B 1 235 ? -4.855 0.102 -18.125 1 98.44 235 GLU B O 1
ATOM 4472 N N . GLN B 1 236 ? -2.984 1.044 -17.281 1 98.06 236 GLN B N 1
ATOM 4473 C CA . GLN B 1 236 ? -2.213 0.784 -18.484 1 98.06 236 GLN B CA 1
ATOM 4474 C C . GLN B 1 236 ? -2.123 -0.713 -18.766 1 98.06 236 GLN B C 1
ATOM 4476 O O . GLN B 1 236 ? -2.203 -1.138 -19.922 1 98.06 236 GLN B O 1
ATOM 4481 N N . ALA B 1 237 ? -1.935 -1.476 -17.766 1 98.12 237 ALA B N 1
ATOM 4482 C CA . ALA B 1 237 ? -1.881 -2.926 -17.938 1 98.12 237 ALA B CA 1
ATOM 4483 C C . ALA B 1 237 ? -3.211 -3.469 -18.453 1 98.12 237 ALA B C 1
ATOM 4485 O O . ALA B 1 237 ? -3.238 -4.293 -19.359 1 98.12 237 ALA B O 1
ATOM 4486 N N . ALA B 1 238 ? -4.293 -3.02 -17.844 1 98.25 238 ALA B N 1
ATOM 4487 C CA . ALA B 1 238 ? -5.625 -3.438 -18.281 1 98.25 238 ALA B CA 1
ATOM 4488 C C . ALA B 1 238 ? -5.887 -3.035 -19.734 1 98.25 238 ALA B C 1
ATOM 4490 O O . ALA B 1 238 ? -6.453 -3.809 -20.5 1 98.25 238 ALA B O 1
ATOM 4491 N N . ASP B 1 239 ? -5.484 -1.83 -20.094 1 97.94 239 ASP B N 1
ATOM 4492 C CA . ASP B 1 239 ? -5.664 -1.339 -21.453 1 97.94 239 ASP B CA 1
ATOM 4493 C C . ASP B 1 239 ? -4.871 -2.182 -22.438 1 97.94 239 ASP B C 1
ATOM 4495 O O . ASP B 1 239 ? -5.348 -2.465 -23.547 1 97.94 239 ASP B O 1
ATOM 4499 N N . ARG B 1 240 ? -3.709 -2.531 -22.062 1 97.38 240 ARG B N 1
ATOM 4500 C CA . ARG B 1 240 ? -2.881 -3.367 -22.922 1 97.38 240 ARG B CA 1
ATOM 4501 C C . ARG B 1 240 ? -3.539 -4.719 -23.172 1 97.38 240 ARG B C 1
ATOM 4503 O O . ARG B 1 240 ? -3.559 -5.207 -24.297 1 97.38 240 ARG B O 1
ATOM 4510 N N . ILE B 1 241 ? -4.043 -5.328 -22.156 1 98.06 241 ILE B N 1
ATOM 4511 C CA . ILE B 1 241 ? -4.723 -6.613 -22.266 1 98.06 241 ILE B CA 1
ATOM 4512 C C . ILE B 1 241 ? -5.945 -6.477 -23.172 1 98.06 241 ILE B C 1
ATOM 4514 O O . ILE B 1 241 ? -6.191 -7.32 -24.031 1 98.06 241 ILE B O 1
ATOM 4518 N N . ALA B 1 242 ? -6.672 -5.418 -22.953 1 97.44 242 ALA B N 1
ATOM 4519 C CA . ALA B 1 242 ? -7.863 -5.172 -23.766 1 97.44 242 ALA B CA 1
ATOM 4520 C C . ALA B 1 242 ? -7.504 -5.004 -25.234 1 97.44 242 ALA B C 1
ATOM 4522 O O . ALA B 1 242 ? -8.211 -5.496 -26.125 1 97.44 242 ALA B O 1
ATOM 4523 N N . ALA B 1 243 ? -6.453 -4.312 -25.469 1 97.19 243 ALA B N 1
ATOM 4524 C CA . ALA B 1 243 ? -6.008 -4.074 -26.844 1 97.19 243 ALA B CA 1
ATOM 4525 C C . ALA B 1 243 ? -5.609 -5.379 -27.531 1 97.19 243 ALA B C 1
ATOM 4527 O O . ALA B 1 243 ? -5.906 -5.586 -28.703 1 97.19 243 ALA B O 1
ATOM 4528 N N . ASP B 1 244 ? -4.969 -6.27 -26.812 1 96.19 244 ASP B N 1
ATOM 4529 C CA . ASP B 1 244 ? -4.539 -7.559 -27.328 1 96.19 244 ASP B CA 1
ATOM 4530 C C . ASP B 1 244 ? -5.715 -8.523 -27.438 1 96.19 244 ASP B C 1
ATOM 4532 O O . ASP B 1 244 ? -5.73 -9.406 -28.312 1 96.19 244 ASP B O 1
ATOM 4536 N N . GLY B 1 245 ? -6.715 -8.32 -26.578 1 96.94 245 GLY B N 1
ATOM 4537 C CA . GLY B 1 245 ? -7.766 -9.305 -26.375 1 96.94 245 GLY B CA 1
ATOM 4538 C C . GLY B 1 245 ? -7.418 -10.344 -25.328 1 96.94 245 GLY B C 1
ATOM 4539 O O . GLY B 1 245 ? -6.395 -11.023 -25.422 1 96.94 245 GLY B O 1
ATOM 4540 N N . LEU B 1 246 ? -8.25 -10.484 -24.375 1 97.06 246 LEU B N 1
ATOM 4541 C CA . LEU B 1 246 ? -7.984 -11.336 -23.219 1 97.06 246 LEU B CA 1
ATOM 4542 C C . LEU B 1 246 ? -7.734 -12.773 -23.656 1 97.06 246 LEU B C 1
ATOM 4544 O O . LEU B 1 246 ? -6.832 -13.438 -23.141 1 97.06 246 LEU B O 1
ATOM 4548 N N . ASP B 1 247 ? -8.445 -13.266 -24.625 1 96.62 247 ASP B N 1
ATOM 4549 C CA . ASP B 1 247 ? -8.273 -14.633 -25.109 1 96.62 247 ASP B CA 1
ATOM 4550 C C . ASP B 1 247 ? -6.887 -14.836 -25.703 1 96.62 247 ASP B C 1
ATOM 4552 O O . ASP B 1 247 ? -6.27 -15.891 -25.516 1 96.62 247 ASP B O 1
ATOM 4556 N N . ALA B 1 248 ? -6.453 -13.852 -26.453 1 96.88 248 ALA B N 1
ATOM 4557 C CA . ALA B 1 248 ? -5.113 -13.93 -27.031 1 96.88 248 ALA B CA 1
ATOM 4558 C C . ALA B 1 248 ? -4.043 -13.93 -25.938 1 96.88 248 ALA B C 1
ATOM 4560 O O . ALA B 1 248 ? -3.045 -14.648 -26.047 1 96.88 248 ALA B O 1
ATOM 4561 N N . VAL B 1 249 ? -4.254 -13.109 -24.953 1 97.56 249 VAL B N 1
ATOM 4562 C CA . VAL B 1 249 ? -3.316 -13.023 -23.844 1 97.56 249 VAL B CA 1
ATOM 4563 C C . VAL B 1 249 ? -3.26 -14.359 -23.109 1 97.56 249 VAL B C 1
ATOM 4565 O O . VAL B 1 249 ? -2.176 -14.867 -22.812 1 97.56 249 VAL B O 1
ATOM 4568 N N . ILE B 1 250 ? -4.383 -14.922 -22.844 1 97.81 250 ILE B N 1
ATOM 4569 C CA . ILE B 1 250 ? -4.457 -16.219 -22.188 1 97.81 250 ILE B CA 1
ATOM 4570 C C . ILE B 1 250 ? -3.791 -17.281 -23.062 1 97.81 250 ILE B C 1
ATOM 4572 O O . ILE B 1 250 ? -3.023 -18.109 -22.562 1 97.81 250 ILE B O 1
ATOM 4576 N N . GLY B 1 251 ? -4.074 -17.219 -24.328 1 97.56 251 GLY B N 1
ATOM 4577 C CA . GLY B 1 251 ? -3.486 -18.156 -25.281 1 97.56 251 GLY B CA 1
ATOM 4578 C C . GLY B 1 251 ? -1.969 -18.125 -25.266 1 97.56 251 GLY B C 1
ATOM 4579 O O . GLY B 1 251 ? -1.328 -19.188 -25.312 1 97.56 251 GLY B O 1
ATOM 4580 N N . ARG B 1 252 ? -1.398 -16.969 -25.219 1 97.5 252 ARG B N 1
ATOM 4581 C CA . ARG B 1 252 ? 0.057 -16.859 -25.219 1 97.5 252 ARG B CA 1
ATOM 4582 C C . ARG B 1 252 ? 0.645 -17.453 -23.938 1 97.5 252 ARG B C 1
ATOM 4584 O O . ARG B 1 252 ? 1.729 -18.047 -23.953 1 97.5 252 ARG B O 1
ATOM 4591 N N . HIS B 1 253 ? -0.06 -17.25 -22.844 1 98.44 253 HIS B N 1
ATOM 4592 C CA . HIS B 1 253 ? 0.415 -17.844 -21.594 1 98.44 253 HIS B CA 1
ATOM 4593 C C . HIS B 1 253 ? 0.361 -19.359 -21.641 1 98.44 253 HIS B C 1
ATOM 4595 O O . HIS B 1 253 ? 1.289 -20.031 -21.188 1 98.44 253 HIS B O 1
ATOM 4601 N N . LEU B 1 254 ? -0.686 -19.875 -22.188 1 98.06 254 LEU B N 1
ATOM 4602 C CA . LEU B 1 254 ? -0.813 -21.328 -22.359 1 98.06 254 LEU B CA 1
ATOM 4603 C C . LEU B 1 254 ? 0.291 -21.859 -23.266 1 98.06 254 LEU B C 1
ATOM 4605 O O . LEU B 1 254 ? 0.866 -22.922 -23 1 98.06 254 LEU B O 1
ATOM 4609 N N . ALA B 1 255 ? 0.555 -21.125 -24.297 1 98.38 255 ALA B N 1
ATOM 4610 C CA . ALA B 1 255 ? 1.604 -21.531 -25.234 1 98.38 255 ALA B CA 1
ATOM 4611 C C . ALA B 1 255 ? 2.975 -21.5 -24.562 1 98.38 255 ALA B C 1
ATOM 4613 O O . ALA B 1 255 ? 3.807 -22.375 -24.797 1 98.38 255 ALA B O 1
ATOM 4614 N N . ALA B 1 256 ? 3.211 -20.5 -23.766 1 98.69 256 ALA B N 1
ATOM 4615 C CA . ALA B 1 256 ? 4.484 -20.375 -23.062 1 98.69 256 ALA B CA 1
ATOM 4616 C C . ALA B 1 256 ? 4.707 -21.562 -22.141 1 98.69 256 ALA B C 1
ATOM 4618 O O . ALA B 1 256 ? 5.777 -22.172 -22.141 1 98.69 256 ALA B O 1
ATOM 4619 N N . ARG B 1 257 ? 3.701 -21.859 -21.375 1 98.44 257 ARG B N 1
ATOM 4620 C CA . ARG B 1 257 ? 3.773 -23 -20.484 1 98.44 257 ARG B CA 1
ATOM 4621 C C . ARG B 1 257 ? 4.004 -24.297 -21.266 1 98.44 257 ARG B C 1
ATOM 4623 O O . ARG B 1 257 ? 4.887 -25.078 -20.922 1 98.44 257 ARG B O 1
ATOM 4630 N N . GLY B 1 258 ? 3.221 -24.5 -22.266 1 98.38 258 GLY B N 1
ATOM 4631 C CA . GLY B 1 258 ? 3.326 -25.703 -23.062 1 98.38 258 GLY B CA 1
ATOM 4632 C C . GLY B 1 258 ? 4.68 -25.859 -23.734 1 98.38 258 GLY B C 1
ATOM 4633 O O . GLY B 1 258 ? 5.297 -26.922 -23.656 1 98.38 258 GLY B O 1
ATOM 4634 N N . ALA B 1 259 ? 5.113 -24.812 -24.359 1 98.75 259 ALA B N 1
ATOM 4635 C CA . ALA B 1 259 ? 6.387 -24.844 -25.078 1 98.75 259 ALA B CA 1
ATOM 4636 C C . ALA B 1 259 ? 7.555 -25.047 -24.109 1 98.75 259 ALA B C 1
ATOM 4638 O O . ALA B 1 259 ? 8.492 -25.781 -24.422 1 98.75 259 ALA B O 1
ATOM 4639 N N . THR B 1 260 ? 7.543 -24.375 -23 1 98.81 260 THR B N 1
ATOM 4640 C CA . THR B 1 260 ? 8.602 -24.531 -22 1 98.81 260 THR B CA 1
ATOM 4641 C C . THR B 1 260 ? 8.664 -25.969 -21.5 1 98.81 260 THR B C 1
ATOM 4643 O O . THR B 1 260 ? 9.75 -26.547 -21.422 1 98.81 260 THR B O 1
ATOM 4646 N N . ARG B 1 261 ? 7.508 -26.547 -21.188 1 98.62 261 ARG B N 1
ATOM 4647 C CA . ARG B 1 261 ? 7.449 -27.922 -20.688 1 98.62 261 ARG B CA 1
ATOM 4648 C C . ARG B 1 261 ? 7.961 -28.906 -21.734 1 98.62 261 ARG B C 1
ATOM 4650 O O . ARG B 1 261 ? 8.742 -29.797 -21.406 1 98.62 261 ARG B O 1
ATOM 4657 N N . THR B 1 262 ? 7.555 -28.703 -22.938 1 98.44 262 THR B N 1
ATOM 4658 C CA . THR B 1 262 ? 8.008 -29.562 -24.031 1 98.44 262 THR B CA 1
ATOM 4659 C C . THR B 1 262 ? 9.508 -29.422 -24.234 1 98.44 262 THR B C 1
ATOM 4661 O O . THR B 1 262 ? 10.219 -30.422 -24.375 1 98.44 262 THR B O 1
ATOM 4664 N N . GLY B 1 263 ? 9.953 -28.203 -24.234 1 98.62 263 GLY B N 1
ATOM 4665 C CA . GLY B 1 263 ? 11.375 -27.938 -24.406 1 98.62 263 GLY B CA 1
ATOM 4666 C C . GLY B 1 263 ? 12.227 -28.547 -23.312 1 98.62 263 GLY B C 1
ATOM 4667 O O . GLY B 1 263 ? 13.297 -29.109 -23.578 1 98.62 263 GLY B O 1
ATOM 4668 N N . VAL B 1 264 ? 11.82 -28.453 -22.125 1 98.25 264 VAL B N 1
ATOM 4669 C CA . VAL B 1 264 ? 12.555 -28.969 -20.969 1 98.25 264 VAL B CA 1
ATOM 4670 C C . VAL B 1 264 ? 12.625 -30.5 -21.047 1 98.25 264 VAL B C 1
ATOM 4672 O O . VAL B 1 264 ? 13.656 -31.094 -20.703 1 98.25 264 VAL B O 1
ATOM 4675 N N . ARG B 1 265 ? 11.547 -31.156 -21.453 1 97.25 265 ARG B N 1
ATOM 4676 C CA . ARG B 1 265 ? 11.547 -32.594 -21.625 1 97.25 265 ARG B CA 1
ATOM 4677 C C . ARG B 1 265 ? 12.523 -33.031 -22.703 1 97.25 265 ARG B C 1
ATOM 4679 O O . ARG B 1 265 ? 13.227 -34.031 -22.562 1 97.25 265 ARG B O 1
ATOM 4686 N N . ALA B 1 266 ? 12.562 -32.25 -23.719 1 97.75 266 ALA B N 1
ATOM 4687 C CA . ALA B 1 266 ? 13.5 -32.531 -24.812 1 97.75 266 ALA B CA 1
ATOM 4688 C C . ALA B 1 266 ? 14.938 -32.281 -24.375 1 97.75 266 ALA B C 1
ATOM 4690 O O . ALA B 1 266 ? 15.852 -33 -24.781 1 97.75 266 ALA B O 1
ATOM 4691 N N . LEU B 1 267 ? 15.148 -31.266 -23.641 1 97.56 267 LEU B N 1
ATOM 4692 C CA . LEU B 1 267 ? 16.469 -30.859 -23.172 1 97.56 267 LEU B CA 1
ATOM 4693 C C . LEU B 1 267 ? 17.109 -31.938 -22.312 1 97.56 267 LEU B C 1
ATOM 4695 O O . LEU B 1 267 ? 18.297 -32.25 -22.469 1 97.56 267 LEU B O 1
ATOM 4699 N N . GLY B 1 268 ? 16.344 -32.469 -21.484 1 95.06 268 GLY B N 1
ATOM 4700 C CA . GLY B 1 268 ? 16.891 -33.406 -20.484 1 95.06 268 GLY B CA 1
ATOM 4701 C C . GLY B 1 268 ? 17.594 -32.688 -19.359 1 95.06 268 GLY B C 1
ATOM 4702 O O . GLY B 1 268 ? 17.875 -31.484 -19.438 1 95.06 268 GLY B O 1
ATOM 4703 N N . GLY B 1 269 ? 17.797 -33.406 -18.234 1 93 269 GLY B N 1
ATOM 4704 C CA . GLY B 1 269 ? 18.469 -32.844 -17.078 1 93 269 GLY B CA 1
ATOM 4705 C C . GLY B 1 269 ? 17.516 -32.188 -16.094 1 93 269 GLY B C 1
ATOM 4706 O O . GLY B 1 269 ? 17.719 -32.25 -14.883 1 93 269 GLY B O 1
ATOM 4707 N N . LEU B 1 270 ? 16.547 -31.516 -16.703 1 96.75 270 LEU B N 1
ATOM 4708 C CA . LEU B 1 270 ? 15.5 -30.891 -15.914 1 96.75 270 LEU B CA 1
ATOM 4709 C C . LEU B 1 270 ? 14.164 -31.594 -16.125 1 96.75 270 LEU B C 1
ATOM 4711 O O . LEU B 1 270 ? 13.953 -32.219 -17.172 1 96.75 270 LEU B O 1
ATOM 4715 N N . THR B 1 271 ? 13.312 -31.516 -15.18 1 96.75 271 THR B N 1
ATOM 4716 C CA . THR B 1 271 ? 11.953 -32.031 -15.328 1 96.75 271 THR B CA 1
ATOM 4717 C C . THR B 1 271 ? 10.938 -31.031 -14.766 1 96.75 271 THR B C 1
ATOM 4719 O O . THR B 1 271 ? 11.219 -30.328 -13.789 1 96.75 271 THR B O 1
ATOM 4722 N N . PRO B 1 272 ? 9.797 -30.969 -15.453 1 98.06 272 PRO B N 1
ATOM 4723 C CA . PRO B 1 272 ? 8.75 -30.141 -14.852 1 98.06 272 PRO B CA 1
ATOM 4724 C C . PRO B 1 272 ? 8.43 -30.547 -13.406 1 98.06 272 PRO B C 1
ATOM 4726 O O . PRO B 1 272 ? 8.336 -31.734 -13.109 1 98.06 272 PRO B O 1
ATOM 4729 N N . TYR B 1 273 ? 8.352 -29.547 -12.492 1 98 273 TYR B N 1
ATOM 4730 C CA . TYR B 1 273 ? 8.023 -29.797 -11.094 1 98 273 TYR B CA 1
ATOM 4731 C C . TYR B 1 273 ? 6.59 -30.312 -10.953 1 98 273 TYR B C 1
ATOM 4733 O O . TYR B 1 273 ? 6.324 -31.25 -10.195 1 98 273 TYR B O 1
ATOM 4741 N N . VAL B 1 274 ? 5.633 -29.609 -11.648 1 98.44 274 VAL B N 1
ATOM 4742 C CA . VAL B 1 274 ? 4.25 -30.062 -11.719 1 98.44 274 VAL B CA 1
ATOM 4743 C C . VAL B 1 274 ? 4.137 -31.219 -12.695 1 98.44 274 VAL B C 1
ATOM 4745 O O . VAL B 1 274 ? 4.469 -31.094 -13.883 1 98.44 274 VAL B O 1
ATOM 4748 N N . VAL B 1 275 ? 3.631 -32.281 -12.281 1 97.44 275 VAL B N 1
ATOM 4749 C CA . VAL B 1 275 ? 3.748 -33.531 -12.992 1 97.44 275 VAL B CA 1
ATOM 4750 C C . VAL B 1 275 ? 2.771 -33.562 -14.164 1 97.44 275 VAL B C 1
ATOM 4752 O O . VAL B 1 275 ? 3.174 -33.781 -15.312 1 97.44 275 VAL B O 1
ATOM 4755 N N . ARG B 1 276 ? 1.551 -33.312 -13.875 1 97.38 276 ARG B N 1
ATOM 4756 C CA . ARG B 1 276 ? 0.525 -33.406 -14.914 1 97.38 276 ARG B CA 1
ATOM 4757 C C . ARG B 1 276 ? 0.329 -32.062 -15.602 1 97.38 276 ARG B C 1
ATOM 4759 O O . ARG B 1 276 ? 0.219 -31.016 -14.945 1 97.38 276 ARG B O 1
ATOM 4766 N N . ARG B 1 277 ? 0.212 -32.062 -16.844 1 96.25 277 ARG B N 1
ATOM 4767 C CA . ARG B 1 277 ? 0.046 -30.859 -17.641 1 96.25 277 ARG B CA 1
ATOM 4768 C C . ARG B 1 277 ? -1.218 -30.109 -17.25 1 96.25 277 ARG B C 1
ATOM 4770 O O . ARG B 1 277 ? -1.232 -28.875 -17.234 1 96.25 277 ARG B O 1
ATOM 4777 N N . GLU B 1 278 ? -2.264 -30.844 -16.922 1 95.94 278 GLU B N 1
ATOM 4778 C CA . GLU B 1 278 ? -3.549 -30.219 -16.609 1 95.94 278 GLU B CA 1
ATOM 4779 C C . GLU B 1 278 ? -3.484 -29.453 -15.289 1 95.94 278 GLU B C 1
ATOM 4781 O O . GLU B 1 278 ? -4.352 -28.625 -15.008 1 95.94 278 GLU B O 1
ATOM 4786 N N . HIS B 1 279 ? -2.432 -29.75 -14.453 1 98.25 279 HIS B N 1
ATOM 4787 C CA . HIS B 1 279 ? -2.266 -29.078 -13.164 1 98.25 279 HIS B CA 1
ATOM 4788 C C . HIS B 1 279 ? -1.233 -27.953 -13.258 1 98.25 279 HIS B C 1
ATOM 4790 O O . HIS B 1 279 ? -0.954 -27.281 -12.266 1 98.25 279 HIS B O 1
ATOM 4796 N N . ALA B 1 280 ? -0.658 -27.781 -14.469 1 98.5 280 ALA B N 1
ATOM 4797 C CA . ALA B 1 280 ? 0.401 -26.797 -14.633 1 98.5 280 ALA B CA 1
ATOM 4798 C C . ALA B 1 280 ? -0.179 -25.422 -14.969 1 98.5 280 ALA B C 1
ATOM 4800 O O . ALA B 1 280 ? -0.869 -25.266 -15.977 1 98.5 280 ALA B O 1
ATOM 4801 N N . ALA B 1 281 ? 0.089 -24.438 -14.102 1 98.56 281 ALA B N 1
ATOM 4802 C CA . ALA B 1 281 ? -0.392 -23.078 -14.305 1 98.56 281 ALA B CA 1
ATOM 4803 C C . ALA B 1 281 ? 0.361 -22.391 -15.445 1 98.56 281 ALA B C 1
ATOM 4805 O O . ALA B 1 281 ? 1.573 -22.578 -15.594 1 98.56 281 ALA B O 1
ATOM 4806 N N . PRO B 1 282 ? -0.313 -21.641 -16.25 1 98.19 282 PRO B N 1
ATOM 4807 C CA . PRO B 1 282 ? 0.345 -20.984 -17.375 1 98.19 282 PRO B CA 1
ATOM 4808 C C . PRO B 1 282 ? 1.245 -19.828 -16.953 1 98.19 282 PRO B C 1
ATOM 4810 O O . PRO B 1 282 ? 2.162 -19.453 -17.688 1 98.19 282 PRO B O 1
ATOM 4813 N N . ALA B 1 283 ? 1.012 -19.25 -15.797 1 97.5 283 ALA B N 1
ATOM 4814 C CA . ALA B 1 283 ? 1.713 -18.047 -15.375 1 97.5 283 ALA B CA 1
ATOM 4815 C C . ALA B 1 283 ? 3.197 -18.312 -15.156 1 97.5 283 ALA B C 1
ATOM 4817 O O . ALA B 1 283 ? 4.031 -17.422 -15.312 1 97.5 283 ALA B O 1
ATOM 4818 N N . ALA B 1 284 ? 3.518 -19.562 -14.766 1 98.06 284 ALA B N 1
ATOM 4819 C CA . ALA B 1 284 ? 4.91 -19.922 -14.516 1 98.06 284 ALA B CA 1
ATOM 4820 C C . ALA B 1 284 ? 5.125 -21.422 -14.656 1 98.06 284 ALA B C 1
ATOM 4822 O O . ALA B 1 284 ? 4.266 -22.219 -14.266 1 98.06 284 ALA B O 1
ATOM 4823 N N . THR B 1 285 ? 6.219 -21.766 -15.195 1 98.56 285 THR B N 1
ATOM 4824 C CA . THR B 1 285 ? 6.625 -23.172 -15.258 1 98.56 285 THR B CA 1
ATOM 4825 C C . THR B 1 285 ? 7.758 -23.453 -14.273 1 98.56 285 THR B C 1
ATOM 4827 O O . THR B 1 285 ? 8.828 -22.844 -14.359 1 98.56 285 THR B O 1
ATOM 4830 N N . THR B 1 286 ? 7.504 -24.312 -13.359 1 98.56 286 THR B N 1
ATOM 4831 C CA . THR B 1 286 ? 8.516 -24.672 -12.375 1 98.56 286 THR B CA 1
ATOM 4832 C C . THR B 1 286 ? 9.18 -26 -12.742 1 98.56 286 THR B C 1
ATOM 4834 O O . THR B 1 286 ? 8.523 -26.906 -13.25 1 98.56 286 THR B O 1
ATOM 4837 N N . LEU B 1 287 ? 10.492 -26.047 -12.492 1 98.69 287 LEU B N 1
ATOM 4838 C CA . LEU B 1 287 ? 11.32 -27.172 -12.906 1 98.69 287 LEU B CA 1
ATOM 4839 C C . LEU B 1 287 ? 12.102 -27.734 -11.719 1 98.69 287 LEU B C 1
ATOM 4841 O O . LEU B 1 287 ? 12.453 -27 -10.797 1 98.69 287 LEU B O 1
ATOM 4845 N N . ARG B 1 288 ? 12.367 -28.969 -11.75 1 97.81 288 ARG B N 1
ATOM 4846 C CA . ARG B 1 288 ? 13.266 -29.609 -10.797 1 97.81 288 ARG B CA 1
ATOM 4847 C C . ARG B 1 288 ? 14.703 -29.609 -11.305 1 97.81 288 ARG B C 1
ATOM 4849 O O . ARG B 1 288 ? 14.969 -30.031 -12.43 1 97.81 288 ARG B O 1
ATOM 4856 N N . ALA B 1 289 ? 15.547 -29.188 -10.461 1 97.38 289 ALA B N 1
ATOM 4857 C CA . ALA B 1 289 ? 16.969 -29.234 -10.789 1 97.38 289 ALA B CA 1
ATOM 4858 C C . ALA B 1 289 ? 17.469 -30.688 -10.828 1 97.38 289 ALA B C 1
ATOM 4860 O O . ALA B 1 289 ? 16.859 -31.578 -10.234 1 97.38 289 ALA B O 1
ATOM 4861 N N . PRO B 1 290 ? 18.547 -30.891 -11.555 1 95.81 290 PRO B N 1
ATOM 4862 C CA . PRO B 1 290 ? 19.125 -32.25 -11.562 1 95.81 290 PRO B CA 1
ATOM 4863 C C . PRO B 1 290 ? 19.594 -32.688 -10.18 1 95.81 290 PRO B C 1
ATOM 4865 O O . PRO B 1 290 ? 19.938 -31.844 -9.336 1 95.81 290 PRO B O 1
ATOM 4868 N N . GLU B 1 291 ? 19.594 -34 -10.023 1 92.75 291 GLU B N 1
ATOM 4869 C CA . GLU B 1 291 ? 20.062 -34.531 -8.75 1 92.75 291 GLU B CA 1
ATOM 4870 C C . GLU B 1 291 ? 21.469 -34.062 -8.43 1 92.75 291 GLU B C 1
ATOM 4872 O O . GLU B 1 291 ? 22.359 -34.094 -9.281 1 92.75 291 GLU B O 1
ATOM 4877 N N . GLY B 1 292 ? 21.578 -33.562 -7.297 1 93.44 292 GLY B N 1
ATOM 4878 C CA . GLY B 1 292 ? 22.891 -33.156 -6.816 1 93.44 292 GLY B CA 1
ATOM 4879 C C . GLY B 1 292 ? 23.281 -31.766 -7.242 1 93.44 292 GLY B C 1
ATOM 4880 O O . GLY B 1 292 ? 24.344 -31.266 -6.867 1 93.44 292 GLY B O 1
ATOM 4881 N N . VAL B 1 293 ? 22.469 -31.172 -8.023 1 96.69 293 VAL B N 1
ATOM 4882 C CA . VAL B 1 293 ? 22.781 -29.812 -8.477 1 96.69 293 VAL B CA 1
ATOM 4883 C C . VAL B 1 293 ? 21.844 -28.812 -7.82 1 96.69 293 VAL B C 1
ATOM 4885 O O . VAL B 1 293 ? 20.625 -29 -7.848 1 96.69 293 VAL B O 1
ATOM 4888 N N . ASP B 1 294 ? 22.406 -27.781 -7.184 1 97.56 294 ASP B N 1
ATOM 4889 C CA . ASP B 1 294 ? 21.609 -26.734 -6.555 1 97.56 294 ASP B CA 1
ATOM 4890 C C . ASP B 1 294 ? 20.922 -25.875 -7.605 1 97.56 294 ASP B C 1
ATOM 4892 O O . ASP B 1 294 ? 21.562 -25.328 -8.508 1 97.56 294 ASP B O 1
ATOM 4896 N N . ALA B 1 295 ? 19.609 -25.719 -7.496 1 98.25 295 ALA B N 1
ATOM 4897 C CA . ALA B 1 295 ? 18.828 -24.938 -8.445 1 98.25 295 ALA B CA 1
ATOM 4898 C C . ALA B 1 295 ? 19.375 -23.516 -8.578 1 98.25 295 ALA B C 1
ATOM 4900 O O . ALA B 1 295 ? 19.359 -22.938 -9.672 1 98.25 295 ALA B O 1
ATOM 4901 N N . ARG B 1 296 ? 19.922 -22.969 -7.555 1 97.19 296 ARG B N 1
ATOM 4902 C CA . ARG B 1 296 ? 20.453 -21.609 -7.539 1 97.19 296 ARG B CA 1
ATOM 4903 C C . ARG B 1 296 ? 21.672 -21.5 -8.461 1 97.19 296 ARG B C 1
ATOM 4905 O O . ARG B 1 296 ? 21.875 -20.453 -9.094 1 97.19 296 ARG B O 1
ATOM 4912 N N . GLU B 1 297 ? 22.359 -22.469 -8.484 1 98.19 297 GLU B N 1
ATOM 4913 C CA . GLU B 1 297 ? 23.531 -22.5 -9.352 1 98.19 297 GLU B CA 1
ATOM 4914 C C . GLU B 1 297 ? 23.141 -22.578 -10.82 1 98.19 297 GLU B C 1
ATOM 4916 O O . GLU B 1 297 ? 23.75 -21.953 -11.68 1 98.19 297 GLU B O 1
ATOM 4921 N N . VAL B 1 298 ? 22.125 -23.422 -11.078 1 98.19 298 VAL B N 1
ATOM 4922 C CA . VAL B 1 298 ? 21.641 -23.547 -12.445 1 98.19 298 VAL B CA 1
ATOM 4923 C C . VAL B 1 298 ? 21.125 -22.188 -12.93 1 98.19 298 VAL B C 1
ATOM 4925 O O . VAL B 1 298 ? 21.438 -21.766 -14.039 1 98.19 298 VAL B O 1
ATOM 4928 N N . VAL B 1 299 ? 20.375 -21.547 -12.094 1 98.5 299 VAL B N 1
ATOM 4929 C CA . VAL B 1 299 ? 19.797 -20.25 -12.43 1 98.5 299 VAL B CA 1
ATOM 4930 C C . VAL B 1 299 ? 20.906 -19.219 -12.641 1 98.5 299 VAL B C 1
ATOM 4932 O O . VAL B 1 299 ? 20.891 -18.469 -13.617 1 98.5 299 VAL B O 1
ATOM 4935 N N . ALA B 1 300 ? 21.875 -19.219 -11.734 1 98.12 300 ALA B N 1
ATOM 4936 C CA . ALA B 1 300 ? 22.984 -18.281 -11.859 1 98.12 300 ALA B CA 1
ATOM 4937 C C . ALA B 1 300 ? 23.75 -18.484 -13.164 1 98.12 300 ALA B C 1
ATOM 4939 O O . ALA B 1 300 ? 24.094 -17.531 -13.859 1 98.12 300 ALA B O 1
ATOM 4940 N N . ALA B 1 301 ? 24 -19.688 -13.484 1 98.5 301 ALA B N 1
ATOM 4941 C CA . ALA B 1 301 ? 24.719 -20.016 -14.711 1 98.5 301 ALA B CA 1
ATOM 4942 C C . ALA B 1 301 ? 23.906 -19.641 -15.945 1 98.5 301 ALA B C 1
ATOM 4944 O O . ALA B 1 301 ? 24.453 -19.141 -16.922 1 98.5 301 ALA B O 1
ATOM 4945 N N . ALA B 1 302 ? 22.625 -19.953 -15.898 1 98.62 302 ALA B N 1
ATOM 4946 C CA . ALA B 1 302 ? 21.75 -19.594 -17.016 1 98.62 302 ALA B CA 1
ATOM 4947 C C . ALA B 1 302 ? 21.703 -18.078 -17.219 1 98.62 302 ALA B C 1
ATOM 4949 O O . ALA B 1 302 ? 21.766 -17.609 -18.359 1 98.62 302 ALA B O 1
ATOM 4950 N N . LEU B 1 303 ? 21.625 -17.328 -16.125 1 98.12 303 LEU B N 1
ATOM 4951 C CA . LEU B 1 303 ? 21.547 -15.875 -16.188 1 98.12 303 LEU B CA 1
ATOM 4952 C C . LEU B 1 303 ? 22.875 -15.281 -16.641 1 98.12 303 LEU B C 1
ATOM 4954 O O . LEU B 1 303 ? 22.922 -14.195 -17.219 1 98.12 303 LEU B O 1
ATOM 4958 N N . ALA B 1 304 ? 23.953 -15.922 -16.312 1 98.12 304 ALA B N 1
ATOM 4959 C CA . ALA B 1 304 ? 25.25 -15.5 -16.844 1 98.12 304 ALA B CA 1
ATOM 4960 C C . ALA B 1 304 ? 25.266 -15.586 -18.375 1 98.12 304 ALA B C 1
ATOM 4962 O O . ALA B 1 304 ? 25.906 -14.766 -19.031 1 98.12 304 ALA B O 1
ATOM 4963 N N . ALA B 1 305 ? 24.578 -16.578 -18.875 1 97.81 305 ALA B N 1
ATOM 4964 C CA . ALA B 1 305 ? 24.5 -16.766 -20.328 1 97.81 305 ALA B CA 1
ATOM 4965 C C . ALA B 1 305 ? 23.547 -15.75 -20.953 1 97.81 305 ALA B C 1
ATOM 4967 O O . ALA B 1 305 ? 23.812 -15.242 -22.047 1 97.81 305 ALA B O 1
ATOM 4968 N N . ASP B 1 306 ? 22.438 -15.492 -20.359 1 98.06 306 ASP B N 1
ATOM 4969 C CA . ASP B 1 306 ? 21.469 -14.516 -20.828 1 98.06 306 ASP B CA 1
ATOM 4970 C C . ASP B 1 306 ? 20.734 -13.867 -19.641 1 98.06 306 ASP B C 1
ATOM 4972 O O . ASP B 1 306 ? 19.734 -14.383 -19.172 1 98.06 306 ASP B O 1
ATOM 4976 N N . PRO B 1 307 ? 21.141 -12.656 -19.297 1 96.19 307 PRO B N 1
ATOM 4977 C CA . PRO B 1 307 ? 20.594 -12.016 -18.094 1 96.19 307 PRO B CA 1
ATOM 4978 C C . PRO B 1 307 ? 19.156 -11.539 -18.297 1 96.19 307 PRO B C 1
ATOM 4980 O O . PRO B 1 307 ? 18.5 -11.141 -17.328 1 96.19 307 PRO B O 1
ATOM 4983 N N . SER B 1 308 ? 18.625 -11.672 -19.453 1 95 308 SER B N 1
ATOM 4984 C CA . SER B 1 308 ? 17.312 -11.086 -19.734 1 95 308 SER B CA 1
ATOM 4985 C C . SER B 1 308 ? 16.188 -12.094 -19.516 1 95 308 SER B C 1
ATOM 4987 O O . SER B 1 308 ? 15.016 -11.727 -19.469 1 95 308 SER B O 1
ATOM 4989 N N . VAL B 1 309 ? 16.531 -13.391 -19.391 1 97.62 309 VAL B N 1
ATOM 4990 C CA . VAL B 1 309 ? 15.492 -14.414 -19.312 1 97.62 309 VAL B CA 1
ATOM 4991 C C . VAL B 1 309 ? 14.883 -14.43 -17.906 1 97.62 309 VAL B C 1
ATOM 4993 O O . VAL B 1 309 ? 15.57 -14.172 -16.922 1 97.62 309 VAL B O 1
ATOM 4996 N N . PRO B 1 310 ? 13.586 -14.648 -17.797 1 97.38 310 PRO B N 1
ATOM 4997 C CA . PRO B 1 310 ? 12.859 -14.562 -16.516 1 97.38 310 PRO B CA 1
ATOM 4998 C C . PRO B 1 310 ? 12.969 -15.836 -15.695 1 97.38 310 PRO B C 1
ATOM 5000 O O . PRO B 1 310 ? 11.953 -16.5 -15.422 1 97.38 310 PRO B O 1
ATOM 5003 N N . LEU B 1 311 ? 14.156 -16.109 -15.227 1 97.94 311 LEU B N 1
ATOM 5004 C CA . LEU B 1 311 ? 14.445 -17.297 -14.43 1 97.94 311 LEU B CA 1
ATOM 5005 C C . LEU B 1 311 ? 14.742 -16.922 -12.984 1 97.94 311 LEU B C 1
ATOM 5007 O O . LEU B 1 311 ? 15.375 -15.898 -12.719 1 97.94 311 LEU B O 1
ATOM 5011 N N . GLN B 1 312 ? 14.281 -17.766 -12.07 1 96.25 312 GLN B N 1
ATOM 5012 C CA . GLN B 1 312 ? 14.664 -17.625 -10.672 1 96.25 312 GLN B CA 1
ATOM 5013 C C . GLN B 1 312 ? 14.594 -18.969 -9.945 1 96.25 312 GLN B C 1
ATOM 5015 O O . GLN B 1 312 ? 13.93 -19.891 -10.406 1 96.25 312 GLN B O 1
ATOM 5020 N N . ALA B 1 313 ? 15.336 -19.078 -8.891 1 96.44 313 ALA B N 1
ATOM 5021 C CA . ALA B 1 313 ? 15.195 -20.234 -8.008 1 96.44 313 ALA B CA 1
ATOM 5022 C C . ALA B 1 313 ? 13.914 -20.141 -7.184 1 96.44 313 ALA B C 1
ATOM 5024 O O . ALA B 1 313 ? 13.359 -19.047 -7.008 1 96.44 313 ALA B O 1
ATOM 5025 N N . GLY B 1 314 ? 13.391 -21.328 -6.781 1 94 314 GLY B N 1
ATOM 5026 C CA . GLY B 1 314 ? 12.258 -21.344 -5.875 1 94 314 GLY B CA 1
ATOM 5027 C C . GLY B 1 314 ? 12.523 -20.609 -4.57 1 94 314 GLY B C 1
ATOM 5028 O O . GLY B 1 314 ? 13.68 -20.312 -4.254 1 94 314 GLY B O 1
ATOM 5029 N N . GLY B 1 315 ? 11.492 -20.359 -3.836 1 87.62 315 GLY B N 1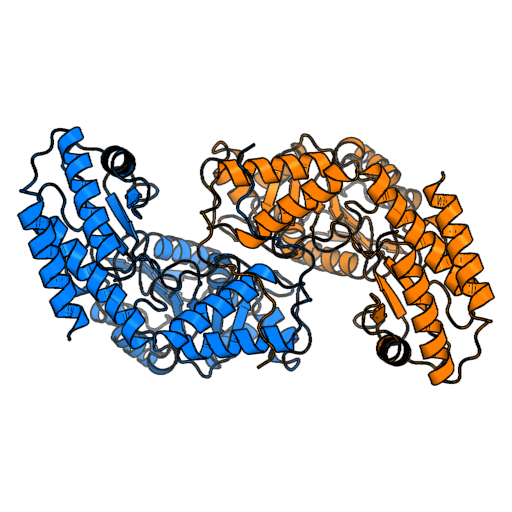
ATOM 5030 C CA . GLY B 1 315 ? 11.633 -19.672 -2.564 1 87.62 315 GLY B CA 1
ATOM 5031 C C . GLY B 1 315 ? 11.75 -20.609 -1.383 1 87.62 315 GLY B C 1
ATOM 5032 O O . GLY B 1 315 ? 11.32 -21.766 -1.457 1 87.62 315 GLY B O 1
ATOM 5033 N N . GLY B 1 316 ? 12.32 -20.062 -0.314 1 83.31 316 GLY B N 1
ATOM 5034 C CA . GLY B 1 316 ? 12.352 -20.781 0.945 1 83.31 316 GLY B CA 1
ATOM 5035 C C . GLY B 1 316 ? 12.992 -22.156 0.826 1 83.31 316 GLY B C 1
ATOM 5036 O O . GLY B 1 316 ? 14.102 -22.297 0.31 1 83.31 316 GLY B O 1
ATOM 5037 N N . ALA B 1 317 ? 12.18 -23.188 1.216 1 84.25 317 ALA B N 1
ATOM 5038 C CA . ALA B 1 317 ? 12.648 -24.562 1.286 1 84.25 317 ALA B CA 1
ATOM 5039 C C . ALA B 1 317 ? 12.82 -25.156 -0.109 1 84.25 317 ALA B C 1
ATOM 5041 O O . ALA B 1 317 ? 13.539 -26.141 -0.287 1 84.25 317 ALA B O 1
ATOM 5042 N N . LEU B 1 318 ? 12.305 -24.469 -1.144 1 92.31 318 LEU B N 1
ATOM 5043 C CA . LEU B 1 318 ? 12.336 -25.016 -2.496 1 92.31 318 LEU B CA 1
ATOM 5044 C C . LEU B 1 318 ? 13.477 -24.406 -3.303 1 92.31 318 LEU B C 1
ATOM 5046 O O . LEU B 1 318 ? 13.695 -24.781 -4.457 1 92.31 318 LEU B O 1
ATOM 5050 N N . ALA B 1 319 ? 14.258 -23.562 -2.689 1 92.81 319 ALA B N 1
ATOM 5051 C CA . ALA B 1 319 ? 15.305 -22.812 -3.371 1 92.81 319 ALA B CA 1
ATOM 5052 C C . ALA B 1 319 ? 16.359 -23.734 -3.949 1 92.81 319 ALA B C 1
ATOM 5054 O O . ALA B 1 319 ? 16.922 -23.469 -5.016 1 92.81 319 ALA B O 1
ATOM 5055 N N . LYS B 1 320 ? 16.625 -24.844 -3.328 1 95.12 320 LYS B N 1
ATOM 5056 C CA . LYS B 1 320 ? 17.688 -25.734 -3.75 1 95.12 320 LYS B CA 1
ATOM 5057 C C . LYS B 1 320 ? 17.219 -26.672 -4.863 1 95.12 320 LYS B C 1
ATOM 5059 O O . LYS B 1 320 ? 18.016 -27.125 -5.68 1 95.12 320 LYS B O 1
ATOM 5064 N N . GLU B 1 321 ? 15.938 -26.844 -4.938 1 96.44 321 GLU B N 1
ATOM 5065 C CA . GLU B 1 321 ? 15.484 -27.922 -5.801 1 96.44 321 GLU B CA 1
ATOM 5066 C C . GLU B 1 321 ? 14.695 -27.391 -6.996 1 96.44 321 GLU B C 1
ATOM 5068 O O . GLU B 1 321 ? 14.508 -28.094 -7.988 1 96.44 321 GLU B O 1
ATOM 5073 N N . MET B 1 322 ? 14.281 -26.141 -6.941 1 97.88 322 MET B N 1
ATOM 5074 C CA . MET B 1 322 ? 13.281 -25.719 -7.918 1 97.88 322 MET B CA 1
ATOM 5075 C C . MET B 1 322 ? 13.773 -24.5 -8.688 1 97.88 322 MET B C 1
ATOM 5077 O O . MET B 1 322 ? 14.375 -23.594 -8.109 1 97.88 322 MET B O 1
ATOM 5081 N N . ILE B 1 323 ? 13.555 -24.516 -9.961 1 98.5 323 ILE B N 1
ATOM 5082 C CA . ILE B 1 323 ? 13.742 -23.391 -10.867 1 98.5 323 ILE B CA 1
ATOM 5083 C C . ILE B 1 323 ? 12.391 -22.906 -11.391 1 98.5 323 ILE B C 1
ATOM 5085 O O . ILE B 1 323 ? 11.531 -23.719 -11.742 1 98.5 323 ILE B O 1
ATOM 5089 N N . ARG B 1 324 ? 12.188 -21.688 -11.43 1 98.31 324 ARG B N 1
ATOM 5090 C CA . ARG B 1 324 ? 10.93 -21.141 -11.93 1 98.31 324 ARG B CA 1
ATOM 5091 C C . ARG B 1 324 ? 11.164 -20.297 -13.18 1 98.31 324 ARG B C 1
ATOM 5093 O O . ARG B 1 324 ? 12.023 -19.406 -13.18 1 98.31 324 ARG B O 1
ATOM 5100 N N . VAL B 1 325 ? 10.5 -20.578 -14.227 1 98.5 325 VAL B N 1
ATOM 5101 C CA . VAL B 1 325 ? 10.43 -19.766 -15.43 1 98.5 325 VAL B CA 1
ATOM 5102 C C . VAL B 1 325 ? 9.141 -18.938 -15.422 1 98.5 325 VAL B C 1
ATOM 5104 O O . VAL B 1 325 ? 8.047 -19.484 -15.625 1 98.5 325 VAL B O 1
ATOM 5107 N N . ASN B 1 326 ? 9.227 -17.641 -15.266 1 98.06 326 ASN B N 1
ATOM 5108 C CA . ASN B 1 326 ? 8.055 -16.766 -15.203 1 98.06 326 ASN B CA 1
ATOM 5109 C C . ASN B 1 326 ? 7.594 -16.359 -16.609 1 98.06 326 ASN B C 1
ATOM 5111 O O . ASN B 1 326 ? 8.398 -15.906 -17.422 1 98.06 326 ASN B O 1
ATOM 5115 N N . HIS B 1 327 ? 6.344 -16.547 -16.875 1 98 327 HIS B N 1
ATOM 5116 C CA . HIS B 1 327 ? 5.766 -16.156 -18.156 1 98 327 HIS B CA 1
ATOM 5117 C C . HIS B 1 327 ? 4.922 -14.898 -18.031 1 98 327 HIS B C 1
ATOM 5119 O O . HIS B 1 327 ? 3.885 -14.773 -18.688 1 98 327 HIS B O 1
ATOM 5125 N N . TYR B 1 328 ? 5.297 -13.969 -17.172 1 95.38 328 TYR B N 1
ATOM 5126 C CA . TYR B 1 328 ? 4.488 -12.805 -16.812 1 95.38 328 TYR B CA 1
ATOM 5127 C C . TYR B 1 328 ? 4.375 -11.836 -17.984 1 95.38 328 TYR B C 1
ATOM 5129 O O . TYR B 1 328 ? 5.387 -11.312 -18.469 1 95.38 328 TYR B O 1
ATOM 5137 N N . GLY B 1 329 ? 3.178 -11.609 -18.391 1 92.94 329 GLY B N 1
ATOM 5138 C CA . GLY B 1 329 ? 2.875 -10.602 -19.391 1 92.94 329 GLY B CA 1
ATOM 5139 C C . GLY B 1 329 ? 3.648 -10.789 -20.672 1 92.94 329 GLY B C 1
ATOM 5140 O O . GLY B 1 329 ? 3.529 -11.828 -21.328 1 92.94 329 GLY B O 1
ATOM 5141 N N . THR B 1 330 ? 4.617 -9.883 -20.875 1 90 330 THR B N 1
ATOM 5142 C CA . THR B 1 330 ? 5.352 -9.852 -22.141 1 90 330 THR B CA 1
ATOM 5143 C C . THR B 1 330 ? 6.371 -10.984 -22.203 1 90 330 THR B C 1
ATOM 5145 O O . THR B 1 330 ? 6.875 -11.312 -23.281 1 90 330 THR B O 1
ATOM 5148 N N . ALA B 1 331 ? 6.574 -11.594 -21.109 1 96.06 331 ALA B N 1
ATOM 5149 C CA . ALA B 1 331 ? 7.477 -12.742 -21.078 1 96.06 331 ALA B CA 1
ATOM 5150 C C . ALA B 1 331 ? 6.797 -13.984 -21.641 1 96.06 331 ALA B C 1
ATOM 5152 O O . ALA B 1 331 ? 7.465 -14.969 -21.969 1 96.06 331 ALA B O 1
ATOM 5153 N N . ALA B 1 332 ? 5.484 -13.93 -21.734 1 97.69 332 ALA B N 1
ATOM 5154 C CA . ALA B 1 332 ? 4.758 -15 -22.422 1 97.69 332 ALA B CA 1
ATOM 5155 C C . ALA B 1 332 ? 4.867 -14.852 -23.938 1 97.69 332 ALA B C 1
ATOM 5157 O O . ALA B 1 332 ? 3.873 -14.57 -24.609 1 97.69 332 ALA B O 1
ATOM 5158 N N . SER B 1 333 ? 6.043 -15.086 -24.438 1 97.5 333 SER B N 1
ATOM 5159 C CA . SER B 1 333 ? 6.328 -14.977 -25.859 1 97.5 333 SER B CA 1
ATOM 5160 C C . SER B 1 333 ? 7.203 -16.125 -26.344 1 97.5 333 SER B C 1
ATOM 5162 O O . SER B 1 333 ? 7.957 -16.703 -25.562 1 97.5 333 SER B O 1
ATOM 5164 N N . ARG B 1 334 ? 7.086 -16.328 -27.609 1 98.06 334 ARG B N 1
ATOM 5165 C CA . ARG B 1 334 ? 7.859 -17.406 -28.234 1 98.06 334 ARG B CA 1
ATOM 5166 C C . ARG B 1 334 ? 9.359 -17.172 -28.062 1 98.06 334 ARG B C 1
ATOM 5168 O O . ARG B 1 334 ? 10.086 -18.094 -27.703 1 98.06 334 ARG B O 1
ATOM 5175 N N . ALA B 1 335 ? 9.75 -16 -28.281 1 98.19 335 ALA B N 1
ATOM 5176 C CA . ALA B 1 335 ? 11.164 -15.641 -28.203 1 98.19 335 ALA B CA 1
ATOM 5177 C C . ALA B 1 335 ? 11.695 -15.859 -26.781 1 98.19 335 ALA B C 1
ATOM 5179 O O . ALA B 1 335 ? 12.773 -16.422 -26.594 1 98.19 335 ALA B O 1
ATOM 5180 N N . THR B 1 336 ? 10.977 -15.43 -25.797 1 98.38 336 THR B N 1
ATOM 5181 C CA . THR B 1 336 ? 11.406 -15.539 -24.406 1 98.38 336 THR B CA 1
ATOM 5182 C C . THR B 1 336 ? 11.492 -17 -23.984 1 98.38 336 THR B C 1
ATOM 5184 O O . THR B 1 336 ? 12.414 -17.391 -23.25 1 98.38 336 THR B O 1
ATOM 5187 N N . VAL B 1 337 ? 10.539 -17.797 -24.406 1 98.62 337 VAL B N 1
ATOM 5188 C CA . VAL B 1 337 ? 10.539 -19.219 -24.094 1 98.62 337 VAL B CA 1
ATOM 5189 C C . VAL B 1 337 ? 11.789 -19.875 -24.688 1 98.62 337 VAL B C 1
ATOM 5191 O O . VAL B 1 337 ? 12.508 -20.594 -23.984 1 98.62 337 VAL B O 1
ATOM 5194 N N . LEU B 1 338 ? 12.047 -19.594 -25.906 1 98.69 338 LEU B N 1
ATOM 5195 C CA . LEU B 1 338 ? 13.195 -20.203 -26.578 1 98.69 338 LEU B CA 1
ATOM 5196 C C . LEU B 1 338 ? 14.508 -19.719 -25.969 1 98.69 338 LEU B C 1
ATOM 5198 O O . LEU B 1 338 ? 15.422 -20.5 -25.75 1 98.69 338 LEU B O 1
ATOM 5202 N N . ASP B 1 339 ? 14.562 -18.422 -25.672 1 98.69 339 ASP B N 1
ATOM 5203 C CA . ASP B 1 339 ? 15.75 -17.859 -25.016 1 98.69 339 ASP B CA 1
ATOM 5204 C C . ASP B 1 339 ? 15.961 -18.484 -23.641 1 98.69 339 ASP B C 1
ATOM 5206 O O . ASP B 1 339 ? 17.109 -18.719 -23.234 1 98.69 339 ASP B O 1
ATOM 5210 N N . SER B 1 340 ? 14.914 -18.703 -22.922 1 98.75 340 SER B N 1
ATOM 5211 C CA . SER B 1 340 ? 15 -19.312 -21.609 1 98.75 340 SER B CA 1
ATOM 5212 C C . SER B 1 340 ? 15.539 -20.734 -21.688 1 98.75 340 SER B C 1
ATOM 5214 O O . SER B 1 340 ? 16.375 -21.141 -20.875 1 98.75 340 SER B O 1
ATOM 5216 N N . LEU B 1 341 ? 15.047 -21.5 -22.656 1 98.69 341 LEU B N 1
ATOM 5217 C CA . LEU B 1 341 ? 15.5 -22.859 -22.844 1 98.69 341 LEU B CA 1
ATOM 5218 C C . LEU B 1 341 ? 16.984 -22.891 -23.219 1 98.69 341 LEU B C 1
ATOM 5220 O O . LEU B 1 341 ? 17.734 -23.734 -22.734 1 98.69 341 LEU B O 1
ATOM 5224 N N . ALA B 1 342 ? 17.344 -21.969 -24.094 1 98.69 342 ALA B N 1
ATOM 5225 C CA . ALA B 1 342 ? 18.75 -21.875 -24.5 1 98.69 342 ALA B CA 1
ATOM 5226 C C . ALA B 1 342 ? 19.641 -21.531 -23.312 1 98.69 342 ALA B C 1
ATOM 5228 O O . ALA B 1 342 ? 20.734 -22.094 -23.156 1 98.69 342 ALA B O 1
ATOM 5229 N N . ALA B 1 343 ? 19.203 -20.594 -22.5 1 98.69 343 ALA B N 1
ATOM 5230 C CA . ALA B 1 343 ? 19.953 -20.188 -21.312 1 98.69 343 ALA B CA 1
ATOM 5231 C C . ALA B 1 343 ? 20.078 -21.344 -20.328 1 98.69 343 ALA B C 1
ATOM 5233 O O . ALA B 1 343 ? 21.141 -21.547 -19.734 1 98.69 343 ALA B O 1
ATOM 5234 N N . LEU B 1 344 ? 19.031 -22.078 -20.109 1 98.69 344 LEU B N 1
ATOM 5235 C CA . LEU B 1 344 ? 19.047 -23.234 -19.219 1 98.69 344 LEU B CA 1
ATOM 5236 C C . LEU B 1 344 ? 20.016 -24.297 -19.734 1 98.69 344 LEU B C 1
ATOM 5238 O O . LEU B 1 344 ? 20.781 -24.859 -18.953 1 98.69 344 LEU B O 1
ATOM 5242 N N . ALA B 1 345 ? 19.969 -24.562 -21.016 1 98.44 345 ALA B N 1
ATOM 5243 C CA . ALA B 1 345 ? 20.891 -25.531 -21.609 1 98.44 345 ALA B CA 1
ATOM 5244 C C . ALA B 1 345 ? 22.344 -25.109 -21.391 1 98.44 345 ALA B C 1
ATOM 5246 O O . ALA B 1 345 ? 23.172 -25.938 -20.984 1 98.44 345 ALA B O 1
ATOM 5247 N N . ALA B 1 346 ? 22.625 -23.859 -21.656 1 98 346 ALA B N 1
ATOM 5248 C CA . ALA B 1 346 ? 23.984 -23.328 -21.469 1 98 346 ALA B CA 1
ATOM 5249 C C . ALA B 1 346 ? 24.406 -23.453 -20 1 98 346 ALA B C 1
ATOM 5251 O O . ALA B 1 346 ? 25.547 -23.812 -19.719 1 98 346 ALA B O 1
ATOM 5252 N N . GLY B 1 347 ? 23.516 -23.062 -19.141 1 97.94 347 GLY B N 1
ATOM 5253 C CA . GLY B 1 347 ? 23.812 -23.156 -17.719 1 97.94 347 GLY B CA 1
ATOM 5254 C C . GLY B 1 347 ? 24.109 -24.578 -17.266 1 97.94 347 GLY B C 1
ATOM 5255 O O . GLY B 1 347 ? 25.047 -24.812 -16.516 1 97.94 347 GLY B O 1
ATOM 5256 N N . LEU B 1 348 ? 23.297 -25.5 -17.719 1 98.12 348 LEU B N 1
ATOM 5257 C CA . LEU B 1 348 ? 23.484 -26.906 -17.359 1 98.12 348 LEU B CA 1
ATOM 5258 C C . LEU B 1 348 ? 24.828 -27.422 -17.875 1 98.12 348 LEU B C 1
ATOM 5260 O O . LEU B 1 348 ? 25.547 -28.125 -17.172 1 98.12 348 LEU B O 1
ATOM 5264 N N . ARG B 1 349 ? 25.203 -27.062 -19.062 1 97.56 349 ARG B N 1
ATOM 5265 C CA . ARG B 1 349 ? 26.484 -27.469 -19.625 1 97.56 349 ARG B CA 1
ATOM 5266 C C . ARG B 1 349 ? 27.641 -26.938 -18.797 1 97.56 349 ARG B C 1
ATOM 5268 O O . ARG B 1 349 ? 28.625 -27.641 -18.562 1 97.56 349 ARG B O 1
ATOM 5275 N N . THR B 1 350 ? 27.516 -25.703 -18.406 1 97.19 350 THR B N 1
ATOM 5276 C CA . THR B 1 350 ? 28.547 -25.078 -17.578 1 97.19 350 THR B CA 1
ATOM 5277 C C . THR B 1 350 ? 28.734 -25.859 -16.281 1 97.19 350 THR B C 1
ATOM 5279 O O . THR B 1 350 ? 29.844 -25.922 -15.742 1 97.19 350 THR B O 1
ATOM 5282 N N . LEU B 1 351 ? 27.672 -26.469 -15.836 1 97.25 351 LEU B N 1
ATOM 5283 C CA . LEU B 1 351 ? 27.703 -27.188 -14.562 1 97.25 351 LEU B CA 1
ATOM 5284 C C . LEU B 1 351 ? 28.016 -28.656 -14.789 1 97.25 351 LEU B C 1
ATOM 5286 O O . LEU B 1 351 ? 27.953 -29.469 -13.852 1 97.25 351 LEU B O 1
ATOM 5290 N N . GLY B 1 352 ? 28.234 -29.047 -16 1 96.69 352 GLY B N 1
ATOM 5291 C CA . GLY B 1 352 ? 28.656 -30.406 -16.328 1 96.69 352 GLY B CA 1
ATOM 5292 C C . GLY B 1 352 ? 27.5 -31.375 -16.484 1 96.69 352 GLY B C 1
ATOM 5293 O O . GLY B 1 352 ? 27.688 -32.594 -16.422 1 96.69 352 GLY B O 1
ATOM 5294 N N . VAL B 1 353 ? 26.344 -30.859 -16.672 1 97.12 353 VAL B N 1
ATOM 5295 C CA . VAL B 1 353 ? 25.172 -31.703 -16.875 1 97.12 353 VAL B CA 1
ATOM 5296 C C . VAL B 1 353 ? 24.953 -31.938 -18.359 1 97.12 353 VAL B C 1
ATOM 5298 O O . VAL B 1 353 ? 24.938 -31 -19.156 1 97.12 353 VAL B O 1
ATOM 53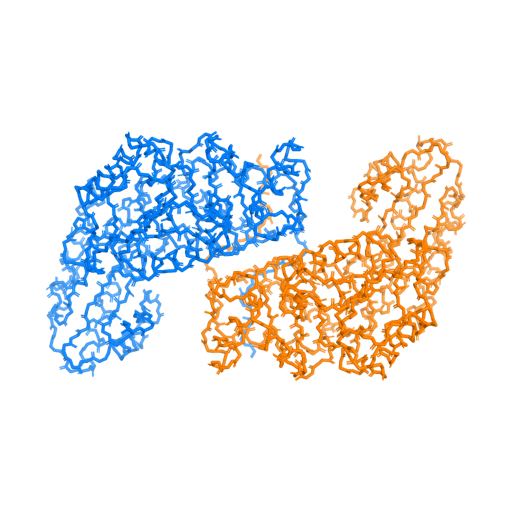01 N N . ALA B 1 354 ? 24.766 -33.188 -18.719 1 95.19 354 ALA B N 1
ATOM 5302 C CA . ALA B 1 354 ? 24.516 -33.5 -20.125 1 95.19 354 ALA B CA 1
ATOM 5303 C C . ALA B 1 354 ? 23.109 -33.094 -20.547 1 95.19 354 ALA B C 1
ATOM 5305 O O . ALA B 1 354 ? 22.141 -33.375 -19.844 1 95.19 354 ALA B O 1
ATOM 5306 N N . VAL B 1 355 ? 23.016 -32.406 -21.688 1 96.81 355 VAL B N 1
ATOM 5307 C CA . VAL B 1 355 ? 21.719 -31.984 -22.234 1 96.81 355 VAL B CA 1
ATOM 5308 C C . VAL B 1 355 ? 21.672 -32.219 -23.734 1 96.81 355 VAL B C 1
ATOM 5310 O O . VAL B 1 355 ? 22.719 -32.375 -24.375 1 96.81 355 VAL B O 1
ATOM 5313 N N . ALA B 1 356 ? 20.531 -32.312 -24.25 1 97.12 356 ALA B N 1
ATOM 5314 C CA . ALA B 1 356 ? 20.312 -32.562 -25.672 1 97.12 356 ALA B CA 1
ATOM 5315 C C . ALA B 1 356 ? 20.812 -31.391 -26.516 1 97.12 356 ALA B C 1
ATOM 5317 O O . ALA B 1 356 ? 21.203 -30.344 -25.984 1 97.12 356 ALA B O 1
ATOM 5318 N N . ASP B 1 357 ? 20.797 -31.641 -27.812 1 96.44 357 ASP B N 1
ATOM 5319 C CA . ASP B 1 357 ? 21.203 -30.641 -28.781 1 96.44 357 ASP B CA 1
ATOM 5320 C C . ASP B 1 357 ? 20.25 -29.438 -28.781 1 96.44 357 ASP B C 1
ATOM 5322 O O . ASP B 1 357 ? 19.031 -29.609 -28.734 1 96.44 357 ASP B O 1
ATOM 5326 N N . ASP B 1 358 ? 20.812 -28.297 -28.859 1 96.44 358 ASP B N 1
ATOM 5327 C CA . ASP B 1 358 ? 20.031 -27.062 -28.766 1 96.44 358 ASP B CA 1
ATOM 5328 C C . ASP B 1 358 ? 18.969 -26.984 -29.859 1 96.44 358 ASP B C 1
ATOM 5330 O O . ASP B 1 358 ? 17.828 -26.594 -29.609 1 96.44 358 ASP B O 1
ATOM 5334 N N . ASP B 1 359 ? 19.375 -27.328 -31 1 97.31 359 ASP B N 1
ATOM 5335 C CA . ASP B 1 359 ? 18.453 -27.188 -32.125 1 97.31 359 ASP B CA 1
ATOM 5336 C C . ASP B 1 359 ? 17.234 -28.078 -31.953 1 97.31 359 ASP B C 1
ATOM 5338 O O . ASP B 1 359 ? 16.109 -27.688 -32.312 1 97.31 359 ASP B O 1
ATOM 5342 N N . GLU B 1 360 ? 17.453 -29.25 -31.516 1 97.19 360 GLU B N 1
ATOM 5343 C CA . GLU B 1 360 ? 16.359 -30.188 -31.266 1 97.19 360 GLU B CA 1
ATOM 5344 C C . GLU B 1 360 ? 15.414 -29.656 -30.203 1 97.19 360 GLU B C 1
ATOM 5346 O O . GLU B 1 360 ? 14.195 -29.734 -30.359 1 97.19 360 GLU B O 1
ATOM 5351 N N . VAL B 1 361 ? 15.969 -29.156 -29.156 1 97.81 361 VAL B N 1
ATOM 5352 C CA . VAL B 1 361 ? 15.203 -28.641 -28.031 1 97.81 361 VAL B CA 1
ATOM 5353 C C . VAL B 1 361 ? 14.359 -27.453 -28.484 1 97.81 361 VAL B C 1
ATOM 5355 O O . VAL B 1 361 ? 13.156 -27.391 -28.203 1 97.81 361 VAL B O 1
ATOM 5358 N N . LEU B 1 362 ? 14.969 -26.5 -29.188 1 98.38 362 LEU B N 1
ATOM 5359 C CA . LEU B 1 362 ? 14.297 -25.281 -29.625 1 98.38 362 LEU B CA 1
ATOM 5360 C C . LEU B 1 362 ? 13.242 -25.578 -30.672 1 98.38 362 LEU B C 1
ATOM 5362 O O . LEU B 1 362 ? 12.195 -24.922 -30.719 1 98.38 362 LEU B O 1
ATOM 5366 N N . ALA B 1 363 ? 13.531 -26.578 -31.5 1 98.19 363 ALA B N 1
ATOM 5367 C CA . ALA B 1 363 ? 12.555 -26.984 -32.5 1 98.19 363 ALA B CA 1
ATOM 5368 C C . ALA B 1 363 ? 11.305 -27.562 -31.844 1 98.19 363 ALA B C 1
ATOM 5370 O O . ALA B 1 363 ? 10.18 -27.266 -32.25 1 98.19 363 ALA B O 1
ATOM 5371 N N . ALA B 1 364 ? 11.531 -28.406 -30.922 1 98.19 364 ALA B N 1
ATOM 5372 C CA . ALA B 1 364 ? 10.406 -29.016 -30.219 1 98.19 364 ALA B CA 1
ATOM 5373 C C . ALA B 1 364 ? 9.555 -27.969 -29.516 1 98.19 364 ALA B C 1
ATOM 5375 O O . ALA B 1 364 ? 8.328 -27.984 -29.625 1 98.19 364 ALA B O 1
ATOM 5376 N N . ALA B 1 365 ? 10.195 -27.078 -28.781 1 98.56 365 ALA B N 1
ATOM 5377 C CA . ALA B 1 365 ? 9.492 -26.016 -28.062 1 98.56 365 ALA B CA 1
ATOM 5378 C C . ALA B 1 365 ? 8.766 -25.094 -29.047 1 98.56 365 ALA B C 1
ATOM 5380 O O . ALA B 1 365 ? 7.617 -24.719 -28.812 1 98.56 365 ALA B O 1
ATOM 5381 N N . GLY B 1 366 ? 9.461 -24.703 -30.078 1 98.38 366 GLY B N 1
ATOM 5382 C CA . GLY B 1 366 ? 8.867 -23.844 -31.094 1 98.38 366 GLY B CA 1
ATOM 5383 C C . GLY B 1 366 ? 7.645 -24.453 -31.75 1 98.38 366 GLY B C 1
ATOM 5384 O O . GLY B 1 366 ? 6.645 -23.766 -31.969 1 98.38 366 GLY B O 1
ATOM 5385 N N . ALA B 1 367 ? 7.723 -25.734 -32.094 1 97.94 367 ALA B N 1
ATOM 5386 C CA . ALA B 1 367 ? 6.594 -26.438 -32.688 1 97.94 367 ALA B CA 1
ATOM 5387 C C . ALA B 1 367 ? 5.395 -26.469 -31.75 1 97.94 367 ALA B C 1
ATOM 5389 O O . ALA B 1 367 ? 4.254 -26.297 -32.188 1 97.94 367 ALA B O 1
ATOM 5390 N N . GLU B 1 368 ? 5.688 -26.766 -30.531 1 97.94 368 GLU B N 1
ATOM 5391 C CA . GLU B 1 368 ? 4.621 -26.75 -29.531 1 97.94 368 GLU B CA 1
ATOM 5392 C C . GLU B 1 368 ? 3.957 -25.391 -29.438 1 97.94 368 GLU B C 1
ATOM 5394 O O . GLU B 1 368 ? 2.729 -25.281 -29.391 1 97.94 368 GLU B O 1
ATOM 5399 N N . TRP B 1 369 ? 4.758 -24.328 -29.344 1 98 369 TRP B N 1
ATOM 5400 C CA . TRP B 1 369 ? 4.23 -22.969 -29.312 1 98 369 TRP B CA 1
ATOM 5401 C C . TRP B 1 369 ? 3.318 -22.703 -30.5 1 98 369 TRP B C 1
ATOM 5403 O O . TRP B 1 369 ? 2.193 -22.219 -30.328 1 98 369 TRP B O 1
ATOM 5413 N N . ASP B 1 370 ? 3.795 -22.984 -31.688 1 97.19 370 ASP B N 1
ATOM 5414 C CA . ASP B 1 370 ? 3.066 -22.703 -32.938 1 97.19 370 ASP B CA 1
ATOM 5415 C C . ASP B 1 370 ? 1.755 -23.484 -32.969 1 97.19 370 ASP B C 1
ATOM 5417 O O . ASP B 1 370 ? 0.753 -22.984 -33.5 1 97.19 370 ASP B O 1
ATOM 5421 N N . GLY B 1 371 ? 1.778 -24.641 -32.469 1 96 371 GLY B N 1
ATOM 5422 C CA . GLY B 1 371 ? 0.57 -25.453 -32.406 1 96 371 GLY B CA 1
ATOM 5423 C C . GLY B 1 371 ? -0.486 -24.891 -31.484 1 96 371 GLY B C 1
ATOM 5424 O O . GLY B 1 371 ? -1.682 -24.953 -31.781 1 96 371 GLY B O 1
ATOM 5425 N N . LEU B 1 372 ? -0.085 -24.312 -30.453 1 93.69 372 LEU B N 1
ATOM 5426 C CA . LEU B 1 372 ? -1.002 -23.828 -29.422 1 93.69 372 LEU B CA 1
ATOM 5427 C C . LEU B 1 372 ? -1.551 -22.453 -29.797 1 93.69 372 LEU B C 1
ATOM 5429 O O . LEU B 1 372 ? -2.68 -22.109 -29.422 1 93.69 372 LEU B O 1
ATOM 5433 N N . VAL B 1 373 ? -0.76 -21.625 -30.438 1 90.12 373 VAL B N 1
ATOM 5434 C CA . VAL B 1 373 ? -1.223 -20.297 -30.797 1 90.12 373 VAL B CA 1
ATOM 5435 C C . VAL B 1 373 ? -2.174 -20.391 -31.984 1 90.12 373 VAL B C 1
ATOM 5437 O O . VAL B 1 373 ? -3.076 -19.562 -32.125 1 90.12 373 VAL B O 1
ATOM 5440 N N . ARG B 1 374 ? -1.986 -21.344 -32.875 1 77.94 374 ARG B N 1
ATOM 5441 C CA . ARG B 1 374 ? -2.873 -21.547 -34.031 1 77.94 374 ARG B CA 1
ATOM 5442 C C . ARG B 1 374 ? -4.215 -22.125 -33.562 1 77.94 374 ARG B C 1
ATOM 5444 O O . ARG B 1 374 ? -5.223 -21.953 -34.25 1 77.94 374 ARG B O 1
ATOM 5451 N N . SER B 1 375 ? -4.285 -22.766 -32.5 1 72.38 375 SER B N 1
ATOM 5452 C CA . SER B 1 375 ? -5.508 -23.391 -32 1 72.38 375 SER B CA 1
ATOM 5453 C C . SER B 1 375 ? -6.375 -22.375 -31.25 1 72.38 375 SER B C 1
ATOM 5455 O O . SER B 1 375 ? -7.605 -22.438 -31.328 1 72.38 375 SER B O 1
#

Solvent-accessible surface area (backbone atoms only — not comparable to full-atom values): 36427 Å² total; per-residue (Å²): 126,84,72,77,84,64,72,89,68,60,86,64,82,79,78,48,39,64,59,53,51,51,43,46,52,55,49,30,57,70,40,44,41,90,54,53,65,48,75,47,57,15,32,47,65,40,60,51,50,20,49,51,47,21,58,50,43,66,74,36,33,32,36,33,37,26,46,44,75,63,30,52,51,48,45,53,54,44,45,74,45,44,28,47,73,45,75,52,72,33,59,44,38,31,46,60,54,51,66,59,54,46,52,53,45,66,77,37,76,71,42,49,35,35,44,39,57,36,25,38,63,82,42,9,13,24,40,64,52,61,61,36,24,52,51,40,54,74,70,65,27,45,31,35,35,38,27,35,32,26,43,56,19,43,94,52,52,35,53,83,27,56,46,23,33,37,32,33,34,26,54,32,20,42,43,27,30,27,28,32,17,37,35,38,41,26,73,68,44,50,52,45,25,71,68,28,86,74,25,45,61,93,44,90,49,17,61,56,48,46,41,59,44,21,58,73,50,67,48,62,46,69,89,58,72,59,33,48,62,30,52,52,21,38,41,50,26,53,50,51,40,60,72,66,30,60,68,54,47,19,37,32,13,44,18,33,31,50,12,44,52,48,20,36,60,53,24,42,62,42,42,64,46,26,69,46,71,92,20,42,23,25,31,15,45,26,28,29,40,38,88,95,43,51,11,48,56,42,40,51,38,10,35,71,70,38,74,81,46,58,63,39,44,26,62,80,92,36,22,50,45,21,32,32,41,49,22,35,31,83,40,24,29,72,66,47,40,47,50,37,54,52,19,45,52,52,11,34,47,74,72,69,42,74,59,51,60,64,67,60,19,47,48,49,15,50,51,44,26,56,56,41,61,75,96,123,84,72,78,84,64,73,87,69,61,86,64,82,80,77,46,39,64,58,53,51,52,42,48,52,55,49,29,55,69,42,44,41,90,55,54,66,48,74,46,57,15,32,49,66,40,60,53,50,22,50,51,47,21,59,51,44,66,74,36,33,30,37,34,36,29,45,44,73,64,29,52,52,49,44,55,54,44,46,73,46,44,27,47,73,47,76,50,73,33,59,45,39,30,45,60,54,51,66,59,52,45,50,52,46,66,77,37,75,71,41,48,34,34,44,40,58,37,25,37,62,85,44,8,12,25,39,63,52,61,60,36,24,50,50,38,52,74,69,65,27,46,31,35,36,38,28,33,33,26,43,56,18,44,94,53,52,35,54,84,27,55,47,23,34,38,31,32,33,25,55,30,20,42,42,27,31,27,28,33,19,36,35,37,39,28,74,68,44,49,55,46,26,73,69,28,88,74,24,46,61,93,43,90,51,16,61,56,48,46,41,57,44,20,60,71,50,70,47,61,46,69,90,58,73,60,33,48,60,31,53,51,21,39,40,51,26,52,50,51,41,59,71,66,29,59,66,54,46,21,37,33,12,43,18,32,30,50,12,44,53,47,20,36,61,55,25,41,63,40,42,64,45,25,69,48,72,92,20,41,24,24,32,14,46,25,28,31,41,39,89,94,42,50,11,50,56,41,40,51,37,12,35,73,70,37,74,82,45,57,64,38,46,27,63,82,93,37,22,48,45,21,32,33,41,49,22,34,31,83,41,24,31,72,66,48,38,47,50,38,52,53,19,44,52,52,10,34,46,75,72,69,43,75,59,50,59,64,66,61,18,46,48,49,14,49,51,44,26,54,54,46,65,75,101

Organism: Streptomyces mobaraensis (NCBI:txid35621)

Radius of gyration: 27.73 Å; Cα contacts (8 Å, |Δi|>4): 1714; chains: 2; bounding box: 52×81×71 Å